Protein AF-A0A2E7UYE5-F1 (afdb_monomer)

Mean predicted aligned error: 17.88 Å

pLDDT: mean 80.64, std 19.25, range [31.61, 98.25]

Secondary structure (DSSP, 8-state):
--PPPP------PPP---------PPPPPBHHHHHHHTTPEEPSS--TT--TT-EEEE-SSSSEEEEES--B--PPEEEE-TTSHHHHHHHT-EEEE----TT-----EEEEEEEEEEEEEE--GGG--B-HHHHHHHHHHHTTS--TT-EEEEEEEEEEEEEEEEEEE-TTS-EEEPPGGGHHHHHTT---EEEEEEEEEEEEEHHHHHHHHHHHHTTSS---------------------S---HHHHHHHHHHHHHHHHHHHHHHHHHHHHHHHHHHHHHHHHHHHHHHHHHHHHHHHHHHHHHHHHHHHHHHHHHHHHHHHHHHHHGGGGGSPP-TTTHHHHHHHHHHHTT-EEEETTEEEE---HHHHHHHHHHTTTT--HHHHHHHHHHHHHHHHHHHHHHHHHHHTTS-HHHHHHHHHHHHHHHHHHHHHHHHHHHHH------------

Radius of gyration: 44.15 Å; Cα contacts (8 Å, |Δi|>4): 457; chains: 1; bounding box: 123×71×132 Å

Sequence (457 aa):
MRPIVPLTLLLALPAHAKRPDAPTAAKVPSIEEVVAAEGFTPTPSQSEIYKPGAVLVPNGRGGHDVVVSSCIDAEPDIAIMSQSSIATTLAGGVSARLGVARGAVSAGVEKRLSFVDPEQRTIALGDLVPNDDCLAKVDRAGKLQDLSQAIVMHDVLVAIIKNTVCTKADASGGVVALGAAEASAYSECVQESDGQVPLGYKAVPLDKVLAVSGSSAASASGVAAIEIGPVTERGEAEVEVGGDVDFAELARRAAQAKAVREAKEAELAAEAERIAAEQQAAIKALAAERARLEEQERVAAAALEAAQRERIAKARETLLTKAAADLAQVRPLLHSELSDETKPVLQAYVDKWGDAKVRVDDLVEEVKIPGVVVVLHHLNRDELSTADEFAAMFELRLAEEELCDQEARRAGATLRMADREALDAALQSKYASSWQRLQETVNQDCVWPAVPGHAVR

Solvent-accessible surface area (backbone atoms only — not comparable to full-atom values): 26975 Å² total; per-residue (Å²): 141,80,88,84,80,86,83,83,83,83,82,82,75,84,80,78,80,80,74,74,84,69,78,79,72,80,80,68,53,39,51,55,59,58,32,41,73,74,72,25,47,54,48,76,56,74,40,83,77,66,39,56,28,11,31,35,30,72,62,88,79,72,46,66,44,81,75,36,77,65,26,32,91,57,81,55,49,78,45,77,36,80,87,39,74,63,38,55,47,33,46,70,32,19,33,43,78,69,75,82,66,90,84,65,97,59,72,58,59,42,32,32,40,19,36,43,80,38,32,39,34,33,42,56,82,90,57,56,44,70,36,72,69,33,55,55,47,49,57,56,46,52,76,75,42,89,54,91,70,19,30,30,29,28,33,29,36,30,25,26,36,71,43,48,47,65,32,34,42,44,101,85,69,45,80,40,76,72,52,82,91,46,47,74,62,45,68,76,48,63,51,68,35,98,54,70,32,31,54,18,34,42,68,44,53,39,70,61,45,53,51,56,55,60,60,60,65,75,72,71,82,70,77,70,83,74,78,81,67,80,89,73,75,84,85,78,77,80,73,82,76,86,60,93,73,60,62,71,56,53,52,52,53,52,53,52,53,50,53,52,49,55,52,50,53,52,50,52,50,54,50,51,53,50,52,52,52,50,52,53,50,51,54,53,50,53,52,53,51,50,54,53,49,54,51,50,52,53,51,52,51,53,52,50,52,51,54,50,52,51,52,44,53,52,49,46,51,54,50,52,55,51,53,52,55,55,44,62,71,51,45,68,62,76,75,47,80,90,40,91,77,51,48,61,59,50,48,52,52,34,70,67,41,63,79,29,64,44,74,52,93,90,49,74,45,80,48,90,48,74,66,36,57,58,48,51,50,65,76,39,56,92,78,56,55,80,69,55,59,54,51,54,54,50,54,51,50,50,52,53,51,53,50,54,52,51,52,52,49,60,63,52,71,76,53,56,72,76,54,48,57,54,48,51,55,51,46,51,62,63,43,51,65,50,51,55,49,52,53,54,51,56,64,65,75,63,73,74,81,84,79,86,82,82,91,77,134

Structure (mmCIF, N/CA/C/O backbone):
data_AF-A0A2E7UYE5-F1
#
_entry.id   AF-A0A2E7UYE5-F1
#
loop_
_atom_site.group_PDB
_atom_site.id
_atom_site.type_symbol
_atom_site.label_atom_id
_atom_site.label_alt_id
_atom_site.label_comp_id
_atom_site.label_asym_id
_atom_site.label_entity_id
_atom_site.label_seq_id
_atom_site.pdbx_PDB_ins_code
_atom_site.Cartn_x
_atom_site.Cartn_y
_atom_site.Cartn_z
_atom_site.occupancy
_atom_site.B_iso_or_equiv
_atom_site.auth_seq_id
_atom_site.auth_comp_id
_atom_site.auth_asym_id
_atom_site.auth_atom_id
_atom_site.pdbx_PDB_model_num
ATOM 1 N N . MET A 1 1 ? -67.908 26.017 25.332 1.00 38.06 1 MET A N 1
ATOM 2 C CA . MET A 1 1 ? -67.859 25.248 24.070 1.00 38.06 1 MET A CA 1
ATOM 3 C C . MET A 1 1 ? -67.439 26.199 22.958 1.00 38.06 1 MET A C 1
ATOM 5 O O . MET A 1 1 ? -68.178 27.130 22.674 1.00 38.06 1 MET A O 1
ATOM 9 N N . ARG A 1 2 ? -66.222 26.055 22.420 1.00 31.61 2 ARG A N 1
ATOM 10 C CA . ARG A 1 2 ? -65.710 26.837 21.277 1.00 31.61 2 ARG A CA 1
ATOM 11 C C . ARG A 1 2 ? -65.372 25.857 20.144 1.00 31.61 2 ARG A C 1
ATOM 13 O O . ARG A 1 2 ? -64.831 24.799 20.465 1.00 31.61 2 ARG A O 1
ATOM 20 N N . PRO A 1 3 ? -65.697 26.159 18.876 1.00 46.78 3 PRO A N 1
ATOM 21 C CA . PRO A 1 3 ? -65.468 25.234 17.775 1.00 46.78 3 PRO A CA 1
ATOM 22 C C . PRO A 1 3 ? -64.013 25.306 17.296 1.00 46.78 3 PRO A C 1
ATOM 24 O O . PRO A 1 3 ? -63.413 26.380 17.247 1.00 46.78 3 PRO A O 1
ATOM 27 N N . ILE A 1 4 ? -63.462 24.146 16.949 1.00 50.75 4 ILE A N 1
ATOM 28 C CA . ILE A 1 4 ? -62.143 23.976 16.335 1.00 50.75 4 ILE A CA 1
ATOM 29 C C . ILE A 1 4 ? -62.338 24.018 14.816 1.00 50.75 4 ILE A C 1
ATOM 31 O O . ILE A 1 4 ? -63.121 23.241 14.272 1.00 50.75 4 ILE A O 1
ATOM 35 N N . VAL A 1 5 ? -61.634 24.928 14.143 1.00 44.19 5 VAL A N 1
ATOM 36 C CA . VAL A 1 5 ? -61.529 24.993 12.677 1.00 44.19 5 VAL A CA 1
ATOM 37 C C . VAL A 1 5 ? -60.230 24.288 12.266 1.00 44.19 5 VAL A C 1
ATOM 39 O O . VAL A 1 5 ? -59.184 24.631 12.821 1.00 44.19 5 VAL A O 1
ATOM 42 N N . PRO A 1 6 ? -60.243 23.326 11.324 1.00 53.22 6 PRO A N 1
ATOM 43 C CA . PRO A 1 6 ? -59.021 22.698 10.844 1.00 53.22 6 PRO A CA 1
ATOM 44 C C . PRO A 1 6 ? -58.363 23.578 9.772 1.00 53.22 6 PRO A C 1
ATOM 46 O O . PRO A 1 6 ? -58.976 23.930 8.765 1.00 53.22 6 PRO A O 1
ATOM 49 N N . LEU A 1 7 ? -57.102 23.938 10.011 1.00 51.78 7 LEU A N 1
ATOM 50 C CA . LEU A 1 7 ? -56.240 24.664 9.084 1.00 51.78 7 LEU A CA 1
ATOM 51 C C . LEU A 1 7 ? -55.548 23.651 8.158 1.00 51.78 7 LEU A C 1
ATOM 53 O O . LEU A 1 7 ? -54.589 22.988 8.547 1.00 51.78 7 LEU A O 1
ATOM 57 N N . THR A 1 8 ? -56.058 23.504 6.939 1.00 48.56 8 THR A N 1
ATOM 58 C CA . THR A 1 8 ? -55.487 22.637 5.901 1.00 48.56 8 THR A CA 1
ATOM 59 C C . THR A 1 8 ? -54.300 23.348 5.245 1.00 48.56 8 THR A C 1
ATOM 61 O O . THR A 1 8 ? -54.480 24.254 4.433 1.00 48.56 8 THR A O 1
ATOM 64 N N . LEU A 1 9 ? -53.074 22.966 5.612 1.00 47.97 9 LEU A N 1
ATOM 65 C CA . LEU A 1 9 ? -51.843 23.501 5.025 1.00 47.97 9 LEU A CA 1
ATOM 66 C C . LEU A 1 9 ? -51.474 22.691 3.765 1.00 47.97 9 LEU A C 1
ATOM 68 O O . LEU A 1 9 ? -50.950 21.583 3.852 1.00 47.97 9 LEU A O 1
ATOM 72 N N . LEU A 1 10 ? -51.776 23.238 2.586 1.00 47.16 10 LEU A N 1
ATOM 73 C CA . LEU A 1 10 ? -51.333 22.730 1.282 1.00 47.16 10 LEU A CA 1
ATOM 74 C C . LEU A 1 10 ? -49.882 23.175 1.030 1.00 47.16 10 LEU A C 1
ATOM 76 O O . LEU A 1 10 ? -49.626 24.318 0.659 1.00 47.16 10 LEU A O 1
ATOM 80 N N . LEU A 1 11 ? -48.927 22.267 1.242 1.00 48.16 11 LEU A N 1
ATOM 81 C CA . LEU A 1 11 ? -47.527 22.434 0.845 1.00 48.16 11 LEU A CA 1
ATOM 82 C C . LEU A 1 11 ? -47.389 22.178 -0.662 1.00 48.16 11 LEU A C 1
ATOM 84 O O . LEU A 1 11 ? -47.377 21.035 -1.116 1.00 48.16 11 LEU A O 1
ATOM 88 N N . ALA A 1 12 ? -47.285 23.255 -1.439 1.00 47.50 12 ALA A N 1
ATOM 89 C CA . ALA A 1 12 ? -46.893 23.203 -2.841 1.00 47.50 12 ALA A CA 1
ATOM 90 C C . ALA A 1 12 ? -45.378 22.938 -2.940 1.00 47.50 12 ALA A C 1
ATOM 92 O O . ALA A 1 12 ? -44.564 23.817 -2.659 1.00 47.50 12 ALA A O 1
ATOM 93 N N . LEU A 1 13 ? -45.000 21.715 -3.318 1.00 46.50 13 LEU A N 1
ATOM 94 C CA . LEU A 1 13 ? -43.624 21.354 -3.668 1.00 46.50 13 LEU A CA 1
ATOM 95 C C . LEU A 1 13 ? -43.290 21.917 -5.063 1.00 46.50 13 LEU A C 1
ATOM 97 O O . LEU A 1 13 ? -44.035 21.645 -6.008 1.00 46.50 13 LEU A O 1
ATOM 101 N N . PRO A 1 14 ? -42.196 22.683 -5.234 1.00 52.91 14 PRO A N 1
ATOM 102 C CA . PRO A 1 14 ? -41.799 23.179 -6.544 1.00 52.91 14 PRO A CA 1
ATOM 103 C C . PRO A 1 14 ? -41.350 22.012 -7.431 1.00 52.91 14 PRO A C 1
ATOM 105 O O . PRO A 1 14 ? -40.396 21.293 -7.127 1.00 52.91 14 PRO A O 1
ATOM 108 N N . ALA A 1 15 ? -42.058 21.828 -8.543 1.00 52.84 15 ALA A N 1
ATOM 109 C CA . ALA A 1 15 ? -41.711 20.876 -9.582 1.00 52.84 15 ALA A CA 1
ATOM 110 C C . ALA A 1 15 ? -40.421 21.303 -10.310 1.00 52.84 15 ALA A C 1
ATOM 112 O O . ALA A 1 15 ? -40.313 22.418 -10.811 1.00 52.84 15 ALA A O 1
ATOM 113 N N . HIS A 1 16 ? -39.472 20.368 -10.381 1.00 50.72 16 HIS A N 1
ATOM 114 C CA . HIS A 1 16 ? -38.419 20.248 -11.398 1.00 50.72 16 HIS A CA 1
ATOM 115 C C . HIS A 1 16 ? -37.553 21.486 -11.683 1.00 50.72 16 HIS A C 1
ATOM 117 O O . HIS A 1 16 ? -37.573 22.052 -12.776 1.00 50.72 16 HIS A O 1
ATOM 123 N N . ALA A 1 17 ? -36.656 21.812 -10.750 1.00 50.12 17 ALA A N 1
ATOM 124 C CA . ALA A 1 17 ? -35.419 22.495 -11.119 1.00 50.12 17 ALA A CA 1
ATOM 125 C C . ALA A 1 17 ? -34.551 21.532 -11.956 1.00 50.12 17 ALA A C 1
ATOM 127 O O . ALA A 1 17 ? -34.077 20.510 -11.455 1.00 50.12 17 ALA A O 1
ATOM 128 N N . LYS A 1 18 ? -34.386 21.836 -13.248 1.00 54.00 18 LYS A N 1
ATOM 129 C CA . LYS A 1 18 ? -33.510 21.118 -14.184 1.00 54.00 18 LYS A CA 1
ATOM 130 C C . LYS A 1 18 ? -32.077 21.174 -13.640 1.00 54.00 18 LYS A C 1
ATOM 132 O O . LYS A 1 18 ? -31.486 22.251 -13.589 1.00 54.00 18 LYS A O 1
ATOM 137 N N . ARG A 1 19 ? -31.561 20.039 -13.155 1.00 54.69 19 ARG A N 1
ATOM 138 C CA . ARG A 1 19 ? -30.199 19.930 -12.610 1.00 54.69 19 ARG A CA 1
ATOM 139 C C . ARG A 1 19 ? -29.223 20.319 -13.735 1.00 54.69 19 ARG A C 1
ATOM 141 O O . ARG A 1 19 ? -29.364 19.759 -14.821 1.00 54.69 19 ARG A O 1
ATOM 148 N N . PRO A 1 20 ? -28.318 21.293 -13.536 1.00 60.56 20 PRO A N 1
ATOM 149 C CA . PRO A 1 20 ? -27.323 21.637 -14.546 1.00 60.56 20 PRO A CA 1
ATOM 150 C C . PRO A 1 20 ? -26.504 20.389 -14.885 1.00 60.56 20 PRO A C 1
ATOM 152 O O . PRO A 1 20 ? -26.153 19.638 -13.971 1.00 60.56 20 PRO A O 1
ATOM 155 N N . ASP A 1 21 ? -26.257 20.160 -16.179 1.00 67.81 21 ASP A N 1
ATOM 156 C CA . ASP A 1 21 ? -25.466 19.031 -16.670 1.00 67.81 21 ASP A CA 1
ATOM 157 C C . ASP A 1 21 ? -24.121 19.028 -15.938 1.00 67.81 21 ASP A C 1
ATOM 159 O O . ASP A 1 21 ? -23.309 19.946 -16.083 1.00 67.81 21 ASP A O 1
ATOM 163 N N . ALA A 1 22 ? -23.931 18.039 -15.064 1.00 61.56 22 ALA A N 1
ATOM 164 C CA . ALA A 1 22 ? -22.695 17.899 -14.319 1.00 61.56 22 ALA A CA 1
ATOM 165 C C . ALA A 1 22 ? -21.558 17.662 -15.325 1.00 61.56 22 ALA A C 1
ATOM 167 O O . ALA A 1 22 ? -21.752 16.898 -16.275 1.00 61.56 22 ALA A O 1
ATOM 168 N N . PRO A 1 23 ? -20.385 18.299 -15.151 1.00 63.25 23 PRO A N 1
ATOM 169 C CA . PRO A 1 23 ? -19.242 18.045 -16.014 1.00 63.25 23 PRO A CA 1
ATOM 170 C C . PRO A 1 23 ? -18.962 16.542 -16.021 1.00 63.25 23 PRO A C 1
ATOM 172 O O . PRO A 1 23 ? -18.767 15.942 -14.964 1.00 63.25 23 PRO A O 1
ATOM 175 N N . THR A 1 24 ? -18.998 15.935 -17.210 1.00 65.00 24 THR A N 1
ATOM 176 C CA . THR A 1 24 ? -18.683 14.520 -17.423 1.00 65.00 24 THR A CA 1
ATOM 177 C C . THR A 1 24 ? -17.351 14.223 -16.750 1.00 65.00 24 THR A C 1
ATOM 179 O O . THR A 1 24 ? -16.329 14.794 -17.135 1.00 65.00 24 THR A O 1
ATOM 182 N N . ALA A 1 25 ? -17.373 13.386 -15.711 1.00 67.44 25 ALA A N 1
ATOM 183 C CA . ALA A 1 25 ? -16.168 13.005 -14.991 1.00 67.44 25 ALA A CA 1
ATOM 184 C C . ALA A 1 25 ? -15.136 12.466 -15.991 1.00 67.44 25 ALA A C 1
ATOM 186 O O . ALA A 1 25 ? -15.480 11.692 -16.887 1.00 67.44 25 ALA A O 1
ATOM 187 N N . ALA A 1 26 ? -13.882 12.908 -15.865 1.00 75.75 26 ALA A N 1
ATOM 188 C CA . ALA A 1 26 ? -12.807 12.422 -16.719 1.00 75.75 26 ALA A CA 1
ATOM 189 C C . ALA A 1 26 ? -12.742 10.889 -16.622 1.00 75.75 26 ALA A C 1
ATOM 191 O O . ALA A 1 26 ? -12.667 10.341 -15.519 1.00 75.75 26 ALA A O 1
ATOM 192 N N . LYS A 1 27 ? -12.816 10.205 -17.772 1.00 85.69 27 LYS A N 1
ATOM 193 C CA . LYS A 1 27 ? -12.761 8.740 -17.854 1.00 85.69 27 LYS A CA 1
ATOM 194 C C . LYS A 1 27 ? -11.455 8.267 -17.211 1.00 85.69 27 LYS A C 1
ATOM 196 O O . LYS A 1 27 ? -10.379 8.642 -17.672 1.00 85.69 27 LYS A O 1
ATOM 201 N N . VAL A 1 28 ? -11.556 7.448 -16.167 1.00 86.88 28 VAL A N 1
ATOM 202 C CA . VAL A 1 28 ? -10.391 6.806 -15.551 1.00 86.88 28 VAL A CA 1
ATOM 203 C C . VAL A 1 28 ? -9.857 5.761 -16.538 1.00 86.88 28 VAL A C 1
ATOM 205 O O . VAL A 1 28 ? -10.645 4.932 -17.006 1.00 86.88 28 VAL A O 1
ATOM 208 N N . PRO A 1 29 ? -8.566 5.805 -16.911 1.00 91.56 29 PRO A N 1
ATOM 209 C CA . PRO A 1 29 ? -8.007 4.822 -17.825 1.00 91.56 29 PRO A CA 1
ATOM 210 C C . PRO A 1 29 ? -7.954 3.447 -17.155 1.00 91.56 29 PRO A C 1
ATOM 212 O O . PRO A 1 29 ? -7.738 3.333 -15.943 1.00 91.56 29 PRO A O 1
ATOM 215 N N . SER A 1 30 ? -8.161 2.406 -17.954 1.00 92.06 30 SER A N 1
ATOM 216 C CA . SER A 1 30 ? -8.014 1.028 -17.482 1.00 92.06 30 SER A CA 1
ATOM 217 C C . SER A 1 30 ? -6.547 0.652 -17.314 1.00 92.06 30 SER A C 1
ATOM 219 O O . SER A 1 30 ? -5.677 1.193 -18.001 1.00 92.06 30 SER A O 1
ATOM 221 N N . ILE A 1 31 ? -6.260 -0.285 -16.410 1.00 91.31 31 ILE A N 1
ATOM 222 C CA . ILE A 1 31 ? -4.892 -0.772 -16.203 1.00 91.31 31 ILE A CA 1
ATOM 223 C C . ILE A 1 31 ? -4.292 -1.326 -17.499 1.00 91.31 31 ILE A C 1
ATOM 225 O O . ILE A 1 31 ? -3.131 -1.064 -17.801 1.00 91.31 31 ILE A O 1
ATOM 229 N N . GLU A 1 32 ? -5.094 -2.015 -18.309 1.00 92.88 32 GLU A N 1
ATOM 230 C CA . GLU A 1 32 ? -4.668 -2.572 -19.586 1.00 92.88 32 GLU A CA 1
ATOM 231 C C . GLU A 1 32 ? -4.312 -1.477 -20.598 1.00 92.88 32 GLU A C 1
ATOM 233 O O . GLU A 1 32 ? -3.306 -1.605 -21.290 1.00 92.88 32 GLU A O 1
ATOM 238 N N . GLU A 1 33 ? -5.092 -0.388 -20.663 1.00 93.75 33 GLU A N 1
ATOM 239 C CA . GLU A 1 33 ? -4.800 0.772 -21.522 1.00 93.75 33 GLU A CA 1
ATOM 240 C C . GLU A 1 33 ? -3.474 1.440 -21.119 1.00 93.75 33 GLU A C 1
ATOM 242 O O . GLU A 1 33 ? -2.667 1.770 -21.988 1.00 93.75 33 GLU A O 1
ATOM 247 N N . VAL A 1 34 ? -3.227 1.607 -19.814 1.00 93.56 34 VAL A N 1
ATOM 248 C CA . VAL A 1 34 ? -2.002 2.242 -19.293 1.00 93.56 34 VAL A CA 1
ATOM 249 C C . VAL A 1 34 ? -0.771 1.372 -19.547 1.00 93.56 34 VAL A C 1
ATOM 251 O O . VAL A 1 34 ? 0.238 1.861 -20.047 1.00 93.56 34 VAL A O 1
ATOM 254 N N . VAL A 1 35 ? -0.854 0.075 -19.247 1.00 93.81 35 VAL A N 1
ATOM 255 C CA . VAL A 1 35 ? 0.253 -0.875 -19.445 1.00 93.81 35 VAL A CA 1
ATOM 256 C C . VAL A 1 35 ? 0.568 -1.052 -20.936 1.00 93.81 35 VAL A C 1
ATOM 258 O O . VAL A 1 35 ? 1.737 -1.050 -21.326 1.00 93.81 35 VAL A O 1
ATOM 261 N N . ALA A 1 36 ? -0.458 -1.146 -21.787 1.00 94.50 36 ALA A N 1
ATOM 262 C CA . ALA A 1 36 ? -0.275 -1.261 -23.232 1.00 94.50 36 ALA A CA 1
ATOM 263 C C . ALA A 1 36 ? 0.335 0.003 -23.857 1.00 94.50 36 ALA A C 1
ATOM 265 O O . ALA A 1 36 ? 1.114 -0.110 -24.805 1.00 94.50 36 ALA A O 1
ATOM 266 N N . ALA A 1 37 ? 0.028 1.194 -23.327 1.00 93.88 37 ALA A N 1
ATOM 267 C CA . ALA A 1 37 ? 0.615 2.450 -23.798 1.00 93.88 37 ALA A CA 1
ATOM 268 C C . ALA A 1 37 ? 2.143 2.503 -23.608 1.00 93.88 37 ALA A C 1
ATOM 270 O O . ALA A 1 37 ? 2.836 3.095 -24.432 1.00 93.88 37 ALA A O 1
ATOM 271 N N . GLU A 1 38 ? 2.670 1.822 -22.588 1.00 92.81 38 GLU A N 1
ATOM 272 C CA . GLU A 1 38 ? 4.114 1.678 -22.336 1.00 92.81 38 GLU A CA 1
ATOM 273 C C . GLU A 1 38 ? 4.749 0.495 -23.106 1.00 92.81 38 GLU A C 1
ATOM 275 O O . GLU A 1 38 ? 5.911 0.139 -22.900 1.00 92.81 38 GLU A O 1
ATOM 280 N N . GLY A 1 39 ? 3.994 -0.153 -24.001 1.00 95.44 39 GLY A N 1
ATOM 281 C CA . GLY A 1 39 ? 4.478 -1.265 -24.823 1.00 95.44 39 GLY A CA 1
ATOM 282 C C . GLY A 1 39 ? 4.600 -2.599 -24.081 1.00 95.44 39 GLY A C 1
ATOM 283 O O . GLY A 1 39 ? 5.297 -3.499 -24.555 1.00 95.44 39 GLY A O 1
ATOM 284 N N . PHE A 1 40 ? 3.945 -2.744 -22.928 1.00 96.25 40 PHE A N 1
ATOM 285 C CA . PHE A 1 40 ? 3.838 -4.010 -22.207 1.00 96.25 40 PHE A CA 1
ATOM 286 C C . PHE A 1 40 ? 2.538 -4.736 -22.569 1.00 96.25 40 PHE A C 1
ATOM 288 O O . PHE A 1 40 ? 1.501 -4.126 -22.814 1.00 96.25 40 PHE A O 1
ATOM 295 N N . THR A 1 41 ? 2.572 -6.067 -22.557 1.00 96.25 41 THR A N 1
ATOM 296 C CA . THR A 1 41 ? 1.361 -6.891 -22.637 1.00 96.25 41 THR A CA 1
ATOM 297 C C . THR A 1 41 ? 0.754 -7.003 -21.237 1.00 96.25 41 THR A C 1
ATOM 299 O O . THR A 1 41 ? 1.460 -7.460 -20.337 1.00 96.25 41 THR A O 1
ATOM 302 N N . PRO A 1 42 ? -0.514 -6.615 -21.010 1.00 95.06 42 PRO A N 1
ATOM 303 C CA . PRO A 1 42 ? -1.139 -6.713 -19.692 1.00 95.06 42 PRO A CA 1
ATOM 304 C C . PRO A 1 42 ? -1.185 -8.152 -19.167 1.00 95.06 42 PRO A C 1
ATOM 306 O O . PRO A 1 42 ? -1.416 -9.099 -19.928 1.00 95.06 42 PRO A O 1
ATOM 309 N N . THR A 1 43 ? -0.983 -8.329 -17.862 1.00 93.69 43 THR A N 1
ATOM 310 C CA . THR A 1 43 ? -1.123 -9.638 -17.216 1.00 93.69 43 THR A CA 1
ATOM 311 C C . THR A 1 43 ? -2.609 -9.967 -17.000 1.00 93.69 43 THR A C 1
ATOM 313 O O . THR A 1 43 ? -3.341 -9.193 -16.388 1.00 93.69 43 THR A O 1
ATOM 316 N N . PRO A 1 44 ? -3.103 -11.124 -17.477 1.00 85.06 44 PRO A N 1
ATOM 317 C CA . PRO A 1 44 ? -4.523 -11.478 -17.361 1.00 85.06 44 PRO A CA 1
ATOM 318 C C . PRO A 1 44 ? -4.941 -11.891 -15.943 1.00 85.06 44 PRO A C 1
ATOM 320 O O . PRO A 1 44 ? -6.114 -11.830 -15.584 1.00 85.06 44 PRO A O 1
ATOM 323 N N . SER A 1 45 ? -3.983 -12.322 -15.129 1.00 70.94 45 SER A N 1
ATOM 324 C CA . SER A 1 45 ? -4.140 -12.570 -13.703 1.00 70.94 45 SER A CA 1
ATOM 325 C C . SER A 1 45 ? -2.955 -11.907 -13.015 1.00 70.94 45 SER A C 1
ATOM 327 O O . SER A 1 45 ? -1.825 -12.101 -13.460 1.00 70.94 45 SER A O 1
ATOM 329 N N . GLN A 1 46 ? -3.200 -11.124 -11.958 1.00 74.12 46 GLN A N 1
ATOM 330 C CA . GLN A 1 46 ? -2.183 -10.484 -11.100 1.00 74.12 46 GLN A CA 1
ATOM 331 C C . GLN A 1 46 ? -1.401 -11.546 -10.301 1.00 74.12 46 GLN A C 1
ATOM 333 O O . GLN A 1 46 ? -1.366 -11.556 -9.077 1.00 74.12 46 GLN A O 1
ATOM 338 N N . SER A 1 47 ? -0.876 -12.537 -11.007 1.00 83.75 47 SER A N 1
ATOM 339 C CA . SER A 1 47 ? -0.322 -13.765 -10.480 1.00 83.75 47 SER A CA 1
ATOM 340 C C . SER A 1 47 ? 1.188 -13.660 -10.476 1.00 83.75 47 SER A C 1
ATOM 342 O O . SER A 1 47 ? 1.794 -13.266 -11.466 1.00 83.75 47 SER A O 1
ATOM 344 N N . GLU A 1 48 ? 1.810 -14.104 -9.394 1.00 91.12 48 GLU A N 1
ATOM 345 C CA . GLU A 1 48 ? 3.264 -14.111 -9.236 1.00 91.12 48 GLU A CA 1
ATOM 346 C C . GLU A 1 48 ? 4.004 -15.066 -10.192 1.00 91.12 48 GLU A C 1
ATOM 348 O O . GLU A 1 48 ? 5.223 -15.209 -10.098 1.00 91.12 48 GLU A O 1
ATOM 353 N N . ILE A 1 49 ? 3.297 -15.748 -11.098 1.00 95.00 49 ILE A N 1
ATOM 354 C CA . ILE A 1 49 ? 3.908 -16.596 -12.128 1.00 95.00 49 ILE A CA 1
ATOM 355 C C . ILE A 1 49 ? 4.648 -15.785 -13.198 1.00 95.00 49 ILE A C 1
ATOM 357 O O . ILE A 1 49 ? 5.526 -16.325 -13.869 1.00 95.00 49 ILE A O 1
ATOM 361 N N . TYR A 1 50 ? 4.298 -14.506 -13.365 1.00 96.62 50 TYR A N 1
ATOM 362 C CA . TYR A 1 50 ? 4.904 -13.628 -14.360 1.00 96.62 50 TYR A CA 1
ATOM 363 C C . TYR A 1 50 ? 6.187 -13.001 -13.802 1.00 96.62 50 TYR A C 1
ATOM 365 O O . TYR A 1 50 ? 6.153 -11.922 -13.213 1.00 96.62 50 TYR A O 1
ATOM 373 N N . LYS A 1 51 ? 7.318 -13.698 -13.947 1.00 97.00 51 LYS A N 1
ATOM 374 C CA . LYS A 1 51 ? 8.643 -13.273 -13.463 1.00 97.00 51 LYS A CA 1
ATOM 375 C C . LYS A 1 51 ? 9.667 -13.326 -14.602 1.00 97.00 51 LYS A C 1
ATOM 377 O O . LYS A 1 51 ? 9.563 -14.228 -15.436 1.00 97.00 51 LYS A O 1
ATOM 382 N N . PRO A 1 52 ? 10.655 -12.410 -14.657 1.00 97.88 52 PRO A N 1
ATOM 383 C CA . PRO A 1 52 ? 11.745 -12.513 -15.626 1.00 97.88 52 PRO A CA 1
ATOM 384 C C . PRO A 1 52 ? 12.417 -13.890 -15.556 1.00 97.88 52 PRO A C 1
ATOM 386 O O . PRO A 1 52 ? 12.621 -14.433 -14.473 1.00 97.88 52 PRO A O 1
ATOM 389 N N . GLY A 1 53 ? 12.701 -14.478 -16.714 1.00 97.44 53 GLY A N 1
ATOM 390 C CA . GLY A 1 53 ? 13.264 -15.819 -16.849 1.00 97.44 53 GLY A CA 1
ATOM 391 C C . GLY A 1 53 ? 12.243 -16.962 -16.790 1.00 97.44 53 GLY A C 1
ATOM 392 O O . GLY A 1 53 ? 12.621 -18.104 -17.045 1.00 97.44 53 GLY A O 1
ATOM 393 N N . ALA A 1 54 ? 10.963 -16.709 -16.498 1.00 97.94 54 ALA A N 1
ATOM 394 C CA . ALA A 1 54 ? 9.939 -17.754 -16.518 1.00 97.94 54 ALA A CA 1
ATOM 395 C C . ALA A 1 54 ? 9.569 -18.171 -17.954 1.00 97.94 54 ALA A C 1
ATOM 397 O O . ALA A 1 54 ? 9.444 -17.330 -18.848 1.00 97.94 54 ALA A O 1
ATOM 398 N N . VAL A 1 55 ? 9.339 -19.473 -18.153 1.00 98.25 55 VAL A N 1
ATOM 399 C CA . VAL A 1 55 ? 8.789 -20.057 -19.385 1.00 98.25 55 VAL A CA 1
ATOM 400 C C . VAL A 1 55 ? 7.320 -20.367 -19.159 1.00 98.25 55 VAL A C 1
ATOM 402 O O . VAL A 1 55 ? 6.971 -21.193 -18.308 1.00 98.25 55 VAL A O 1
ATOM 405 N N . LEU A 1 56 ? 6.468 -19.716 -19.937 1.00 97.88 56 LEU A N 1
ATOM 406 C CA . LEU A 1 56 ? 5.019 -19.767 -19.805 1.00 97.88 56 LEU A CA 1
ATOM 407 C C . LEU A 1 56 ? 4.385 -20.284 -21.098 1.00 97.88 56 LEU A C 1
ATOM 409 O O . LEU A 1 56 ? 4.847 -19.952 -22.187 1.00 97.88 56 LEU A O 1
ATOM 413 N N . VAL A 1 57 ? 3.312 -21.069 -20.989 1.00 97.62 57 VAL A N 1
ATOM 414 C CA . VAL A 1 57 ? 2.533 -21.555 -22.141 1.00 97.62 57 VAL A CA 1
ATOM 415 C C . VAL A 1 57 ? 1.069 -21.118 -22.017 1.00 97.62 57 VAL A C 1
ATOM 417 O O . VAL A 1 57 ? 0.516 -21.197 -20.919 1.00 97.62 57 VAL A O 1
ATOM 420 N N . PRO A 1 58 ? 0.411 -20.637 -23.088 1.00 96.31 58 PRO A N 1
ATOM 421 C CA . PRO A 1 58 ? -1.003 -20.276 -23.035 1.00 96.31 58 PRO A CA 1
ATOM 422 C C . PRO A 1 58 ? -1.885 -21.462 -22.623 1.00 96.31 58 PRO A C 1
ATOM 424 O O . PRO A 1 58 ? -1.770 -22.551 -23.175 1.00 96.31 58 PRO A O 1
ATOM 427 N N . ASN A 1 59 ? -2.815 -21.246 -21.690 1.00 93.94 59 ASN A N 1
ATOM 428 C CA . ASN A 1 59 ? -3.650 -22.324 -21.134 1.00 93.94 59 ASN A CA 1
ATOM 429 C C . ASN A 1 59 ? -5.080 -22.388 -21.701 1.00 93.94 59 ASN A C 1
ATOM 431 O O . ASN A 1 59 ? -5.953 -23.059 -21.147 1.00 93.94 59 ASN A O 1
ATOM 435 N N . GLY A 1 60 ? -5.365 -21.624 -22.762 1.00 91.12 60 GLY A N 1
ATOM 436 C CA . GLY A 1 60 ? -6.688 -21.538 -23.397 1.00 91.12 60 GLY A CA 1
ATOM 437 C C . GLY A 1 60 ? -7.780 -20.853 -22.559 1.00 91.12 60 GLY A C 1
ATOM 438 O O . GLY A 1 60 ? -8.860 -20.576 -23.076 1.00 91.12 60 GLY A O 1
ATOM 439 N N . ARG A 1 61 ? -7.515 -20.523 -21.286 1.00 89.00 61 ARG A N 1
ATOM 440 C CA . ARG A 1 61 ? -8.439 -19.815 -20.377 1.00 89.00 61 ARG A CA 1
ATOM 441 C C . ARG A 1 61 ? -8.166 -18.309 -20.307 1.00 89.00 61 ARG A C 1
ATOM 443 O O . ARG A 1 61 ? -8.664 -17.641 -19.409 1.00 89.00 61 ARG A O 1
ATOM 450 N N . GLY A 1 62 ? -7.375 -17.785 -21.242 1.00 86.38 62 GLY A N 1
ATOM 451 C CA . GLY A 1 62 ? -6.953 -16.384 -21.257 1.00 86.38 62 GLY A CA 1
ATOM 452 C C . GLY A 1 62 ? -5.770 -16.075 -20.338 1.00 86.38 62 GLY A C 1
ATOM 453 O O . GLY A 1 62 ? -5.537 -14.910 -20.061 1.00 86.38 62 GLY A O 1
ATOM 454 N N . GLY A 1 63 ? -5.029 -17.085 -19.869 1.00 92.75 63 GLY A N 1
ATOM 455 C CA . GLY A 1 63 ? -3.797 -16.911 -19.099 1.00 92.75 63 GLY A CA 1
ATOM 456 C C . GLY A 1 63 ? -2.697 -17.867 -19.550 1.00 92.75 63 GLY A C 1
ATOM 457 O O . GLY A 1 63 ? -2.777 -18.451 -20.633 1.00 92.75 63 GLY A O 1
ATOM 458 N N . HIS A 1 64 ? -1.696 -18.050 -18.692 1.00 96.12 64 HIS A N 1
ATOM 459 C CA . HIS A 1 64 ? -0.582 -18.956 -18.940 1.00 96.12 64 HIS A CA 1
ATOM 460 C C . HIS A 1 64 ? -0.411 -19.953 -17.796 1.00 96.12 64 HIS A C 1
ATOM 462 O O . HIS A 1 64 ? -0.704 -19.630 -16.645 1.00 96.12 64 HIS A O 1
ATOM 468 N N . ASP A 1 65 ? 0.088 -21.140 -18.124 1.00 96.25 65 ASP A N 1
ATOM 469 C CA . ASP A 1 65 ? 0.568 -22.123 -17.160 1.00 96.25 65 ASP A CA 1
ATOM 470 C C . ASP A 1 65 ? 2.108 -22.093 -17.134 1.00 96.25 65 ASP A C 1
ATOM 472 O O . ASP A 1 65 ? 2.762 -21.853 -18.155 1.00 96.25 65 ASP A O 1
ATOM 476 N N . VAL A 1 66 ? 2.695 -22.302 -15.952 1.00 97.44 66 VAL A N 1
ATOM 477 C CA . VAL A 1 66 ? 4.154 -22.276 -15.764 1.00 97.44 66 VAL A CA 1
ATOM 478 C C . VAL A 1 66 ? 4.756 -23.587 -16.242 1.00 97.44 66 VAL A C 1
ATOM 480 O O . VAL A 1 66 ? 4.431 -24.650 -15.716 1.00 97.44 66 VAL A O 1
ATOM 483 N N . VAL A 1 67 ? 5.679 -23.505 -17.198 1.00 97.56 67 VAL A N 1
ATOM 484 C CA . VAL A 1 67 ? 6.486 -24.648 -17.641 1.00 97.56 67 VAL A CA 1
ATOM 485 C C . VAL A 1 67 ? 7.758 -24.735 -16.801 1.00 97.56 67 VAL A C 1
ATOM 487 O O . VAL A 1 67 ? 8.068 -25.782 -16.235 1.00 97.56 67 VAL A O 1
ATOM 490 N N . VAL A 1 68 ? 8.474 -23.613 -16.682 1.00 97.81 68 VAL A N 1
ATOM 491 C CA . VAL A 1 68 ? 9.690 -23.470 -15.870 1.00 97.81 68 VAL A CA 1
ATOM 492 C C . VAL A 1 68 ? 9.654 -22.106 -15.191 1.00 97.81 68 VAL A C 1
ATOM 494 O O . VAL A 1 68 ? 9.453 -21.094 -15.852 1.00 97.81 68 VAL A O 1
ATOM 497 N N . SER A 1 69 ? 9.847 -22.060 -13.873 1.00 96.44 69 SER A N 1
ATOM 498 C CA . SER A 1 69 ? 9.767 -20.811 -13.102 1.00 96.44 69 SER A CA 1
ATOM 499 C C . SER A 1 69 ? 11.016 -19.930 -13.199 1.00 96.44 69 SER A C 1
ATOM 501 O O . SER A 1 69 ? 10.911 -18.731 -12.979 1.00 96.44 69 SER A O 1
ATOM 503 N N . SER A 1 70 ? 12.181 -20.515 -13.494 1.00 96.00 70 SER A N 1
ATOM 504 C CA . SER A 1 70 ? 13.464 -19.816 -13.640 1.00 96.00 70 SER A CA 1
ATOM 505 C C . SER A 1 70 ? 14.314 -20.551 -14.668 1.00 96.00 70 SER A C 1
ATOM 507 O O . SER A 1 70 ? 14.920 -21.575 -14.359 1.00 96.00 70 SER A O 1
ATOM 509 N N . CYS A 1 71 ? 14.270 -20.094 -15.915 1.00 97.38 71 CYS A N 1
ATOM 510 C CA . CYS A 1 71 ? 15.004 -20.713 -17.013 1.00 97.38 71 CYS A CA 1
ATOM 511 C C . CYS A 1 71 ? 16.388 -20.102 -17.239 1.00 97.38 71 CYS A C 1
ATOM 513 O O . CYS A 1 71 ? 17.266 -20.755 -17.796 1.00 97.38 71 CYS A O 1
ATOM 515 N N . ILE A 1 72 ? 16.555 -18.845 -16.831 1.00 97.56 72 ILE A N 1
ATOM 516 C CA . ILE A 1 72 ? 17.733 -18.025 -17.094 1.00 97.56 72 ILE A CA 1
ATOM 517 C C . ILE A 1 72 ? 18.418 -17.736 -15.755 1.00 97.56 72 ILE A C 1
ATOM 519 O O . ILE A 1 72 ? 17.756 -17.254 -14.838 1.00 97.56 72 ILE A O 1
ATOM 523 N N . ASP A 1 73 ? 19.724 -17.994 -15.655 1.00 94.44 73 ASP A N 1
ATOM 524 C CA . ASP A 1 73 ? 20.541 -17.723 -14.454 1.00 94.44 73 ASP A CA 1
ATOM 525 C C . ASP A 1 73 ? 21.117 -16.294 -14.458 1.00 94.44 73 ASP A C 1
ATOM 527 O O . ASP A 1 73 ? 22.255 -16.058 -14.056 1.00 94.44 73 ASP A O 1
ATOM 531 N N . ALA A 1 74 ? 20.338 -15.333 -14.952 1.00 96.19 74 ALA A N 1
ATOM 532 C CA . ALA A 1 74 ? 20.684 -13.918 -14.941 1.00 96.19 74 ALA A CA 1
ATOM 533 C C . ALA A 1 74 ? 19.786 -13.193 -13.939 1.00 96.19 74 ALA A C 1
ATOM 535 O O . ALA A 1 74 ? 18.561 -13.346 -13.962 1.00 96.19 74 ALA A O 1
ATOM 536 N N . GLU A 1 75 ? 20.390 -12.397 -13.059 1.00 97.25 75 GLU A N 1
ATOM 537 C CA . GLU A 1 75 ? 19.629 -11.518 -12.178 1.00 97.25 75 GLU A CA 1
ATOM 538 C C . GLU A 1 75 ? 19.008 -10.383 -13.007 1.00 97.25 75 GLU A C 1
ATOM 540 O O . GLU A 1 75 ? 19.702 -9.781 -13.828 1.00 97.25 75 GLU A O 1
ATOM 545 N N . PRO A 1 76 ? 17.706 -10.089 -12.846 1.00 97.69 76 PRO A N 1
ATOM 546 C CA . PRO A 1 76 ? 17.082 -8.997 -13.573 1.00 97.69 76 PRO A CA 1
ATOM 547 C C . PRO A 1 76 ? 17.550 -7.642 -13.030 1.00 97.69 76 PRO A C 1
ATOM 549 O O . PRO A 1 76 ? 17.511 -7.403 -11.822 1.00 97.69 76 PRO A O 1
ATOM 552 N N . ASP A 1 77 ? 17.872 -6.721 -13.932 1.00 97.25 77 ASP A N 1
ATOM 553 C CA . ASP A 1 77 ? 18.067 -5.312 -13.612 1.00 97.25 77 ASP A CA 1
ATOM 554 C C . ASP A 1 77 ? 16.747 -4.707 -13.123 1.00 97.25 77 ASP A C 1
ATOM 556 O O . ASP A 1 77 ? 15.698 -4.866 -13.758 1.00 97.25 77 ASP A O 1
ATOM 560 N N . ILE A 1 78 ? 16.798 -3.998 -11.994 1.00 97.00 78 ILE A N 1
ATOM 561 C CA . ILE A 1 78 ? 15.632 -3.354 -11.380 1.00 97.00 78 ILE A CA 1
ATOM 562 C C . ILE A 1 78 ? 15.710 -1.847 -11.622 1.00 97.00 78 ILE A C 1
ATOM 564 O O . ILE A 1 78 ? 16.587 -1.164 -11.093 1.00 97.00 78 ILE A O 1
ATOM 568 N N . ALA A 1 79 ? 14.755 -1.317 -12.383 1.00 95.00 79 ALA A N 1
ATOM 569 C CA . ALA A 1 79 ? 14.590 0.114 -12.604 1.00 95.00 79 ALA A CA 1
ATOM 570 C C . ALA A 1 79 ? 13.336 0.624 -11.879 1.00 95.00 79 ALA A C 1
ATOM 572 O O . ALA A 1 79 ? 12.210 0.242 -12.200 1.00 95.00 79 ALA A O 1
ATOM 573 N N . ILE A 1 80 ? 13.528 1.516 -10.903 1.00 92.38 80 ILE A N 1
ATOM 574 C CA . ILE A 1 80 ? 12.427 2.174 -10.188 1.00 92.38 80 ILE A CA 1
ATOM 575 C C . ILE A 1 80 ? 11.825 3.245 -11.100 1.00 92.38 80 ILE A C 1
ATOM 577 O O . ILE A 1 80 ? 12.505 4.189 -11.502 1.00 92.38 80 ILE A O 1
ATOM 581 N N . MET A 1 81 ? 10.531 3.142 -11.399 1.00 87.75 81 MET A N 1
ATOM 582 C CA . MET A 1 81 ? 9.859 4.007 -12.372 1.00 87.75 81 MET A CA 1
ATOM 583 C C . MET A 1 81 ? 9.228 5.263 -11.749 1.00 87.75 81 MET A C 1
ATOM 585 O O . MET A 1 81 ? 8.277 5.814 -12.304 1.00 87.75 81 MET A O 1
ATOM 589 N N . SER A 1 82 ? 9.740 5.751 -10.616 1.00 76.62 82 SER A N 1
ATOM 590 C CA . SER A 1 82 ? 9.110 6.798 -9.787 1.00 76.62 82 SER A CA 1
ATOM 591 C C . SER A 1 82 ? 8.834 8.132 -10.500 1.00 76.62 82 SER A C 1
ATOM 593 O O . SER A 1 82 ? 7.972 8.885 -10.057 1.00 76.62 82 SER A O 1
ATOM 595 N N . GLN A 1 83 ? 9.518 8.419 -11.612 1.00 72.12 83 GLN A N 1
ATOM 596 C CA . GLN A 1 83 ? 9.343 9.643 -12.412 1.00 72.12 83 GLN A CA 1
ATOM 597 C C . GLN A 1 83 ? 8.637 9.415 -13.757 1.00 72.12 83 GLN A C 1
ATOM 599 O O . GLN A 1 83 ? 8.528 10.329 -14.572 1.00 72.12 83 GLN A O 1
ATOM 604 N N . SER A 1 84 ? 8.163 8.199 -14.020 1.00 80.38 84 SER A N 1
ATOM 605 C CA . SER A 1 84 ? 7.490 7.873 -15.275 1.00 80.38 84 SER A CA 1
ATOM 606 C C . SER A 1 84 ? 6.029 8.339 -15.289 1.00 80.38 84 SER A C 1
ATOM 608 O O . SER A 1 84 ? 5.352 8.403 -14.256 1.00 80.38 84 SER A O 1
ATOM 610 N N . SER A 1 85 ? 5.511 8.622 -16.488 1.00 83.62 85 SER A N 1
ATOM 611 C CA . SER A 1 85 ? 4.098 8.982 -16.675 1.00 83.62 85 SER A CA 1
ATOM 612 C C . SER A 1 85 ? 3.148 7.863 -16.213 1.00 83.62 85 SER A C 1
ATOM 614 O O . SER A 1 85 ? 2.081 8.133 -15.644 1.00 83.62 85 SER A O 1
ATOM 616 N N . ILE A 1 86 ? 3.586 6.605 -16.344 1.00 86.25 86 ILE A N 1
ATOM 617 C CA . ILE A 1 86 ? 2.878 5.435 -15.829 1.00 86.25 86 ILE A CA 1
ATOM 618 C C . ILE A 1 86 ? 2.803 5.434 -14.299 1.00 86.25 86 ILE A C 1
ATOM 620 O O . ILE A 1 86 ? 1.731 5.165 -13.766 1.00 86.25 86 ILE A O 1
ATOM 624 N N . ALA A 1 87 ? 3.855 5.831 -13.574 1.00 86.12 87 ALA A N 1
ATOM 625 C CA . ALA A 1 87 ? 3.809 5.890 -12.111 1.00 86.12 87 ALA A CA 1
ATOM 626 C C . ALA A 1 87 ? 2.784 6.906 -11.597 1.00 86.12 87 ALA A C 1
ATOM 628 O O . ALA A 1 87 ? 2.018 6.602 -10.685 1.00 86.12 87 ALA A O 1
ATOM 629 N N . THR A 1 88 ? 2.705 8.083 -12.225 1.00 85.44 88 THR A N 1
ATOM 630 C CA . THR A 1 88 ? 1.692 9.090 -11.861 1.00 85.44 88 THR A CA 1
ATOM 631 C C . THR A 1 88 ? 0.279 8.584 -12.150 1.00 85.44 88 THR A C 1
ATOM 633 O O . THR A 1 88 ? -0.622 8.758 -11.330 1.00 85.44 88 THR A O 1
ATOM 636 N N . THR A 1 89 ? 0.082 7.911 -13.286 1.00 87.88 89 THR A N 1
ATOM 637 C CA . THR A 1 89 ? -1.232 7.379 -13.679 1.00 87.88 89 THR A CA 1
ATOM 638 C C . THR A 1 89 ? -1.677 6.232 -12.769 1.00 87.88 89 THR A C 1
ATOM 640 O O . THR A 1 89 ? -2.812 6.222 -12.295 1.00 87.88 89 THR A O 1
ATOM 643 N N . LEU A 1 90 ? -0.774 5.299 -12.462 1.00 87.56 90 LEU A N 1
ATOM 644 C CA . LEU A 1 90 ? -1.032 4.174 -11.566 1.00 87.56 90 LEU A CA 1
ATOM 645 C C . LEU A 1 90 ? -1.276 4.625 -10.117 1.00 87.56 90 LEU A C 1
ATOM 647 O O . LEU A 1 90 ? -2.180 4.104 -9.462 1.00 87.56 90 LEU A O 1
ATOM 651 N N . ALA A 1 91 ? -0.535 5.625 -9.627 1.00 87.19 91 ALA A N 1
ATOM 652 C CA . ALA A 1 91 ? -0.761 6.213 -8.305 1.00 87.19 91 ALA A CA 1
ATOM 653 C C . ALA A 1 91 ? -2.100 6.966 -8.239 1.00 87.19 91 ALA A C 1
ATOM 655 O O . ALA A 1 91 ? -2.845 6.842 -7.262 1.00 87.19 91 ALA A O 1
ATOM 656 N N . GLY A 1 92 ? -2.447 7.685 -9.315 1.00 83.75 92 GLY A N 1
ATOM 657 C CA . GLY A 1 92 ? -3.730 8.370 -9.488 1.00 83.75 92 GLY A CA 1
ATOM 658 C C . GLY A 1 92 ? -4.938 7.429 -9.543 1.00 83.75 92 GLY A C 1
ATOM 659 O O . GLY A 1 92 ? -6.078 7.879 -9.416 1.00 83.75 92 GLY A O 1
ATOM 660 N N . GLY A 1 93 ? -4.704 6.128 -9.673 1.00 86.38 93 GLY A N 1
ATOM 661 C CA . GLY A 1 93 ? -5.709 5.085 -9.633 1.00 86.38 93 GLY A CA 1
ATOM 662 C C . GLY A 1 93 ? -6.246 4.755 -11.021 1.00 86.38 93 GLY A C 1
ATOM 663 O O . GLY A 1 93 ? -6.805 5.624 -11.690 1.00 86.38 93 GLY A O 1
ATOM 664 N N . VAL A 1 94 ? -6.130 3.491 -11.413 1.00 88.31 94 VAL A N 1
ATOM 665 C CA . VAL A 1 94 ? -6.608 2.949 -12.694 1.00 88.31 94 VAL A CA 1
ATOM 666 C C . VAL A 1 94 ? -7.816 2.055 -12.480 1.00 88.31 94 VAL A C 1
ATOM 668 O O . VAL A 1 94 ? -7.985 1.477 -11.404 1.00 88.31 94 VAL A O 1
ATOM 671 N N . SER A 1 95 ? -8.668 1.935 -13.492 1.00 88.31 95 SER A N 1
ATOM 672 C CA . SER A 1 95 ? -9.807 1.030 -13.421 1.00 88.31 95 SER A CA 1
ATOM 673 C C . SER A 1 95 ? -9.394 -0.397 -13.776 1.00 88.31 95 SER A C 1
ATOM 675 O O . SER A 1 95 ? -8.670 -0.648 -14.737 1.00 88.31 95 SER A O 1
ATOM 677 N N . ALA A 1 96 ? -9.854 -1.349 -12.976 1.00 83.62 96 ALA A N 1
ATOM 678 C CA . ALA A 1 96 ? -9.758 -2.772 -13.242 1.00 83.62 96 ALA A CA 1
ATOM 679 C C . ALA A 1 96 ? -11.174 -3.344 -13.260 1.00 83.62 96 ALA A C 1
ATOM 681 O O . ALA A 1 96 ? -11.989 -3.084 -12.368 1.00 83.62 96 ALA A O 1
ATOM 682 N N . ARG A 1 97 ? -11.489 -4.126 -14.291 1.00 73.44 97 ARG A N 1
ATOM 683 C CA . ARG A 1 97 ? -12.776 -4.819 -14.356 1.00 73.44 97 ARG A CA 1
ATOM 684 C C . ARG A 1 97 ? -12.686 -6.073 -13.496 1.00 73.44 97 ARG A C 1
ATOM 686 O O . ARG A 1 97 ? -11.925 -6.981 -13.820 1.00 73.44 97 ARG A O 1
ATOM 693 N N . LEU A 1 98 ? -13.478 -6.146 -12.424 1.00 66.88 98 LEU A N 1
ATOM 694 C CA . LEU A 1 98 ? -13.711 -7.424 -11.751 1.00 66.88 98 LEU A CA 1
ATOM 695 C C . LEU A 1 98 ? -14.310 -8.386 -12.779 1.00 66.88 98 LEU A C 1
ATOM 697 O O . LEU A 1 98 ? -15.266 -8.032 -13.472 1.00 66.88 98 LEU A O 1
ATOM 701 N N . GLY A 1 99 ? -13.683 -9.558 -12.915 1.00 59.00 99 GLY A N 1
ATOM 702 C CA . GLY A 1 99 ? -13.983 -10.542 -13.948 1.00 59.00 99 GLY A CA 1
ATOM 703 C C . GLY A 1 99 ? -15.483 -10.706 -14.157 1.00 59.00 99 GLY A C 1
ATOM 704 O O . GLY A 1 99 ? -16.246 -10.823 -13.201 1.00 59.00 99 GLY A O 1
ATOM 705 N N . VAL A 1 100 ? -15.899 -10.679 -15.423 1.00 50.00 100 VAL A N 1
ATOM 706 C CA . VAL A 1 100 ? -17.300 -10.787 -15.831 1.00 50.00 100 VAL A CA 1
ATOM 707 C C . VAL A 1 100 ? -17.849 -12.111 -15.299 1.00 50.00 100 VAL A C 1
ATOM 709 O O . VAL A 1 100 ? -17.648 -13.163 -15.910 1.00 50.00 100 VAL A O 1
ATOM 712 N N . ALA A 1 101 ? -18.514 -12.083 -14.143 1.00 46.12 101 ALA A N 1
ATOM 713 C CA . ALA A 1 101 ? -19.263 -13.221 -13.646 1.00 46.12 101 ALA A CA 1
ATOM 714 C C . ALA A 1 101 ? -20.320 -13.531 -14.712 1.00 46.12 101 ALA A C 1
ATOM 716 O O . ALA A 1 101 ? -21.255 -12.759 -14.930 1.00 46.12 101 ALA A O 1
ATOM 717 N N . ARG A 1 102 ? -20.095 -14.610 -15.471 1.00 43.66 102 ARG A N 1
ATOM 718 C CA . ARG A 1 102 ? -20.941 -15.033 -16.590 1.00 43.66 102 ARG A CA 1
ATOM 719 C C . ARG A 1 102 ? -22.384 -15.178 -16.095 1.00 43.66 102 ARG A C 1
ATOM 721 O O . ARG A 1 102 ? -22.714 -16.197 -15.502 1.00 43.66 102 ARG A O 1
ATOM 728 N N . GLY A 1 103 ? -23.240 -14.186 -16.349 1.00 41.34 103 GLY A N 1
ATOM 729 C CA . GLY A 1 103 ? -24.692 -14.354 -16.225 1.00 41.34 103 GLY A CA 1
ATOM 730 C C . GLY A 1 103 ? -25.517 -13.191 -15.676 1.00 41.34 103 GLY A C 1
ATOM 731 O O . GLY A 1 103 ? -26.731 -13.240 -15.839 1.00 41.34 103 GLY A O 1
ATOM 732 N N . ALA A 1 104 ? -24.937 -12.145 -15.079 1.00 43.91 104 ALA A N 1
ATOM 733 C CA . ALA A 1 104 ? -25.732 -11.043 -14.524 1.00 43.91 104 ALA A CA 1
ATOM 734 C C . ALA A 1 104 ? -25.430 -9.710 -15.217 1.00 43.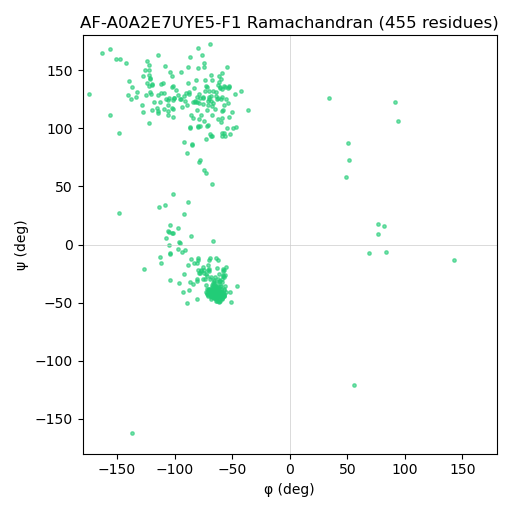91 104 ALA A C 1
ATOM 736 O O . ALA A 1 104 ? -24.299 -9.232 -15.220 1.00 43.91 104 ALA A O 1
ATOM 737 N N . VAL A 1 105 ? -26.469 -9.083 -15.772 1.00 45.28 105 VAL A N 1
ATOM 738 C CA . VAL A 1 105 ? -26.473 -7.679 -16.214 1.00 45.28 105 VAL A CA 1
ATOM 739 C C . VAL A 1 105 ? -26.497 -6.792 -14.960 1.00 45.28 105 VAL A C 1
ATOM 741 O O . VAL A 1 105 ? -27.474 -6.108 -14.677 1.00 45.28 105 VAL A O 1
ATOM 744 N N . SER A 1 106 ? -25.473 -6.889 -14.114 1.00 47.66 106 SER A N 1
ATOM 745 C CA . SER A 1 106 ? -25.337 -6.044 -12.930 1.00 47.66 106 SER A CA 1
ATOM 746 C C . SER A 1 106 ? -24.611 -4.767 -13.325 1.00 47.66 106 SER A C 1
ATOM 748 O O . SER A 1 106 ? -23.556 -4.839 -13.955 1.00 47.66 106 SER A O 1
ATOM 750 N N . ALA A 1 107 ? -25.178 -3.615 -12.952 1.00 57.09 107 ALA A N 1
ATOM 751 C CA . ALA A 1 107 ? -24.518 -2.312 -12.982 1.00 57.09 107 ALA A CA 1
ATOM 752 C C . ALA A 1 107 ? -23.036 -2.473 -12.605 1.00 57.09 107 ALA A C 1
ATOM 754 O O . ALA A 1 107 ? -22.737 -2.970 -11.519 1.00 57.09 107 ALA A O 1
ATOM 755 N N . GLY A 1 108 ? -22.142 -2.171 -13.552 1.00 63.81 108 GLY A N 1
ATOM 756 C CA . GLY A 1 108 ? -20.729 -2.520 -13.454 1.00 63.81 108 GLY A CA 1
ATOM 757 C C . GLY A 1 108 ? -20.113 -1.899 -12.209 1.00 63.81 108 GLY A C 1
ATOM 758 O O . GLY A 1 108 ? -20.062 -0.677 -12.087 1.00 63.81 108 GLY A O 1
ATOM 759 N N . VAL A 1 109 ? -19.681 -2.744 -11.277 1.00 70.38 109 VAL A N 1
ATOM 760 C CA . VAL A 1 109 ? -18.809 -2.310 -10.189 1.00 70.38 109 VAL A CA 1
ATOM 761 C C . VAL A 1 109 ? -17.451 -2.042 -10.822 1.00 70.38 109 VAL A C 1
ATOM 763 O O . VAL A 1 109 ? -16.830 -2.944 -11.388 1.00 70.38 109 VAL A O 1
ATOM 766 N N . GLU A 1 110 ? -17.024 -0.788 -10.788 1.00 78.56 110 GLU A N 1
ATOM 767 C CA . GLU A 1 110 ? -15.711 -0.373 -11.252 1.00 78.56 110 GLU A CA 1
ATOM 768 C C . GLU A 1 110 ? -14.772 -0.360 -10.050 1.00 78.56 110 GLU A C 1
ATOM 770 O O . GLU A 1 110 ? -15.052 0.253 -9.018 1.00 78.56 110 GLU A O 1
ATOM 775 N N . LYS A 1 111 ? -13.658 -1.080 -10.163 1.00 85.44 111 LYS A N 1
ATOM 776 C CA . LYS A 1 111 ? -12.649 -1.129 -9.114 1.00 85.44 111 LYS A CA 1
ATOM 777 C C . LYS A 1 111 ? -11.502 -0.223 -9.508 1.00 85.44 111 LYS A C 1
ATOM 779 O O . LYS A 1 111 ? -10.839 -0.466 -10.511 1.00 85.44 111 LYS A O 1
ATOM 784 N N . ARG A 1 112 ? -11.276 0.825 -8.723 1.00 87.12 112 ARG A N 1
ATOM 785 C CA . ARG A 1 112 ? -10.141 1.726 -8.886 1.00 87.12 112 ARG A CA 1
ATOM 786 C C . ARG A 1 112 ? -8.999 1.249 -7.997 1.00 87.12 112 ARG A C 1
ATOM 788 O O . ARG A 1 112 ? -9.149 1.189 -6.779 1.00 87.12 112 ARG A O 1
ATOM 795 N N . LEU A 1 113 ? -7.884 0.898 -8.621 1.00 89.38 113 LEU A N 1
ATOM 796 C CA . LEU A 1 113 ? -6.671 0.412 -7.973 1.00 89.38 113 LEU A CA 1
ATOM 797 C C . LEU A 1 113 ? -5.612 1.504 -8.004 1.00 89.38 113 LEU A C 1
ATOM 799 O O . LEU A 1 113 ? -5.271 1.971 -9.089 1.00 89.38 113 LEU A O 1
ATOM 803 N N . SER A 1 114 ? -5.075 1.875 -6.845 1.00 90.38 114 SER A N 1
ATOM 804 C CA . SER A 1 114 ? -3.890 2.731 -6.751 1.00 90.38 114 SER A CA 1
ATOM 805 C C . SER A 1 114 ? -2.664 1.880 -6.462 1.00 90.38 114 SER A C 1
ATOM 807 O O . SER A 1 114 ? -2.620 1.160 -5.459 1.00 90.38 114 SER A O 1
ATOM 809 N N . PHE A 1 115 ? -1.661 2.005 -7.326 1.00 91.38 115 PHE A N 1
ATOM 810 C CA . PHE A 1 115 ? -0.390 1.312 -7.165 1.00 91.38 115 PHE A CA 1
ATOM 811 C C . PHE A 1 115 ? 0.693 2.263 -6.672 1.00 91.38 115 PHE A C 1
ATOM 813 O O . PHE A 1 115 ? 0.689 3.452 -6.993 1.00 91.38 115 PHE A O 1
ATOM 820 N N . VAL A 1 116 ? 1.631 1.721 -5.905 1.00 92.56 116 VAL A N 1
ATOM 821 C CA . VAL A 1 116 ? 2.837 2.417 -5.459 1.00 92.56 116 VAL A CA 1
ATOM 822 C C . VAL A 1 116 ? 4.076 1.642 -5.877 1.00 92.56 116 VAL A C 1
ATOM 824 O O . VAL A 1 116 ? 4.001 0.444 -6.152 1.00 92.56 116 VAL A O 1
ATOM 827 N N . ASP A 1 117 ? 5.190 2.366 -5.952 1.00 93.62 117 ASP A N 1
ATOM 828 C CA . ASP A 1 117 ? 6.522 1.838 -6.248 1.00 93.62 117 ASP A CA 1
ATOM 829 C C . ASP A 1 117 ? 6.564 0.921 -7.483 1.00 93.62 117 ASP A C 1
ATOM 831 O O . ASP A 1 117 ? 6.938 -0.248 -7.380 1.00 93.62 117 ASP A O 1
ATOM 835 N N . PRO A 1 118 ? 6.151 1.416 -8.670 1.00 94.50 118 PRO A N 1
ATOM 836 C CA . PRO A 1 118 ? 6.284 0.636 -9.888 1.00 94.50 118 PRO A CA 1
ATOM 837 C C . PRO A 1 118 ? 7.764 0.390 -10.202 1.00 94.50 118 PRO A C 1
ATOM 839 O O . PRO A 1 118 ? 8.570 1.323 -10.285 1.00 94.50 118 PRO A O 1
ATOM 842 N N . GLU A 1 119 ? 8.100 -0.876 -10.412 1.00 96.25 119 GLU A N 1
ATOM 843 C CA . GLU A 1 119 ? 9.425 -1.359 -10.779 1.00 96.25 119 GLU A CA 1
ATOM 844 C C . GLU A 1 119 ? 9.356 -2.079 -12.121 1.00 96.25 119 GLU A C 1
ATOM 846 O O . GLU A 1 119 ? 8.474 -2.904 -12.366 1.00 96.25 119 GLU A O 1
ATOM 851 N N . GLN A 1 120 ? 10.337 -1.816 -12.972 1.00 96.69 120 GLN A N 1
ATOM 852 C CA . GLN A 1 120 ? 10.584 -2.601 -14.167 1.00 96.69 120 GLN A CA 1
ATOM 853 C C . GLN A 1 120 ? 11.743 -3.558 -13.897 1.00 96.69 120 GLN A C 1
ATOM 855 O O . GLN A 1 120 ? 12.818 -3.131 -13.479 1.00 96.69 120 GLN A O 1
ATOM 860 N N . ARG A 1 121 ? 11.525 -4.852 -14.134 1.00 97.62 121 ARG A N 1
ATOM 861 C CA . ARG A 1 121 ? 12.518 -5.911 -13.924 1.00 97.62 121 ARG A CA 1
ATOM 862 C C . ARG A 1 121 ? 12.889 -6.531 -15.257 1.00 97.62 121 ARG A C 1
ATOM 864 O O . ARG A 1 121 ? 12.041 -7.176 -15.871 1.00 97.62 121 ARG A O 1
ATOM 871 N N . THR A 1 122 ? 14.133 -6.341 -15.689 1.00 98.00 122 THR A N 1
ATOM 872 C CA . THR A 1 122 ? 14.576 -6.698 -17.042 1.00 98.00 122 THR A CA 1
ATOM 873 C C . THR A 1 122 ? 15.786 -7.622 -17.024 1.00 98.00 122 THR A C 1
ATOM 875 O O . THR A 1 122 ? 16.798 -7.305 -16.421 1.00 98.00 122 THR A O 1
ATOM 878 N N . ILE A 1 123 ? 15.715 -8.733 -17.749 1.00 98.06 123 ILE A N 1
ATOM 879 C CA . ILE A 1 123 ? 16.883 -9.486 -18.210 1.00 98.06 123 ILE A CA 1
ATOM 880 C C . ILE A 1 123 ? 17.178 -9.002 -19.629 1.00 98.06 123 ILE A C 1
ATOM 882 O O . ILE A 1 123 ? 16.289 -9.008 -20.493 1.00 98.06 123 ILE A O 1
ATOM 886 N N . ALA A 1 124 ? 18.406 -8.546 -19.877 1.00 97.25 124 ALA A N 1
ATOM 887 C CA . ALA A 1 124 ? 18.790 -8.089 -21.203 1.00 97.25 124 ALA A CA 1
ATOM 888 C C . ALA A 1 124 ? 18.673 -9.236 -22.216 1.00 97.25 124 ALA A C 1
ATOM 890 O O . ALA A 1 124 ? 18.947 -10.394 -21.915 1.00 97.25 124 ALA A O 1
ATOM 891 N N . LEU A 1 125 ? 18.286 -8.920 -23.455 1.00 96.25 125 LEU A N 1
ATOM 892 C CA . LEU A 1 125 ? 18.057 -9.947 -24.480 1.00 96.25 125 LEU A CA 1
ATOM 893 C C . LEU A 1 125 ? 19.304 -10.803 -24.769 1.00 96.25 125 LEU A C 1
ATOM 895 O O . LEU A 1 125 ? 19.161 -11.965 -25.135 1.00 96.25 125 LEU A O 1
ATOM 899 N N . GLY A 1 126 ? 20.507 -10.238 -24.604 1.00 94.88 126 GLY A N 1
ATOM 900 C CA . GLY A 1 126 ? 21.776 -10.959 -24.756 1.00 94.88 126 GLY A CA 1
ATOM 901 C C . GLY A 1 126 ? 22.063 -11.961 -23.634 1.00 94.88 126 GLY A C 1
ATOM 902 O O . GLY A 1 126 ? 22.786 -12.925 -23.864 1.00 94.88 126 GLY A O 1
ATOM 903 N N . ASP A 1 127 ? 21.440 -11.773 -22.471 1.00 96.81 127 ASP A N 1
ATOM 904 C CA . ASP A 1 127 ? 21.614 -12.615 -21.286 1.00 96.81 127 ASP A CA 1
ATOM 905 C C . ASP A 1 127 ? 20.528 -13.695 -21.177 1.00 96.81 127 ASP A C 1
ATOM 907 O O . ASP A 1 127 ? 20.518 -14.481 -20.233 1.00 96.81 127 ASP A O 1
ATOM 911 N N . LEU A 1 128 ? 19.617 -13.780 -22.158 1.00 96.69 128 LEU A N 1
ATOM 912 C CA . LEU A 1 128 ? 18.606 -14.837 -22.259 1.00 96.69 128 LEU A CA 1
ATOM 913 C C . LEU A 1 128 ? 19.230 -16.162 -22.711 1.00 96.69 128 LEU A C 1
ATOM 915 O O . LEU A 1 128 ? 18.916 -16.694 -23.776 1.00 96.69 128 LEU A O 1
ATOM 919 N N . VAL A 1 129 ? 20.112 -16.704 -21.879 1.00 96.50 129 VAL A N 1
ATOM 920 C CA . VAL A 1 129 ? 20.750 -18.004 -22.070 1.00 96.50 129 VAL A CA 1
ATOM 921 C C . VAL A 1 129 ? 20.115 -19.006 -21.102 1.00 96.50 129 VAL A C 1
ATOM 923 O O . VAL A 1 129 ? 20.290 -18.877 -19.889 1.00 96.50 129 VAL A O 1
ATOM 926 N N . PRO A 1 130 ? 19.359 -20.001 -21.603 1.00 97.06 130 PRO A N 1
ATOM 927 C CA . PRO A 1 130 ? 18.811 -21.059 -20.766 1.00 97.06 130 PRO A CA 1
ATOM 928 C C . PRO A 1 130 ? 19.907 -21.854 -20.068 1.00 97.06 130 PRO A C 1
ATOM 930 O O . PRO A 1 130 ? 20.876 -22.262 -20.711 1.00 97.06 130 PRO A O 1
ATOM 933 N N . ASN A 1 131 ? 19.717 -22.130 -18.781 1.00 96.38 131 ASN A N 1
ATOM 934 C CA . ASN A 1 131 ? 20.564 -23.066 -18.050 1.00 96.38 131 ASN A CA 1
ATOM 935 C C . ASN A 1 131 ? 20.225 -24.532 -18.409 1.00 96.38 131 ASN A C 1
ATOM 937 O O . ASN A 1 131 ? 19.156 -24.837 -18.953 1.00 96.38 131 ASN A O 1
ATOM 941 N N . ASP A 1 132 ? 21.132 -25.460 -18.095 1.00 96.44 132 ASP A N 1
ATOM 942 C CA . ASP A 1 132 ? 20.980 -26.881 -18.448 1.00 96.44 132 ASP A CA 1
ATOM 943 C C . ASP A 1 132 ? 19.731 -27.524 -17.816 1.00 96.44 132 ASP A C 1
ATOM 945 O O . ASP A 1 132 ? 19.056 -28.352 -18.437 1.00 96.44 132 ASP A O 1
ATOM 949 N N . ASP A 1 133 ? 19.386 -27.124 -16.588 1.00 97.06 133 ASP A N 1
ATOM 950 C CA . ASP A 1 133 ? 18.194 -27.611 -15.883 1.00 97.06 133 ASP A CA 1
ATOM 951 C C . ASP A 1 133 ? 16.902 -27.165 -16.588 1.00 97.06 133 ASP A C 1
ATOM 953 O O . ASP A 1 133 ? 15.963 -27.954 -16.742 1.00 97.06 133 ASP A O 1
ATOM 957 N N . CYS A 1 134 ? 16.866 -25.933 -17.099 1.00 97.31 134 CYS A N 1
ATOM 958 C CA . CYS A 1 134 ? 15.768 -25.426 -17.906 1.00 97.31 134 CYS A CA 1
ATOM 959 C C . CYS A 1 134 ? 15.611 -26.244 -19.179 1.00 97.31 134 CYS A C 1
ATOM 961 O O . CYS A 1 134 ? 14.504 -26.695 -19.470 1.00 97.31 134 CYS A O 1
ATOM 963 N N . LEU A 1 135 ? 16.701 -26.480 -19.915 1.00 97.31 135 LEU A N 1
ATOM 964 C CA . LEU A 1 135 ? 16.665 -27.263 -21.150 1.00 97.31 135 LEU A CA 1
ATOM 965 C C . LEU A 1 135 ? 16.099 -28.668 -20.896 1.00 97.31 135 LEU A C 1
ATOM 967 O O . LEU A 1 135 ? 15.214 -29.120 -21.626 1.00 97.31 135 LEU A O 1
ATOM 971 N N . ALA A 1 136 ? 16.522 -29.326 -19.813 1.00 97.12 136 ALA A N 1
ATOM 972 C CA . ALA A 1 136 ? 16.006 -30.637 -19.424 1.00 97.12 136 ALA A CA 1
ATOM 973 C C . ALA A 1 136 ? 14.512 -30.609 -19.037 1.00 97.12 136 ALA A C 1
ATOM 975 O O . ALA A 1 136 ? 13.758 -31.533 -19.369 1.00 97.12 136 ALA A O 1
ATOM 976 N N . LYS A 1 137 ? 14.061 -29.563 -18.333 1.00 97.81 137 LYS A N 1
ATOM 977 C CA . LYS A 1 137 ? 12.649 -29.381 -17.954 1.00 97.81 137 LYS A CA 1
ATOM 978 C C . LYS A 1 137 ? 11.767 -29.057 -19.156 1.00 97.81 137 LYS A C 1
ATOM 980 O O . LYS A 1 137 ? 10.683 -29.626 -19.266 1.00 97.81 137 LYS A O 1
ATOM 985 N N . VAL A 1 138 ? 12.237 -28.204 -20.064 1.00 97.50 138 VAL A N 1
ATOM 986 C CA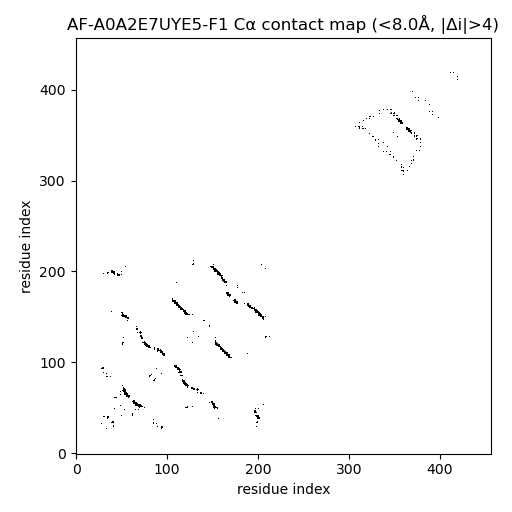 . VAL A 1 138 ? 11.554 -27.858 -21.315 1.00 97.50 138 VAL A CA 1
ATOM 987 C C . VAL A 1 138 ? 11.428 -29.087 -22.215 1.00 97.50 138 VAL A C 1
ATOM 989 O O . VAL A 1 138 ? 10.325 -29.361 -22.679 1.00 97.50 138 VAL A O 1
ATOM 992 N N . ASP A 1 139 ? 12.489 -29.885 -22.393 1.00 97.50 139 ASP A N 1
ATOM 993 C CA . ASP A 1 139 ? 12.423 -31.145 -23.159 1.00 97.50 139 ASP A CA 1
ATOM 994 C C . ASP A 1 139 ? 11.386 -32.112 -22.568 1.00 97.50 139 ASP A C 1
ATOM 996 O O . ASP A 1 139 ? 10.565 -32.696 -23.279 1.00 97.50 139 ASP A O 1
ATOM 1000 N N . ARG A 1 140 ? 11.369 -32.252 -21.237 1.00 97.81 140 ARG A N 1
ATOM 1001 C CA . ARG A 1 140 ? 10.379 -33.089 -20.553 1.00 97.81 140 ARG A CA 1
ATOM 1002 C C . ARG A 1 140 ? 8.959 -32.561 -20.741 1.00 97.81 140 ARG A C 1
ATOM 1004 O O . ARG A 1 140 ? 8.061 -33.353 -21.014 1.00 97.81 140 ARG A O 1
ATOM 1011 N N . ALA A 1 141 ? 8.753 -31.255 -20.600 1.00 97.38 141 ALA A N 1
ATOM 1012 C CA . ALA A 1 141 ? 7.447 -30.630 -20.766 1.00 97.38 141 ALA A CA 1
ATOM 1013 C C . ALA A 1 141 ? 6.947 -30.706 -22.216 1.00 97.38 141 ALA A C 1
ATOM 1015 O O . ALA A 1 141 ? 5.764 -30.957 -22.427 1.00 97.38 141 ALA A O 1
ATOM 1016 N N . GLY A 1 142 ? 7.840 -30.592 -23.203 1.00 97.25 142 GLY A N 1
ATOM 1017 C CA . GLY A 1 142 ? 7.515 -30.725 -24.627 1.00 97.25 142 GLY A CA 1
ATOM 1018 C C . GLY A 1 142 ? 7.009 -32.115 -25.019 1.00 97.25 142 GLY A C 1
ATOM 1019 O O . GLY A 1 142 ? 6.315 -32.264 -26.020 1.00 97.25 142 GLY A O 1
ATOM 1020 N N . LYS A 1 143 ? 7.291 -33.143 -24.207 1.00 97.25 143 LYS A N 1
ATOM 1021 C CA . LYS A 1 143 ? 6.716 -34.493 -24.366 1.00 97.25 143 LYS A CA 1
ATOM 1022 C C . LYS A 1 143 ? 5.305 -34.616 -23.789 1.00 97.25 143 LYS A C 1
ATOM 1024 O O . LYS A 1 143 ? 4.623 -35.596 -24.074 1.00 97.25 143 LYS A O 1
ATOM 1029 N N . LEU A 1 144 ? 4.887 -33.669 -22.950 1.00 97.06 144 LEU A N 1
ATOM 1030 C CA . LEU A 1 144 ? 3.603 -33.689 -22.245 1.00 97.06 144 LEU A CA 1
ATOM 1031 C C . LEU A 1 144 ? 2.581 -32.729 -22.862 1.00 97.06 144 LEU A C 1
ATOM 1033 O O . LEU A 1 144 ? 1.384 -32.998 -22.792 1.00 97.06 144 LEU A O 1
ATOM 1037 N N . GLN A 1 145 ? 3.037 -31.625 -23.453 1.00 97.25 145 GLN A N 1
ATOM 1038 C CA . GLN A 1 145 ? 2.185 -30.603 -24.056 1.00 97.25 145 GLN A CA 1
ATOM 1039 C C . GLN A 1 145 ? 2.898 -29.888 -25.208 1.00 97.25 145 GLN A C 1
ATOM 1041 O O . GLN A 1 145 ? 4.126 -29.884 -25.281 1.00 97.25 145 GLN A O 1
ATOM 1046 N N . ASP A 1 146 ? 2.121 -29.257 -26.090 1.00 96.94 146 ASP A N 1
ATOM 1047 C CA . ASP A 1 146 ? 2.670 -28.433 -27.165 1.00 96.94 146 ASP A CA 1
ATOM 1048 C C . ASP A 1 146 ? 3.259 -27.129 -26.601 1.00 96.94 146 ASP A C 1
ATOM 1050 O O . ASP A 1 146 ? 2.574 -26.362 -25.924 1.00 96.94 146 ASP A O 1
ATOM 1054 N N . LEU A 1 147 ? 4.540 -26.888 -26.888 1.00 97.50 147 LEU A N 1
ATOM 1055 C CA . LEU A 1 147 ? 5.280 -25.691 -26.481 1.00 97.50 147 LEU A CA 1
ATOM 1056 C C . LEU A 1 147 ? 5.499 -24.707 -27.640 1.00 97.50 147 LEU A C 1
ATOM 1058 O O . LEU A 1 147 ? 6.257 -23.753 -27.489 1.00 97.50 147 LEU A O 1
ATOM 1062 N N . SER A 1 148 ? 4.842 -24.902 -28.787 1.00 97.12 148 SER A N 1
ATOM 1063 C CA . SER A 1 148 ? 4.975 -24.033 -29.967 1.00 97.12 148 SER A CA 1
ATOM 1064 C C . SER A 1 148 ? 4.629 -22.562 -29.699 1.00 97.12 148 SER A C 1
ATOM 1066 O O . SER A 1 148 ? 5.150 -21.669 -30.363 1.00 97.12 148 SER A O 1
ATOM 1068 N N . GLN A 1 149 ? 3.774 -22.305 -28.707 1.00 97.62 149 GLN A N 1
ATOM 1069 C CA . GLN A 1 149 ? 3.382 -20.964 -28.265 1.00 97.62 149 GLN A CA 1
ATOM 1070 C C . GLN A 1 149 ? 4.014 -20.560 -26.927 1.00 97.62 149 GLN A C 1
ATOM 1072 O O . GLN A 1 149 ? 3.577 -19.586 -26.314 1.00 97.62 149 GLN A O 1
ATOM 1077 N N . ALA A 1 150 ? 5.003 -21.313 -26.439 1.00 97.75 150 ALA A N 1
ATOM 1078 C CA . ALA A 1 150 ? 5.673 -20.977 -25.195 1.00 97.75 150 ALA A CA 1
ATOM 1079 C C . ALA A 1 150 ? 6.490 -19.686 -25.342 1.00 97.75 150 ALA A C 1
ATOM 1081 O O . ALA A 1 150 ? 7.140 -19.436 -26.361 1.00 97.75 150 ALA A O 1
ATOM 1082 N N . ILE A 1 151 ? 6.469 -18.877 -24.290 1.00 98.19 151 ILE A N 1
ATOM 1083 C CA . ILE A 1 151 ? 7.157 -17.592 -24.214 1.00 98.19 151 ILE A CA 1
ATOM 1084 C C . ILE A 1 151 ? 8.116 -17.581 -23.025 1.00 98.19 151 ILE A C 1
ATOM 1086 O O . ILE A 1 151 ? 7.833 -18.170 -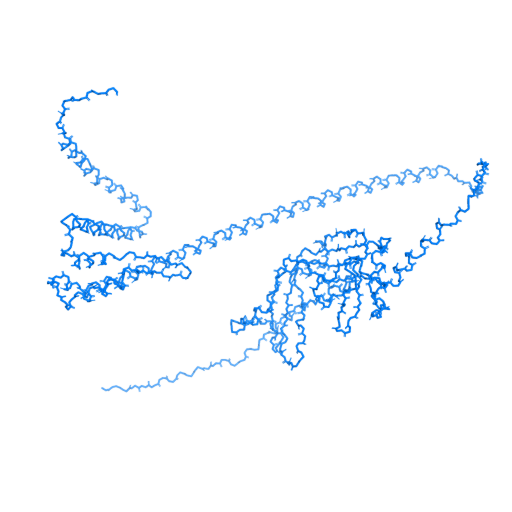21.983 1.00 98.19 151 ILE A O 1
ATOM 1090 N N . VAL A 1 152 ? 9.241 -16.889 -23.183 1.00 98.19 152 VAL A N 1
ATOM 1091 C CA . VAL A 1 152 ? 10.213 -16.598 -22.127 1.00 98.19 152 VAL A CA 1
ATOM 1092 C C . VAL A 1 152 ? 10.077 -15.136 -21.750 1.00 98.19 152 VAL A C 1
ATOM 1094 O O . VAL A 1 152 ? 10.234 -14.243 -22.586 1.00 98.19 152 VAL A O 1
ATOM 1097 N N . MET A 1 153 ? 9.766 -14.888 -20.488 1.00 98.19 153 MET A N 1
ATOM 1098 C CA . MET A 1 153 ? 9.641 -13.539 -19.961 1.00 98.19 153 MET A CA 1
ATOM 1099 C C . MET A 1 153 ? 11.014 -12.905 -19.793 1.00 98.19 153 MET A C 1
ATOM 1101 O O . MET A 1 153 ? 11.895 -13.515 -19.194 1.00 98.19 153 MET A O 1
ATOM 1105 N N . HIS A 1 154 ? 11.192 -11.677 -20.270 1.00 97.88 154 HIS A N 1
ATOM 1106 C CA . HIS A 1 154 ? 12.457 -10.962 -20.084 1.00 97.88 154 HIS A CA 1
ATOM 1107 C C . HIS A 1 154 ? 12.279 -9.582 -19.457 1.00 97.88 154 HIS A C 1
ATOM 1109 O O . HIS A 1 154 ? 13.224 -9.072 -18.882 1.00 97.88 154 HIS A O 1
ATOM 1115 N N . ASP A 1 155 ? 11.094 -8.981 -19.535 1.00 98.12 155 ASP A N 1
ATOM 1116 C CA . ASP A 1 155 ? 10.818 -7.660 -18.971 1.00 98.12 155 ASP A CA 1
ATOM 1117 C C . ASP A 1 155 ? 9.443 -7.704 -18.304 1.00 98.12 155 ASP A C 1
ATOM 1119 O O . ASP A 1 155 ? 8.462 -8.120 -18.929 1.00 98.12 155 ASP A O 1
ATOM 1123 N N . VAL A 1 156 ? 9.365 -7.345 -17.024 1.00 97.69 156 VAL A N 1
ATOM 1124 C CA . VAL A 1 156 ? 8.128 -7.387 -16.237 1.00 97.69 156 VAL A CA 1
ATOM 1125 C C . VAL A 1 156 ? 7.969 -6.087 -15.467 1.00 97.69 156 VAL A C 1
ATOM 1127 O O . VAL A 1 156 ? 8.852 -5.693 -14.708 1.00 97.69 156 VAL A O 1
ATOM 1130 N N . LEU A 1 157 ? 6.810 -5.456 -15.634 1.00 96.75 157 LEU A N 1
ATOM 1131 C CA . LEU A 1 157 ? 6.384 -4.317 -14.836 1.00 96.75 157 LEU A CA 1
ATOM 1132 C C . LEU A 1 157 ? 5.636 -4.830 -13.606 1.00 96.75 157 LEU A C 1
ATOM 1134 O O . LEU A 1 157 ? 4.605 -5.492 -13.747 1.00 96.75 157 LEU A O 1
ATOM 1138 N N . VAL A 1 158 ? 6.131 -4.513 -12.414 1.00 96.88 158 VAL A N 1
ATOM 1139 C CA . VAL A 1 158 ? 5.519 -4.884 -11.134 1.00 96.88 158 VAL A CA 1
ATOM 1140 C C . VAL A 1 158 ? 5.219 -3.641 -10.298 1.00 96.88 158 VAL A C 1
ATOM 1142 O O . VAL A 1 158 ? 5.867 -2.614 -10.466 1.00 96.88 158 VAL A O 1
ATOM 1145 N N . ALA A 1 159 ? 4.237 -3.710 -9.402 1.00 95.50 159 ALA A N 1
ATOM 1146 C CA . ALA A 1 159 ? 3.956 -2.644 -8.435 1.00 95.50 159 ALA A CA 1
ATOM 1147 C C . ALA A 1 159 ? 3.228 -3.194 -7.199 1.00 95.50 159 ALA A C 1
ATOM 1149 O O . ALA A 1 159 ? 2.746 -4.324 -7.216 1.00 95.50 159 ALA A O 1
ATOM 1150 N N . ILE A 1 160 ? 3.111 -2.398 -6.138 1.00 94.25 160 ILE A N 1
ATOM 1151 C CA . ILE A 1 160 ? 2.401 -2.766 -4.902 1.00 94.25 160 ILE A CA 1
ATOM 1152 C C . ILE A 1 160 ? 0.995 -2.154 -4.928 1.00 94.25 160 ILE A C 1
ATOM 1154 O O . ILE A 1 160 ? 0.841 -0.971 -5.240 1.00 94.25 160 ILE A O 1
ATOM 1158 N N . ILE A 1 161 ? -0.042 -2.933 -4.602 1.00 92.50 161 ILE A N 1
ATOM 1159 C CA . ILE A 1 161 ? -1.422 -2.422 -4.522 1.00 92.50 161 ILE A CA 1
ATOM 1160 C C . ILE A 1 161 ? -1.629 -1.810 -3.140 1.00 92.50 161 ILE A C 1
ATOM 1162 O O . ILE A 1 161 ? -1.726 -2.541 -2.157 1.00 92.50 161 ILE A O 1
ATOM 1166 N N . LYS A 1 162 ? -1.731 -0.478 -3.072 1.00 90.12 162 LYS A N 1
ATOM 1167 C CA . LYS A 1 162 ? -1.864 0.239 -1.797 1.00 90.12 162 LYS A CA 1
ATOM 1168 C C . LYS A 1 162 ? -3.306 0.496 -1.395 1.00 90.12 162 LYS A C 1
ATOM 1170 O O . LYS A 1 162 ? -3.624 0.410 -0.223 1.00 90.12 162 LYS A O 1
ATOM 1175 N N . ASN A 1 163 ? -4.154 0.869 -2.351 1.00 84.69 163 ASN A N 1
ATOM 1176 C CA . ASN A 1 163 ? -5.549 1.193 -2.075 1.00 84.69 163 ASN A CA 1
ATOM 1177 C C . ASN A 1 163 ? -6.443 0.641 -3.174 1.00 84.69 163 ASN A C 1
ATOM 1179 O O . ASN A 1 163 ? -6.142 0.768 -4.365 1.00 84.69 163 ASN A O 1
ATOM 1183 N N . THR A 1 164 ? -7.592 0.123 -2.758 1.00 84.75 164 THR A N 1
ATOM 1184 C CA . THR A 1 164 ? -8.680 -0.218 -3.662 1.00 84.75 164 THR A CA 1
ATOM 1185 C C . THR A 1 164 ? -9.935 0.561 -3.289 1.00 84.75 164 THR A C 1
ATOM 1187 O O . THR A 1 164 ? -10.389 0.506 -2.150 1.00 84.75 164 THR A O 1
ATOM 1190 N N . VAL A 1 165 ? -10.548 1.223 -4.269 1.00 83.69 165 VAL A N 1
ATOM 1191 C CA . VAL A 1 165 ? -11.865 1.849 -4.121 1.00 83.69 165 VAL A CA 1
ATOM 1192 C C . VAL A 1 165 ? -12.822 1.218 -5.124 1.00 83.69 165 VAL A C 1
ATOM 1194 O O . VAL A 1 165 ? -12.635 1.374 -6.329 1.00 83.69 165 VAL A O 1
ATOM 1197 N N . CYS A 1 166 ? -13.861 0.528 -4.651 1.00 84.00 166 CYS A N 1
ATOM 1198 C CA . CYS A 1 166 ? -14.962 0.129 -5.526 1.00 84.00 166 CYS A CA 1
ATOM 1199 C C . CYS A 1 166 ? -15.997 1.229 -5.599 1.00 84.00 166 CYS A C 1
ATOM 1201 O O . CYS A 1 166 ? -16.467 1.748 -4.583 1.00 84.00 166 CYS A O 1
ATOM 1203 N N . THR A 1 167 ? -16.381 1.539 -6.822 1.00 77.62 167 THR A N 1
ATOM 1204 C CA . THR A 1 167 ? -17.473 2.441 -7.114 1.00 77.62 167 THR A CA 1
ATOM 1205 C C . THR A 1 167 ? -18.504 1.720 -7.962 1.00 77.62 167 THR A C 1
ATOM 1207 O O . THR A 1 167 ? -18.202 0.803 -8.727 1.00 77.62 167 THR A O 1
ATOM 1210 N N . LYS A 1 168 ? -19.762 2.119 -7.808 1.00 77.00 168 LYS A N 1
ATOM 1211 C CA . LYS A 1 168 ? -20.841 1.653 -8.670 1.00 77.00 168 LYS A CA 1
ATOM 1212 C C . LYS A 1 168 ? -21.227 2.803 -9.574 1.00 77.00 168 LYS A C 1
ATOM 1214 O O . LYS A 1 168 ? -21.535 3.892 -9.085 1.00 77.00 168 LYS A O 1
ATOM 1219 N N . ALA A 1 169 ? -21.209 2.560 -10.877 1.00 69.44 169 ALA A N 1
ATOM 1220 C CA . ALA A 1 169 ? -21.854 3.470 -11.804 1.00 69.44 169 ALA A CA 1
ATOM 1221 C C . ALA A 1 169 ? -23.372 3.325 -11.620 1.00 69.44 169 ALA A C 1
ATOM 1223 O O . ALA A 1 169 ? -23.923 2.228 -11.762 1.00 69.44 169 ALA A O 1
ATOM 1224 N N . ASP A 1 170 ? -24.055 4.408 -11.260 1.00 68.31 170 ASP A N 1
ATOM 1225 C CA . ASP A 1 170 ? -25.510 4.443 -11.308 1.00 68.31 170 ASP A CA 1
ATOM 1226 C C . ASP A 1 170 ? -26.007 4.432 -12.769 1.00 68.31 170 ASP A C 1
ATOM 1228 O O . ASP A 1 170 ? -25.234 4.528 -13.725 1.00 68.31 170 ASP A O 1
ATOM 1232 N N . ALA A 1 171 ? -27.321 4.315 -12.967 1.00 65.81 171 ALA A N 1
ATOM 1233 C CA . ALA A 1 171 ? -27.920 4.289 -14.305 1.00 65.81 171 ALA A CA 1
ATOM 1234 C C . ALA A 1 171 ? -27.689 5.579 -15.125 1.00 65.81 171 ALA A C 1
ATOM 1236 O O . ALA A 1 171 ? -27.934 5.583 -16.329 1.00 65.81 171 ALA A O 1
ATOM 1237 N N . SER A 1 172 ? -27.229 6.662 -14.491 1.00 65.25 172 SER A N 1
ATOM 1238 C CA . SER A 1 172 ? -26.852 7.921 -15.138 1.00 65.25 172 SER A CA 1
ATOM 1239 C C . SER A 1 172 ? -25.350 8.028 -15.439 1.00 65.25 172 SER A C 1
ATOM 1241 O O . SER A 1 172 ? -24.912 9.042 -15.976 1.00 65.25 172 SER A O 1
ATOM 1243 N N . GLY A 1 173 ? -24.561 6.992 -15.122 1.00 63.44 173 GLY A N 1
ATOM 1244 C CA . GLY A 1 173 ? -23.099 7.016 -15.220 1.00 63.44 173 GLY A CA 1
ATOM 1245 C C . GLY A 1 173 ? -22.429 7.792 -14.081 1.00 63.44 173 GLY A C 1
ATOM 1246 O O . GLY A 1 173 ? -21.225 8.034 -14.128 1.00 63.44 173 GLY A O 1
ATOM 1247 N N . GLY A 1 174 ? -23.195 8.188 -13.062 1.00 67.94 174 GLY A N 1
ATOM 1248 C CA . GLY A 1 174 ? -22.690 8.812 -11.850 1.00 67.94 174 GLY A CA 1
ATOM 1249 C C . GLY A 1 174 ? -21.975 7.794 -10.969 1.00 67.94 174 GLY A C 1
ATOM 1250 O O . GLY A 1 174 ? -22.447 6.678 -10.769 1.00 67.94 174 GLY A O 1
ATOM 1251 N N . VAL A 1 175 ? -20.821 8.181 -10.433 1.00 66.06 175 VAL A N 1
ATOM 1252 C CA . VAL A 1 175 ? -20.051 7.370 -9.486 1.00 66.06 175 VAL A CA 1
ATOM 1253 C C . VAL A 1 175 ? -20.699 7.514 -8.110 1.00 66.06 175 VAL A C 1
ATOM 1255 O O . VAL A 1 175 ? -20.603 8.573 -7.490 1.00 66.06 175 VAL A O 1
ATOM 1258 N N . VAL A 1 176 ? -21.372 6.470 -7.627 1.00 69.50 176 VAL A N 1
ATOM 1259 C CA . VAL A 1 176 ? -21.989 6.465 -6.294 1.00 69.50 176 VAL A CA 1
ATOM 1260 C C . VAL A 1 176 ? -21.139 5.604 -5.365 1.00 69.50 176 VAL A C 1
ATOM 1262 O O . VAL A 1 176 ? -20.829 4.451 -5.678 1.00 69.50 176 VAL A O 1
ATOM 1265 N N . ALA A 1 177 ? -20.738 6.178 -4.227 1.00 65.38 177 ALA A N 1
ATOM 1266 C CA . ALA A 1 177 ? -20.122 5.417 -3.146 1.00 65.38 177 ALA A CA 1
ATOM 1267 C C . ALA A 1 177 ? -21.146 4.399 -2.629 1.00 65.38 177 ALA A C 1
ATOM 1269 O O . ALA A 1 177 ? -22.276 4.769 -2.302 1.00 65.38 177 ALA A O 1
ATOM 1270 N N . LEU A 1 178 ? -20.763 3.124 -2.604 1.00 65.69 178 LEU A N 1
ATOM 1271 C CA . LEU A 1 178 ? -21.621 2.046 -2.124 1.00 65.69 178 LEU A CA 1
ATOM 1272 C C . LEU A 1 178 ? -21.973 2.325 -0.647 1.00 65.69 178 LEU A C 1
ATOM 1274 O O . LEU A 1 178 ? -21.133 2.748 0.150 1.00 65.69 178 LEU A O 1
ATOM 1278 N N . GLY A 1 179 ? -23.244 2.172 -0.281 1.00 64.44 179 GLY A N 1
ATOM 1279 C CA . GLY A 1 179 ? -23.709 2.451 1.082 1.00 64.44 179 GLY A CA 1
ATOM 1280 C C . GLY A 1 179 ? -23.399 1.302 2.047 1.00 64.44 179 GLY A C 1
ATOM 1281 O O . GLY A 1 179 ? -23.090 0.192 1.627 1.00 64.44 179 GLY A O 1
ATOM 1282 N N . ALA A 1 180 ? -23.575 1.517 3.357 1.00 54.84 180 ALA A N 1
ATOM 1283 C CA . ALA A 1 180 ? -23.348 0.489 4.387 1.00 54.84 180 ALA A CA 1
ATOM 1284 C C . ALA A 1 180 ? -24.185 -0.800 4.203 1.00 54.84 180 ALA A C 1
ATOM 1286 O O . ALA A 1 180 ? -23.804 -1.860 4.691 1.00 54.84 180 ALA A O 1
ATOM 1287 N N . ALA A 1 181 ? -25.304 -0.740 3.470 1.00 57.78 181 ALA A N 1
ATOM 1288 C CA . ALA A 1 181 ? -26.107 -1.916 3.119 1.00 57.78 181 ALA A CA 1
ATOM 1289 C C . ALA A 1 181 ? -25.428 -2.841 2.084 1.00 57.78 181 ALA A C 1
ATOM 1291 O O . ALA A 1 181 ? -25.809 -4.000 1.956 1.00 57.78 181 ALA A O 1
ATOM 1292 N N . GLU A 1 182 ? -24.414 -2.346 1.371 1.00 61.47 182 GLU A N 1
ATOM 1293 C CA . GLU A 1 182 ? -23.600 -3.081 0.396 1.00 61.47 182 GLU A CA 1
ATOM 1294 C C . GLU A 1 182 ? -22.212 -3.434 0.985 1.00 61.47 182 GLU A C 1
ATOM 1296 O O . GLU A 1 182 ? -21.293 -3.790 0.253 1.00 61.47 182 GLU A O 1
ATOM 1301 N N . ALA A 1 183 ? -22.040 -3.369 2.315 1.00 57.78 183 ALA A N 1
ATOM 1302 C CA . ALA A 1 183 ? -20.769 -3.638 3.002 1.00 57.78 183 ALA A CA 1
ATOM 1303 C C . ALA A 1 183 ? -20.183 -5.040 2.729 1.00 57.78 183 ALA A C 1
ATOM 1305 O O . ALA A 1 183 ? -18.966 -5.204 2.733 1.00 57.78 183 ALA A O 1
ATOM 1306 N N . SER A 1 184 ? -21.014 -6.042 2.423 1.00 59.28 184 SER A N 1
ATOM 1307 C CA . SER A 1 184 ? -20.533 -7.364 1.992 1.00 59.28 184 SER A CA 1
ATOM 1308 C C . SER A 1 184 ? -19.890 -7.341 0.599 1.00 59.28 184 SER A C 1
ATOM 1310 O O . SER A 1 184 ? -18.956 -8.096 0.343 1.00 59.28 184 SER A O 1
ATOM 1312 N N . ALA A 1 185 ? -20.322 -6.439 -0.288 1.00 60.72 185 ALA A N 1
ATOM 1313 C CA . ALA A 1 185 ? -19.661 -6.211 -1.574 1.00 60.72 185 ALA A CA 1
ATOM 1314 C C . ALA A 1 185 ? -18.339 -5.436 -1.406 1.00 60.72 185 ALA A C 1
ATOM 1316 O O . ALA A 1 185 ? -17.431 -5.575 -2.223 1.00 60.72 185 ALA A O 1
ATOM 1317 N N . TYR A 1 186 ? -18.192 -4.658 -0.325 1.00 65.69 186 TYR A N 1
ATOM 1318 C CA . TYR A 1 186 ? -16.924 -4.007 0.023 1.00 65.69 186 TYR A CA 1
ATOM 1319 C C . TYR A 1 186 ? -15.854 -4.990 0.495 1.00 65.69 186 TYR A C 1
ATOM 1321 O O . TYR A 1 186 ? -14.692 -4.814 0.134 1.00 65.69 186 TYR A O 1
ATOM 1329 N N . SER A 1 187 ? -16.207 -6.028 1.261 1.00 62.81 187 SER A N 1
ATOM 1330 C CA . SER A 1 187 ? -15.208 -6.996 1.743 1.00 62.81 187 SER A CA 1
ATOM 1331 C C . SER A 1 187 ? -14.547 -7.795 0.617 1.00 62.81 187 SER A C 1
ATOM 1333 O O . SER A 1 187 ? -13.396 -8.183 0.750 1.00 62.81 187 SER A O 1
ATOM 1335 N N . GLU A 1 188 ? -15.236 -7.994 -0.509 1.00 66.81 188 GLU A N 1
ATOM 1336 C CA . GLU A 1 188 ? -14.651 -8.608 -1.715 1.00 66.81 188 GLU A CA 1
ATOM 1337 C C . GLU A 1 188 ? -13.877 -7.596 -2.574 1.00 66.81 188 GLU A C 1
ATOM 1339 O O . GLU A 1 188 ? -13.097 -7.962 -3.456 1.00 66.81 188 GLU A O 1
ATOM 1344 N N . CYS A 1 189 ? -14.098 -6.304 -2.331 1.00 73.94 189 CYS A N 1
ATOM 1345 C CA . CYS A 1 189 ? -13.467 -5.241 -3.084 1.00 73.94 189 CYS A CA 1
ATOM 1346 C C . CYS A 1 189 ? -12.046 -4.958 -2.604 1.00 73.94 189 CYS A C 1
ATOM 1348 O O . CYS A 1 189 ? -11.153 -4.815 -3.445 1.00 73.94 189 CYS A O 1
ATOM 1350 N N . VAL A 1 190 ? -11.845 -4.850 -1.285 1.00 78.12 190 VAL A N 1
ATOM 1351 C CA . VAL A 1 190 ? -10.553 -4.466 -0.706 1.00 78.12 190 VAL A CA 1
ATOM 1352 C C . VAL A 1 190 ? -9.516 -5.513 -1.083 1.00 78.12 190 VAL A C 1
ATOM 1354 O O . VAL A 1 190 ? -9.534 -6.645 -0.614 1.00 78.12 190 VAL A O 1
ATOM 1357 N N . GLN A 1 191 ? -8.627 -5.120 -1.983 1.00 77.50 191 GLN A N 1
ATOM 1358 C CA . GLN A 1 191 ? -7.467 -5.897 -2.357 1.00 77.50 191 GLN A CA 1
ATOM 1359 C C . GLN A 1 191 ? -6.275 -5.003 -2.081 1.00 77.50 191 GLN A C 1
ATOM 1361 O O . GLN A 1 191 ? -6.037 -4.022 -2.783 1.00 77.50 191 GLN A O 1
ATOM 1366 N N . GLU A 1 192 ? -5.588 -5.320 -1.003 1.00 85.25 192 GLU A N 1
ATOM 1367 C CA . GLU A 1 192 ? -4.289 -4.767 -0.671 1.00 85.25 192 GLU A CA 1
ATOM 1368 C C . GLU A 1 192 ? -3.301 -5.909 -0.851 1.00 85.25 192 GLU A C 1
ATOM 1370 O O . GLU A 1 192 ? -3.613 -7.070 -0.571 1.00 85.25 192 GLU A O 1
ATOM 1375 N N . SER A 1 193 ? -2.150 -5.598 -1.425 1.00 85.75 193 SER A N 1
ATOM 1376 C CA . SER A 1 193 ? -1.104 -6.584 -1.636 1.00 85.75 193 SER A CA 1
ATOM 1377 C C . SER A 1 193 ? 0.165 -6.017 -1.054 1.00 85.75 193 SER A C 1
ATOM 1379 O O . SER A 1 193 ? 0.684 -5.044 -1.590 1.00 85.75 193 SER A O 1
ATOM 1381 N N . ASP A 1 194 ? 0.671 -6.650 0.001 1.00 87.88 194 ASP A N 1
ATOM 1382 C CA . ASP A 1 194 ? 2.001 -6.355 0.544 1.00 87.88 194 ASP A CA 1
ATOM 1383 C C . ASP A 1 194 ? 3.110 -6.827 -0.413 1.00 87.88 194 ASP A C 1
ATOM 1385 O O . ASP A 1 194 ? 4.247 -6.359 -0.358 1.00 87.88 194 ASP A O 1
ATOM 1389 N N . GLY A 1 195 ? 2.777 -7.764 -1.307 1.00 91.25 195 GLY A N 1
ATOM 1390 C CA . GLY A 1 195 ? 3.649 -8.250 -2.366 1.00 91.25 195 GLY A CA 1
ATOM 1391 C C . GLY A 1 195 ? 3.531 -7.430 -3.648 1.00 91.25 195 GLY A C 1
ATOM 1392 O O . GLY A 1 195 ? 2.482 -6.863 -3.969 1.00 91.25 195 GLY A O 1
ATOM 1393 N N . GLN A 1 196 ? 4.611 -7.417 -4.422 1.00 93.00 196 GLN A N 1
ATOM 1394 C CA . GLN A 1 196 ? 4.602 -6.855 -5.765 1.00 93.00 196 GLN A CA 1
ATOM 1395 C C . GLN A 1 196 ? 3.787 -7.737 -6.711 1.00 93.00 196 GLN A C 1
ATOM 1397 O O . GLN A 1 196 ? 4.049 -8.932 -6.853 1.00 93.00 196 GLN A O 1
ATOM 1402 N N . VAL A 1 197 ? 2.831 -7.125 -7.400 1.00 94.81 197 VAL A N 1
ATOM 1403 C CA . VAL A 1 197 ? 2.010 -7.780 -8.414 1.00 94.81 197 VAL A CA 1
ATOM 1404 C C . VAL A 1 197 ? 2.496 -7.397 -9.812 1.00 94.81 197 VAL A C 1
ATOM 1406 O O . VAL A 1 197 ? 2.754 -6.219 -10.070 1.00 94.81 197 VAL A O 1
ATOM 1409 N N . PRO A 1 198 ? 2.621 -8.355 -10.743 1.00 95.94 198 PRO A N 1
ATOM 1410 C CA . PRO A 1 198 ? 2.976 -8.046 -12.118 1.00 95.94 198 PRO A CA 1
ATOM 1411 C C . PRO A 1 198 ? 1.769 -7.456 -12.847 1.00 95.94 198 PRO A C 1
ATOM 1413 O O . PRO A 1 198 ? 0.691 -8.051 -12.867 1.00 95.94 198 PRO A O 1
ATOM 1416 N N . LEU A 1 199 ? 1.964 -6.285 -13.449 1.00 95.38 199 LEU A N 1
ATOM 1417 C CA . LEU A 1 199 ? 0.951 -5.525 -14.187 1.00 95.38 199 LEU A CA 1
ATOM 1418 C C . LEU A 1 199 ? 1.027 -5.790 -15.694 1.00 95.38 199 LEU A C 1
ATOM 1420 O O . LEU A 1 199 ? 0.016 -5.782 -16.395 1.00 95.38 199 LEU A O 1
ATOM 1424 N N . GLY A 1 200 ? 2.238 -6.021 -16.200 1.00 96.25 200 GLY A N 1
ATOM 1425 C CA . GLY A 1 200 ? 2.488 -6.240 -17.616 1.00 96.25 200 GLY A CA 1
ATOM 1426 C C . GLY A 1 200 ? 3.844 -6.867 -17.882 1.00 96.25 200 GLY A C 1
ATOM 1427 O O . GLY A 1 200 ? 4.712 -6.894 -17.012 1.00 96.25 200 GLY A O 1
ATOM 1428 N N . TYR A 1 201 ? 4.026 -7.380 -19.095 1.00 97.69 201 TYR A N 1
ATOM 1429 C CA . TYR A 1 201 ? 5.256 -8.056 -19.484 1.00 97.69 201 TYR A CA 1
ATOM 1430 C C . TYR A 1 201 ? 5.634 -7.885 -20.954 1.00 97.69 201 TYR A C 1
ATOM 1432 O O . TYR A 1 201 ? 4.789 -7.614 -21.809 1.00 97.69 201 TYR A O 1
ATOM 1440 N N . LYS A 1 202 ? 6.914 -8.118 -21.251 1.00 98.00 202 LYS A N 1
ATOM 1441 C CA . LYS A 1 202 ? 7.429 -8.404 -22.592 1.00 98.00 202 LYS A CA 1
ATOM 1442 C C . LYS A 1 202 ? 8.127 -9.757 -22.573 1.00 98.00 202 LYS A C 1
ATOM 1444 O O . LYS A 1 202 ? 8.760 -10.156 -21.588 1.00 98.00 202 LYS A O 1
ATOM 1449 N N . ALA A 1 203 ? 7.960 -10.490 -23.663 1.00 98.00 203 ALA A N 1
ATOM 1450 C CA . ALA A 1 203 ? 8.432 -11.856 -23.766 1.00 98.00 203 ALA A CA 1
ATOM 1451 C C . ALA A 1 203 ? 8.978 -12.157 -25.161 1.00 98.00 203 ALA A C 1
ATOM 1453 O O . ALA A 1 203 ? 8.600 -11.527 -26.150 1.00 98.00 203 ALA A O 1
ATOM 1454 N N . VAL A 1 204 ? 9.852 -13.157 -25.220 1.00 98.00 204 VAL A N 1
ATOM 1455 C CA . VAL A 1 204 ? 10.426 -13.698 -26.452 1.00 98.00 204 VAL A CA 1
ATOM 1456 C C . VAL A 1 204 ? 9.884 -15.115 -26.658 1.00 98.00 204 VAL A C 1
ATOM 1458 O O . VAL A 1 204 ? 9.815 -15.872 -25.693 1.00 98.00 204 VAL A O 1
ATOM 1461 N N . PRO A 1 205 ? 9.504 -15.512 -27.883 1.00 98.25 205 PRO A N 1
ATOM 1462 C CA . PRO A 1 205 ? 9.175 -16.903 -28.186 1.00 98.25 205 PRO A CA 1
ATOM 1463 C C . PRO A 1 205 ? 10.291 -17.875 -27.766 1.00 98.25 205 PRO A C 1
ATOM 1465 O O . PRO A 1 205 ? 11.473 -17.606 -28.003 1.00 98.25 205 PRO A O 1
ATOM 1468 N N . LEU A 1 206 ? 9.925 -18.994 -27.134 1.00 97.69 206 LEU A N 1
ATOM 1469 C CA . LEU A 1 206 ? 10.880 -19.969 -26.591 1.00 97.69 206 LEU A CA 1
ATOM 1470 C C . LEU A 1 206 ? 11.804 -20.553 -27.669 1.00 97.69 206 LEU A C 1
ATOM 1472 O O . LEU A 1 206 ? 12.997 -20.720 -27.433 1.00 97.69 206 LEU A O 1
ATOM 1476 N N . ASP A 1 207 ? 11.278 -20.812 -28.863 1.00 97.06 207 ASP A N 1
ATOM 1477 C CA . ASP A 1 207 ? 12.033 -21.313 -30.015 1.00 97.06 207 ASP A CA 1
ATOM 1478 C C . ASP A 1 207 ? 13.199 -20.389 -30.404 1.00 97.06 207 ASP A C 1
ATOM 1480 O O . ASP A 1 207 ? 14.299 -20.866 -30.690 1.00 97.06 207 ASP A O 1
ATOM 1484 N N . LYS A 1 208 ? 13.003 -19.066 -30.339 1.00 96.88 208 LYS A N 1
ATOM 1485 C CA . LYS A 1 208 ? 14.062 -18.083 -30.608 1.00 96.88 208 LYS A CA 1
ATOM 1486 C C . LYS A 1 208 ? 15.157 -18.114 -29.549 1.00 96.88 208 LYS A C 1
ATOM 1488 O O . LYS A 1 208 ? 16.331 -18.050 -29.900 1.00 96.88 208 LYS A O 1
ATOM 1493 N N . VAL A 1 209 ? 14.786 -18.233 -28.275 1.00 96.25 209 VAL A N 1
ATOM 1494 C CA . VAL A 1 209 ? 15.748 -18.309 -27.164 1.00 96.25 209 VAL A CA 1
ATOM 1495 C C . VAL A 1 209 ? 16.595 -19.585 -27.273 1.00 96.25 209 VAL A C 1
ATOM 1497 O O . VAL A 1 209 ? 17.820 -19.539 -27.166 1.00 96.25 209 VAL A O 1
ATOM 1500 N N . LEU A 1 210 ? 15.965 -20.722 -27.589 1.00 95.25 210 LEU A N 1
ATOM 1501 C CA . LEU A 1 210 ? 16.662 -21.996 -27.791 1.00 95.25 210 LEU A CA 1
ATOM 1502 C C . LEU A 1 210 ? 17.586 -21.979 -29.021 1.00 95.25 210 LEU A C 1
ATOM 1504 O O . LEU A 1 210 ? 18.689 -22.524 -28.966 1.00 95.25 210 LEU A O 1
ATOM 1508 N N . ALA A 1 211 ? 17.175 -21.331 -30.115 1.00 93.06 211 ALA A N 1
ATOM 1509 C CA . ALA A 1 211 ? 17.986 -21.226 -31.329 1.00 93.06 211 ALA A CA 1
ATOM 1510 C C . ALA A 1 211 ? 19.292 -20.440 -31.108 1.00 93.06 211 ALA A C 1
ATOM 1512 O O . ALA A 1 211 ? 20.331 -20.796 -31.673 1.00 93.06 211 ALA A O 1
ATOM 1513 N N . VAL A 1 212 ? 19.258 -19.400 -30.268 1.00 88.38 212 VAL A N 1
ATOM 1514 C CA . VAL A 1 212 ? 20.450 -18.616 -29.900 1.00 88.38 212 VAL A CA 1
ATOM 1515 C C . VAL A 1 212 ? 21.422 -19.463 -29.076 1.00 88.38 212 VAL A C 1
ATOM 1517 O O . VAL A 1 212 ? 22.615 -19.489 -29.380 1.00 88.38 212 VAL A O 1
ATOM 1520 N N . SER A 1 213 ? 20.914 -20.227 -28.103 1.00 85.19 213 SER A N 1
ATOM 1521 C CA . SER A 1 213 ? 21.736 -21.122 -27.274 1.00 85.19 213 SER A CA 1
ATOM 1522 C C . SER A 1 213 ? 22.409 -22.230 -28.103 1.00 85.19 213 SER A C 1
ATOM 1524 O O . SER A 1 213 ? 23.617 -22.451 -28.004 1.00 85.19 213 SER A O 1
ATOM 1526 N N . GLY A 1 214 ? 21.665 -22.856 -29.025 1.00 75.56 214 GLY A N 1
ATOM 1527 C CA . GLY A 1 214 ? 22.199 -23.901 -29.907 1.00 75.56 214 GLY A CA 1
ATOM 1528 C C . GLY A 1 214 ? 23.219 -23.406 -30.942 1.00 75.56 214 GLY A C 1
ATOM 1529 O O . GLY A 1 214 ? 24.108 -24.159 -31.338 1.00 75.56 214 GLY A O 1
ATOM 1530 N N . SER A 1 215 ? 23.135 -22.138 -31.358 1.00 64.06 215 SER A N 1
ATOM 1531 C CA . SER A 1 215 ? 24.047 -21.566 -32.361 1.00 64.06 215 SER A CA 1
ATOM 1532 C C . SER A 1 215 ? 25.430 -21.226 -31.796 1.00 64.06 215 SER A C 1
ATOM 1534 O O . SER A 1 215 ? 26.402 -21.190 -32.546 1.00 64.06 215 SER A O 1
ATOM 1536 N N . SER A 1 216 ? 25.552 -21.024 -30.480 1.00 54.09 216 SER A N 1
ATOM 1537 C CA . SER A 1 216 ? 26.823 -20.645 -29.848 1.00 54.09 216 SER A CA 1
ATOM 1538 C C . SER A 1 216 ? 27.766 -21.843 -29.624 1.00 54.09 216 SER A C 1
ATOM 1540 O O . SER A 1 216 ? 28.986 -21.718 -29.731 1.00 54.09 216 SER A O 1
ATOM 1542 N N . ALA A 1 217 ? 27.224 -23.050 -29.412 1.00 48.84 217 ALA A N 1
ATOM 1543 C CA . ALA A 1 217 ? 28.028 -24.251 -29.150 1.00 48.84 217 ALA A CA 1
ATOM 1544 C C . ALA A 1 217 ? 28.680 -24.866 -30.409 1.00 48.84 217 ALA A C 1
ATOM 1546 O O . ALA A 1 217 ? 29.714 -25.529 -30.309 1.00 48.84 217 ALA A O 1
ATOM 1547 N N . ALA A 1 218 ? 28.128 -24.633 -31.605 1.00 47.62 218 ALA A N 1
ATOM 1548 C CA . ALA A 1 218 ? 28.644 -25.223 -32.845 1.00 47.62 218 ALA A CA 1
ATOM 1549 C C . ALA A 1 218 ? 29.888 -24.508 -33.417 1.00 47.62 218 ALA A C 1
ATOM 1551 O O . ALA A 1 218 ? 30.559 -25.064 -34.286 1.00 47.62 218 ALA A O 1
ATOM 1552 N N . SER A 1 219 ? 30.245 -23.316 -32.920 1.00 46.56 219 SER A N 1
ATOM 1553 C CA . SER A 1 219 ? 31.396 -22.541 -33.418 1.00 46.56 219 SER A CA 1
ATOM 1554 C C . SER A 1 219 ? 32.637 -22.557 -32.515 1.00 46.56 219 SER A C 1
ATOM 1556 O O . SER A 1 219 ? 33.657 -21.993 -32.903 1.00 46.56 219 SER A O 1
ATOM 1558 N N . ALA A 1 220 ? 32.615 -23.242 -31.363 1.00 46.97 220 ALA A N 1
ATOM 1559 C CA . ALA A 1 220 ? 33.754 -23.273 -30.432 1.00 46.97 220 ALA A CA 1
ATOM 1560 C C . ALA A 1 220 ? 34.587 -24.577 -30.445 1.00 46.97 220 ALA A C 1
ATOM 1562 O O . ALA A 1 220 ? 35.645 -24.623 -29.825 1.00 46.97 220 ALA A O 1
ATOM 1563 N N . SER A 1 221 ? 34.170 -25.632 -31.163 1.00 45.25 221 SER A N 1
ATOM 1564 C CA . SER A 1 221 ? 34.864 -26.943 -31.176 1.00 45.25 221 SER A CA 1
ATOM 1565 C C . SER A 1 221 ? 35.498 -27.306 -32.529 1.00 45.25 221 SER A C 1
ATOM 1567 O O . SER A 1 221 ? 35.576 -28.468 -32.917 1.00 45.25 221 SER A O 1
ATOM 1569 N N . GLY A 1 222 ? 35.952 -26.291 -33.268 1.00 43.19 222 GLY A N 1
ATOM 1570 C CA . GLY A 1 222 ? 36.530 -26.452 -34.603 1.00 43.19 222 GLY A CA 1
ATOM 1571 C C . GLY A 1 222 ? 37.613 -25.436 -34.950 1.00 43.19 222 GLY A C 1
ATOM 1572 O O . GLY A 1 222 ? 37.806 -25.150 -36.125 1.00 43.19 222 GLY A O 1
ATOM 1573 N N . VAL A 1 223 ? 38.331 -24.884 -33.967 1.00 44.16 223 VAL A N 1
ATOM 1574 C CA . VAL A 1 223 ? 39.624 -24.248 -34.252 1.00 44.16 223 VAL A CA 1
ATOM 1575 C C . VAL A 1 223 ? 40.662 -25.363 -34.238 1.00 44.16 223 VAL A C 1
ATOM 1577 O O . VAL A 1 223 ? 41.289 -25.655 -33.221 1.00 44.16 223 VAL A O 1
ATOM 1580 N N . ALA A 1 224 ? 40.826 -26.020 -35.389 1.00 43.41 224 ALA A N 1
ATOM 1581 C CA . ALA A 1 224 ? 42.132 -26.561 -35.730 1.00 43.41 224 ALA A CA 1
ATOM 1582 C C . ALA A 1 224 ? 43.141 -25.438 -35.476 1.00 43.41 224 ALA A C 1
ATOM 1584 O O . ALA A 1 224 ? 42.901 -24.309 -35.903 1.00 43.41 224 ALA A O 1
ATOM 1585 N N . ALA A 1 225 ? 44.205 -25.735 -34.732 1.00 43.53 225 ALA A N 1
ATOM 1586 C CA . ALA A 1 225 ? 45.303 -24.817 -34.496 1.00 43.53 225 ALA A CA 1
ATOM 1587 C C . ALA A 1 225 ? 45.725 -24.188 -35.831 1.00 43.53 225 ALA A C 1
ATOM 1589 O O . ALA A 1 225 ? 46.401 -24.817 -36.643 1.00 43.53 225 ALA A O 1
ATOM 1590 N N . ILE A 1 226 ? 45.284 -22.953 -36.072 1.00 44.00 226 ILE A N 1
ATOM 1591 C CA . ILE A 1 226 ? 45.926 -22.088 -37.042 1.00 44.00 226 ILE A CA 1
ATOM 1592 C C . ILE A 1 226 ? 47.231 -21.733 -36.355 1.00 44.00 226 ILE A C 1
ATOM 1594 O O . ILE A 1 226 ? 47.263 -20.971 -35.391 1.00 44.00 226 ILE A O 1
ATOM 1598 N N . GLU A 1 227 ? 48.286 -22.394 -36.805 1.00 41.69 227 GLU A N 1
ATOM 1599 C CA . GLU A 1 227 ? 49.662 -22.005 -36.580 1.00 41.69 227 GLU A CA 1
ATOM 1600 C C . GLU A 1 227 ? 49.763 -20.518 -36.953 1.00 41.69 227 GLU A C 1
ATOM 1602 O O . GLU A 1 227 ? 49.743 -20.142 -38.127 1.00 41.69 227 GLU A O 1
ATOM 1607 N N . ILE A 1 228 ? 49.751 -19.646 -35.941 1.00 43.75 228 ILE A N 1
ATOM 1608 C CA . ILE A 1 228 ? 50.027 -18.224 -36.110 1.00 43.75 228 ILE A CA 1
ATOM 1609 C C . ILE A 1 228 ? 51.506 -18.153 -36.477 1.00 43.75 228 ILE A C 1
ATOM 1611 O O . ILE A 1 228 ? 52.385 -18.170 -35.614 1.00 43.75 228 ILE A O 1
ATOM 1615 N N . GLY A 1 229 ? 51.771 -18.139 -37.782 1.00 46.69 229 GLY A N 1
ATOM 1616 C CA . GLY A 1 229 ? 53.065 -17.759 -38.320 1.00 46.69 229 GLY A CA 1
ATOM 1617 C C . GLY A 1 229 ? 53.465 -16.370 -37.802 1.00 46.69 229 GLY A C 1
ATOM 1618 O O . GLY A 1 229 ? 52.600 -15.560 -37.455 1.00 46.69 229 GLY A O 1
ATOM 1619 N N . PRO A 1 230 ? 54.773 -16.086 -37.710 1.00 46.81 230 PRO A N 1
ATOM 1620 C CA . PRO A 1 230 ? 55.275 -14.833 -37.167 1.00 46.81 230 PRO A CA 1
ATOM 1621 C C . PRO A 1 230 ? 54.686 -13.641 -37.925 1.00 46.81 230 PRO A C 1
ATOM 1623 O O . PRO A 1 230 ? 54.635 -13.640 -39.152 1.00 46.81 230 PRO A O 1
ATOM 1626 N N . VAL A 1 231 ? 54.260 -12.633 -37.162 1.00 47.09 231 VAL A N 1
ATOM 1627 C CA . VAL A 1 231 ? 53.783 -11.328 -37.630 1.00 47.09 231 VAL A CA 1
ATOM 1628 C C . VAL A 1 231 ? 54.816 -10.724 -38.585 1.00 47.09 231 VAL A C 1
ATOM 1630 O O . VAL A 1 231 ? 55.787 -10.101 -38.159 1.00 47.09 231 VAL A O 1
ATOM 1633 N N . THR A 1 232 ? 54.617 -10.923 -39.885 1.00 41.84 232 THR A N 1
ATOM 1634 C CA . THR A 1 232 ? 55.295 -10.165 -40.931 1.00 41.84 232 THR A CA 1
ATOM 1635 C C . THR A 1 232 ? 54.506 -8.892 -41.187 1.00 41.84 232 THR A C 1
ATOM 1637 O O . THR A 1 232 ? 53.366 -8.938 -41.636 1.00 41.84 232 THR A O 1
ATOM 1640 N N . GLU A 1 233 ? 55.137 -7.785 -40.806 1.00 49.56 233 GLU A N 1
ATOM 1641 C CA . GLU A 1 233 ? 55.201 -6.495 -41.495 1.00 49.56 233 GLU A CA 1
ATOM 1642 C C . GLU A 1 233 ? 53.983 -5.998 -42.300 1.00 49.56 233 GLU A C 1
ATOM 1644 O O . GLU A 1 233 ? 53.565 -6.587 -43.290 1.00 49.56 233 GLU A O 1
ATOM 1649 N N . ARG A 1 234 ? 53.564 -4.774 -41.939 1.00 50.16 234 ARG A N 1
ATOM 1650 C CA . ARG A 1 234 ? 53.089 -3.716 -42.851 1.00 50.16 234 ARG A CA 1
ATOM 1651 C C . ARG A 1 234 ? 52.008 -4.117 -43.865 1.00 50.16 234 ARG A C 1
ATOM 1653 O O . ARG A 1 234 ? 52.270 -4.331 -45.042 1.00 50.16 234 ARG A O 1
ATOM 1660 N N . GLY A 1 235 ? 50.757 -4.010 -43.429 1.00 41.38 235 GLY A N 1
ATOM 1661 C CA . GLY A 1 235 ? 49.665 -3.592 -44.308 1.00 41.38 235 GLY A CA 1
ATOM 1662 C C . GLY A 1 235 ? 49.533 -2.071 -44.264 1.00 41.38 235 GLY A C 1
ATOM 1663 O O . GLY A 1 235 ? 48.687 -1.550 -43.542 1.00 41.38 235 GLY A O 1
ATOM 1664 N N . GLU A 1 236 ? 50.405 -1.359 -44.979 1.00 47.25 236 GLU A N 1
ATOM 1665 C CA . GLU A 1 236 ? 50.212 0.057 -45.304 1.00 47.25 236 GLU A CA 1
ATOM 1666 C C . GLU A 1 236 ? 49.016 0.144 -46.261 1.00 47.25 236 GLU A C 1
ATOM 1668 O O . GLU A 1 236 ? 49.140 -0.036 -47.468 1.00 47.25 236 GLU A O 1
ATOM 1673 N N . ALA A 1 237 ? 47.820 0.356 -45.711 1.00 47.75 237 ALA A N 1
ATOM 1674 C CA . ALA A 1 237 ? 46.704 0.852 -46.498 1.00 47.75 237 ALA A CA 1
ATOM 1675 C C . ALA A 1 237 ? 46.993 2.329 -46.797 1.00 47.75 237 ALA A C 1
ATOM 1677 O O . ALA A 1 237 ? 46.679 3.206 -45.991 1.00 47.75 237 ALA A O 1
ATOM 1678 N N . GLU A 1 238 ? 47.654 2.588 -47.928 1.00 47.38 238 GLU A N 1
ATOM 1679 C CA . GLU A 1 238 ? 47.723 3.915 -48.537 1.00 47.38 238 GLU A CA 1
ATOM 1680 C C . GLU A 1 238 ? 46.293 4.396 -48.805 1.00 47.38 238 GLU A C 1
ATOM 1682 O O . GLU A 1 238 ? 45.656 4.068 -49.804 1.00 47.38 238 GLU A O 1
ATOM 1687 N N . VAL A 1 239 ? 45.763 5.176 -47.868 1.00 49.31 239 VAL A N 1
ATOM 1688 C CA . VAL A 1 239 ? 44.680 6.103 -48.160 1.00 49.31 239 VAL A CA 1
ATOM 1689 C C . VAL A 1 239 ? 45.324 7.222 -48.970 1.00 49.31 239 VAL A C 1
ATOM 1691 O O . VAL A 1 239 ? 46.020 8.068 -48.409 1.00 49.31 239 VAL A O 1
ATOM 1694 N N . GLU A 1 240 ? 45.130 7.212 -50.290 1.00 49.69 240 GLU A N 1
ATOM 1695 C CA . GLU A 1 240 ? 45.431 8.357 -51.151 1.00 49.69 240 GLU A CA 1
ATOM 1696 C C . GLU A 1 240 ? 44.607 9.562 -50.672 1.00 49.69 240 GLU A C 1
ATOM 1698 O O . GLU A 1 240 ? 43.457 9.773 -51.062 1.00 49.69 240 GLU A O 1
ATOM 1703 N N . VAL A 1 241 ? 45.198 10.381 -49.801 1.00 51.94 241 VAL A N 1
ATOM 1704 C CA . VAL A 1 241 ? 44.702 11.721 -49.475 1.00 51.94 241 VAL A CA 1
ATOM 1705 C C . VAL A 1 241 ? 45.139 12.648 -50.612 1.00 51.94 241 VAL A C 1
ATOM 1707 O O . VAL A 1 241 ? 46.058 13.451 -50.489 1.00 51.94 241 VAL A O 1
ATOM 1710 N N . GLY A 1 242 ? 44.504 12.475 -51.771 1.00 45.69 242 GLY A N 1
ATOM 1711 C CA . GLY A 1 242 ? 44.655 13.333 -52.942 1.00 45.69 242 GLY A CA 1
ATOM 1712 C C . GLY A 1 242 ? 43.852 14.621 -52.778 1.00 45.69 242 GLY A C 1
ATOM 1713 O O . GLY A 1 242 ? 42.803 14.788 -53.393 1.00 45.69 242 GLY A O 1
ATOM 1714 N N . GLY A 1 243 ? 44.318 15.522 -51.921 1.00 58.41 243 GLY A N 1
ATOM 1715 C CA . GLY A 1 243 ? 43.771 16.868 -51.782 1.00 58.41 243 GLY A CA 1
ATOM 1716 C C . GLY A 1 243 ? 44.619 17.674 -50.814 1.00 58.41 243 GLY A C 1
ATOM 1717 O O . GLY A 1 243 ? 44.908 17.187 -49.726 1.00 58.41 243 GLY A O 1
ATOM 1718 N N . ASP A 1 244 ? 45.032 18.881 -51.206 1.00 61.59 244 ASP A N 1
ATOM 1719 C CA . ASP A 1 244 ? 45.745 19.826 -50.341 1.00 61.59 244 ASP A CA 1
ATOM 1720 C C . ASP A 1 244 ? 44.915 20.101 -49.074 1.00 61.59 244 ASP A C 1
ATOM 1722 O O . ASP A 1 244 ? 44.016 20.944 -49.058 1.00 61.59 244 ASP A O 1
ATOM 1726 N N . VAL A 1 245 ? 45.172 19.347 -48.003 1.00 69.81 245 VAL A N 1
ATOM 1727 C CA . VAL A 1 245 ? 44.540 19.563 -46.702 1.00 69.81 245 VAL A CA 1
ATOM 1728 C C . VAL A 1 245 ? 45.226 20.762 -46.059 1.00 69.81 245 VAL A C 1
ATOM 1730 O O . VAL A 1 245 ? 46.387 20.687 -45.655 1.00 69.81 245 VAL A O 1
ATOM 1733 N N . ASP A 1 246 ? 44.504 21.873 -45.929 1.00 86.50 246 ASP A N 1
ATOM 1734 C CA . ASP A 1 246 ? 44.974 23.022 -45.160 1.00 86.50 246 ASP A CA 1
ATOM 1735 C C . ASP A 1 246 ? 44.985 22.671 -43.659 1.00 86.50 246 ASP A C 1
ATOM 1737 O O . ASP A 1 246 ? 43.984 22.779 -42.939 1.00 86.50 246 ASP A O 1
ATOM 1741 N N . PHE A 1 247 ? 46.146 22.236 -43.166 1.00 85.31 247 PHE A N 1
ATOM 1742 C CA . PHE A 1 247 ? 46.371 21.914 -41.755 1.00 85.31 247 PHE A CA 1
ATOM 1743 C C . PHE A 1 247 ? 46.046 23.088 -40.812 1.00 85.31 247 PHE A C 1
ATOM 1745 O O . PHE A 1 247 ? 45.669 22.857 -39.659 1.00 85.31 247 PHE A O 1
ATOM 1752 N N . ALA A 1 248 ? 46.130 24.341 -41.280 1.00 89.31 248 ALA A N 1
ATOM 1753 C CA . ALA A 1 248 ? 45.771 25.509 -40.479 1.00 89.31 248 ALA A CA 1
ATOM 1754 C C . ALA A 1 248 ? 44.249 25.655 -40.315 1.00 89.31 248 ALA A C 1
ATOM 1756 O O . ALA A 1 248 ? 43.772 26.175 -39.301 1.00 89.31 248 ALA A O 1
ATOM 1757 N N . GLU A 1 249 ? 43.453 25.196 -41.281 1.00 90.81 249 GLU A N 1
ATOM 1758 C CA . GLU A 1 249 ? 42.001 25.105 -41.126 1.00 90.81 249 GLU A CA 1
ATOM 1759 C C . GLU A 1 249 ? 41.614 23.979 -40.158 1.00 90.81 249 GLU A C 1
ATOM 1761 O O . GLU A 1 249 ? 40.785 24.184 -39.267 1.00 90.81 249 GLU A O 1
ATOM 1766 N N . LEU A 1 250 ? 42.268 22.819 -40.260 1.00 90.31 250 LEU A N 1
ATOM 1767 C CA . LEU A 1 250 ? 41.996 21.676 -39.387 1.00 90.31 250 LEU A CA 1
ATOM 1768 C C . LEU A 1 250 ? 42.324 21.984 -37.914 1.00 90.31 250 LEU A C 1
ATOM 1770 O O . LEU A 1 250 ? 41.527 21.675 -37.026 1.00 90.31 250 LEU A O 1
ATOM 1774 N N . ALA A 1 251 ? 43.429 22.690 -37.652 1.00 92.88 251 ALA A N 1
ATOM 1775 C CA . ALA A 1 251 ? 43.778 23.164 -36.312 1.00 92.88 251 ALA A CA 1
ATOM 1776 C C . ALA A 1 251 ? 42.746 24.160 -35.743 1.00 92.88 251 ALA A C 1
ATOM 1778 O O . ALA A 1 251 ? 42.374 24.067 -34.570 1.00 92.88 251 ALA A O 1
ATOM 1779 N N . ARG A 1 252 ? 42.224 25.080 -36.570 1.00 95.94 252 ARG A N 1
ATOM 1780 C CA . ARG A 1 252 ? 41.163 26.021 -36.160 1.00 95.94 252 ARG A CA 1
ATOM 1781 C C . ARG A 1 252 ? 39.857 25.301 -35.830 1.00 95.94 252 ARG A C 1
ATOM 1783 O O . ARG A 1 252 ? 39.243 25.606 -34.808 1.00 95.94 252 ARG A O 1
ATOM 1790 N N . ARG A 1 253 ? 39.463 24.314 -36.640 1.00 93.62 253 ARG A N 1
ATOM 1791 C CA . ARG A 1 253 ? 38.276 23.483 -36.375 1.00 93.62 253 ARG A CA 1
ATOM 1792 C C . ARG A 1 253 ? 38.427 22.671 -35.089 1.00 93.62 253 ARG A C 1
ATOM 1794 O O . ARG A 1 253 ? 37.480 22.598 -34.312 1.00 93.62 253 ARG A O 1
ATOM 1801 N N . ALA A 1 254 ? 39.613 22.124 -34.817 1.00 94.06 254 ALA A N 1
ATOM 1802 C CA . ALA A 1 254 ? 39.886 21.407 -33.572 1.00 94.06 254 ALA A CA 1
ATOM 1803 C C . ALA A 1 254 ? 39.785 22.322 -32.336 1.00 94.06 254 ALA A C 1
ATOM 1805 O O . ALA A 1 254 ? 39.165 21.945 -31.341 1.00 94.06 254 ALA A O 1
ATOM 1806 N N . ALA A 1 255 ? 40.327 23.543 -32.409 1.00 95.75 255 ALA A N 1
ATOM 1807 C CA . ALA A 1 255 ? 40.225 24.524 -31.326 1.00 95.75 255 ALA A CA 1
ATOM 1808 C C . ALA A 1 255 ? 38.772 24.967 -31.073 1.00 95.75 255 ALA A C 1
ATOM 1810 O O . ALA A 1 255 ? 38.338 25.028 -29.924 1.00 95.75 255 ALA A O 1
ATOM 1811 N N . GLN A 1 256 ? 37.998 25.212 -32.136 1.00 96.56 256 GLN A N 1
ATOM 1812 C CA . GLN A 1 256 ? 36.571 25.532 -32.026 1.00 96.56 256 GLN A CA 1
ATOM 1813 C C . GLN A 1 256 ? 35.768 24.367 -31.436 1.00 96.56 256 GLN A C 1
ATOM 1815 O O . GLN A 1 256 ? 34.965 24.577 -30.532 1.00 96.56 256 GLN A O 1
ATOM 1820 N N . ALA A 1 257 ? 36.012 23.133 -31.887 1.00 95.12 257 ALA A N 1
ATOM 1821 C CA . ALA A 1 257 ? 35.344 21.950 -31.351 1.00 95.12 257 ALA A CA 1
ATOM 1822 C C . ALA A 1 257 ? 35.650 21.743 -29.861 1.00 95.12 257 ALA A C 1
ATOM 1824 O O . ALA A 1 257 ? 34.754 21.386 -29.098 1.00 95.12 257 ALA A O 1
ATOM 1825 N N . LYS A 1 258 ? 36.892 22.005 -29.435 1.00 96.81 258 LYS A N 1
ATOM 1826 C CA . LYS A 1 258 ? 37.273 21.971 -28.020 1.00 96.81 258 LYS A CA 1
ATOM 1827 C C . LYS A 1 258 ? 36.515 23.028 -27.209 1.00 96.81 258 LYS A C 1
ATOM 1829 O O . LYS A 1 258 ? 35.900 22.672 -26.211 1.00 96.81 258 LYS A O 1
ATOM 1834 N N . ALA A 1 259 ? 36.482 24.278 -27.671 1.00 96.69 259 ALA A N 1
ATOM 1835 C CA . ALA A 1 259 ? 35.769 25.356 -26.980 1.00 96.69 259 ALA A CA 1
ATOM 1836 C C . ALA A 1 259 ? 34.255 25.087 -26.864 1.00 96.69 259 ALA A C 1
ATOM 1838 O O . ALA A 1 259 ? 33.656 25.353 -25.826 1.00 96.69 259 ALA A O 1
ATOM 1839 N N . VAL A 1 260 ? 33.634 24.514 -27.902 1.00 97.38 260 VAL A N 1
ATOM 1840 C CA . VAL A 1 260 ? 32.213 24.126 -27.870 1.00 97.38 260 VAL A CA 1
ATOM 1841 C C . VAL A 1 260 ? 31.958 22.995 -26.872 1.00 97.38 260 VAL A C 1
ATOM 1843 O O . VAL A 1 260 ? 30.944 23.020 -26.179 1.00 97.38 260 VAL A O 1
ATOM 1846 N N . ARG A 1 261 ? 32.862 22.010 -26.770 1.00 96.06 261 ARG A N 1
ATOM 1847 C CA . ARG A 1 261 ? 32.746 20.932 -25.772 1.00 96.06 261 ARG A CA 1
ATOM 1848 C C . ARG A 1 261 ? 32.849 21.473 -24.352 1.00 96.06 261 ARG A C 1
ATOM 1850 O O . ARG A 1 261 ? 31.965 21.189 -23.558 1.00 96.06 261 ARG A O 1
ATOM 1857 N N . GLU A 1 262 ? 33.849 22.308 -24.073 1.00 97.00 262 GLU A N 1
ATOM 1858 C CA . GLU A 1 262 ? 34.026 22.932 -22.754 1.00 97.00 262 GLU A CA 1
ATOM 1859 C C . GLU A 1 262 ? 32.812 23.797 -22.368 1.00 97.00 262 GLU A C 1
ATOM 1861 O O . GLU A 1 262 ? 32.339 23.731 -21.236 1.00 97.00 262 GLU A O 1
ATOM 1866 N N . ALA A 1 263 ? 32.244 24.553 -23.315 1.00 97.06 263 ALA A N 1
ATOM 1867 C CA . ALA A 1 263 ? 31.029 25.334 -23.075 1.00 97.06 263 ALA A CA 1
ATOM 1868 C C . ALA A 1 263 ? 29.805 24.449 -22.783 1.00 97.06 263 ALA A C 1
ATOM 1870 O O . ALA A 1 263 ? 29.045 24.738 -21.861 1.00 97.06 263 ALA A O 1
ATOM 1871 N N . LYS A 1 264 ? 29.628 23.353 -23.533 1.00 96.50 264 LYS A N 1
ATOM 1872 C CA . LYS A 1 264 ? 28.519 22.412 -23.325 1.00 96.50 264 LYS A CA 1
ATOM 1873 C C . LYS A 1 264 ? 28.650 21.651 -22.004 1.00 96.50 264 LYS A C 1
ATOM 1875 O O . LYS A 1 264 ? 27.651 21.422 -21.333 1.00 96.50 264 LYS A O 1
ATOM 1880 N N . GLU A 1 265 ? 29.865 21.271 -21.617 1.00 95.19 265 GLU A N 1
ATOM 1881 C CA . GLU A 1 265 ? 30.135 20.647 -20.317 1.00 95.19 265 GLU A CA 1
ATOM 1882 C C . GLU A 1 265 ? 29.822 21.608 -19.162 1.00 95.19 265 GLU A C 1
ATOM 1884 O O . GLU A 1 265 ? 29.186 21.202 -18.191 1.00 95.19 265 GLU A O 1
ATOM 1889 N N . ALA A 1 266 ? 30.181 22.890 -19.290 1.00 96.38 266 ALA A N 1
ATOM 1890 C CA . ALA A 1 266 ? 29.835 23.907 -18.298 1.00 96.38 266 ALA A CA 1
ATOM 1891 C C . ALA A 1 266 ? 28.316 24.153 -18.198 1.00 96.38 266 ALA A C 1
ATOM 1893 O O . ALA A 1 266 ? 27.794 24.312 -17.095 1.00 96.38 266 ALA A O 1
ATOM 1894 N N . GLU A 1 267 ? 27.595 24.152 -19.325 1.00 97.00 267 GLU A N 1
ATOM 1895 C CA . GLU A 1 267 ? 26.130 24.277 -19.350 1.00 97.00 267 GLU A CA 1
ATOM 1896 C C . GLU A 1 267 ? 25.445 23.084 -18.668 1.00 97.00 267 GLU A C 1
ATOM 1898 O O . GLU A 1 267 ? 24.598 23.282 -17.797 1.00 97.00 267 GLU A O 1
ATOM 1903 N N . LEU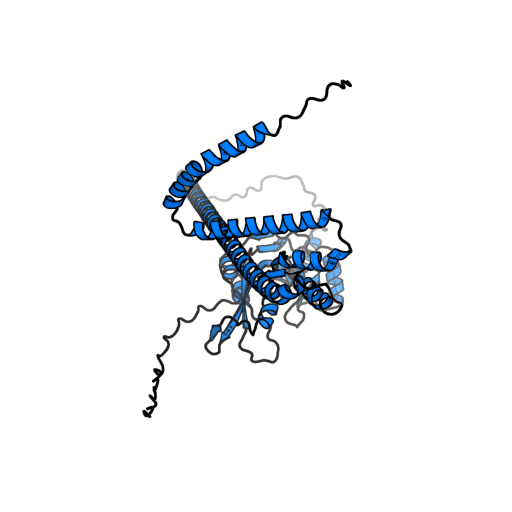 A 1 268 ? 25.865 21.855 -18.990 1.00 94.44 268 LEU A N 1
ATOM 1904 C CA . LEU A 1 268 ? 25.337 20.639 -18.364 1.00 94.44 268 LEU A CA 1
ATOM 1905 C C . LEU A 1 268 ? 25.637 20.587 -16.860 1.00 94.44 268 LEU A C 1
ATOM 1907 O O . LEU A 1 268 ? 24.787 20.152 -16.085 1.00 94.44 268 LEU A O 1
ATOM 1911 N N . ALA A 1 269 ? 26.813 21.051 -16.427 1.00 96.56 269 ALA A N 1
ATOM 1912 C CA . ALA A 1 269 ? 27.142 21.149 -15.006 1.00 96.56 269 ALA A CA 1
ATOM 1913 C C . ALA A 1 269 ? 26.221 22.143 -14.275 1.00 96.56 269 ALA A C 1
ATOM 1915 O O . ALA A 1 269 ? 25.688 21.821 -13.214 1.00 96.56 269 ALA A O 1
ATOM 1916 N N . ALA A 1 270 ? 25.966 23.316 -14.865 1.00 97.56 270 ALA A N 1
ATOM 1917 C CA . ALA A 1 270 ? 25.053 24.306 -14.293 1.00 97.56 270 ALA A CA 1
ATOM 1918 C C . ALA A 1 270 ? 23.595 23.809 -14.253 1.00 97.56 270 ALA A C 1
ATOM 1920 O O . ALA A 1 270 ? 22.864 24.081 -13.297 1.00 97.56 270 ALA A O 1
ATOM 1921 N N . GLU A 1 271 ? 23.155 23.064 -15.270 1.00 95.25 271 GLU A N 1
ATOM 1922 C CA . GLU A 1 271 ? 21.834 22.431 -15.281 1.00 95.25 271 GLU A CA 1
ATOM 1923 C C . GLU A 1 271 ? 21.719 21.341 -14.206 1.00 95.25 271 GLU A C 1
ATOM 1925 O O . GLU A 1 271 ? 20.733 21.313 -13.465 1.00 95.25 271 GLU A O 1
ATOM 1930 N N . ALA A 1 272 ? 22.749 20.507 -14.041 1.00 93.38 272 ALA A N 1
ATOM 1931 C CA . ALA A 1 272 ? 22.790 19.486 -12.998 1.00 93.38 272 ALA A CA 1
ATOM 1932 C C . ALA A 1 272 ? 22.705 20.095 -11.586 1.00 93.38 272 ALA A C 1
ATOM 1934 O O . ALA A 1 272 ? 21.946 19.601 -10.750 1.00 93.38 272 ALA A O 1
ATOM 1935 N N . GLU A 1 273 ? 23.412 21.200 -11.323 1.00 97.12 273 GLU A N 1
ATOM 1936 C CA . GLU A 1 273 ? 23.320 21.922 -10.045 1.00 97.12 273 GLU A CA 1
ATOM 1937 C C . GLU A 1 273 ? 21.914 22.485 -9.793 1.00 97.12 273 GLU A C 1
ATOM 1939 O O . GLU A 1 273 ? 21.398 22.398 -8.674 1.00 97.12 273 GLU A O 1
ATOM 1944 N N . ARG A 1 274 ? 21.252 23.016 -10.830 1.00 97.94 274 ARG A N 1
ATOM 1945 C CA . ARG A 1 274 ? 19.868 23.501 -10.722 1.00 97.94 274 ARG A CA 1
ATOM 1946 C C . ARG A 1 274 ? 18.890 22.378 -10.396 1.00 97.94 274 ARG A C 1
ATOM 1948 O O . ARG A 1 274 ? 18.069 22.550 -9.495 1.00 97.94 274 ARG A O 1
ATOM 1955 N N . ILE A 1 275 ? 18.994 21.244 -11.088 1.00 89.81 275 ILE A N 1
ATOM 1956 C CA . ILE A 1 275 ? 18.144 20.073 -10.838 1.00 89.81 275 ILE A CA 1
ATOM 1957 C C . ILE A 1 275 ? 18.372 19.554 -9.413 1.00 89.81 275 ILE A C 1
ATOM 1959 O O . ILE A 1 275 ? 17.409 19.284 -8.697 1.00 89.81 275 ILE A O 1
ATOM 1963 N N . ALA A 1 276 ? 19.625 19.477 -8.956 1.00 93.31 276 ALA A N 1
ATOM 1964 C CA . ALA A 1 276 ? 19.942 19.051 -7.594 1.00 93.31 276 ALA A CA 1
ATOM 1965 C C . ALA A 1 276 ? 19.341 19.994 -6.533 1.00 93.31 276 ALA A C 1
ATOM 1967 O O . ALA A 1 276 ? 18.775 19.534 -5.537 1.00 93.31 276 ALA A O 1
ATOM 1968 N N . ALA A 1 277 ? 19.408 21.312 -6.752 1.00 96.44 277 ALA A N 1
ATOM 1969 C CA . ALA A 1 277 ? 18.807 22.298 -5.856 1.00 96.44 277 ALA A CA 1
ATOM 1970 C C . ALA A 1 277 ? 17.271 22.190 -5.812 1.00 96.44 277 ALA A C 1
ATOM 1972 O O . ALA A 1 277 ? 16.676 22.258 -4.732 1.00 96.44 277 ALA A O 1
ATOM 1973 N N . GLU A 1 278 ? 16.628 21.978 -6.962 1.00 95.31 278 GLU A N 1
ATOM 1974 C CA . GLU A 1 278 ? 15.179 21.774 -7.058 1.00 95.31 278 GLU A CA 1
ATOM 1975 C C . GLU A 1 278 ? 14.738 20.489 -6.347 1.00 95.31 278 GLU A C 1
ATOM 1977 O O . GLU A 1 278 ? 13.808 20.516 -5.537 1.00 95.31 278 GLU A O 1
ATOM 1982 N N . GLN A 1 279 ? 15.457 19.381 -6.552 1.00 94.50 279 GLN A N 1
ATOM 1983 C CA . GLN A 1 279 ? 15.204 18.123 -5.846 1.00 94.50 279 GLN A CA 1
ATOM 1984 C C . GLN A 1 279 ? 15.343 18.290 -4.331 1.00 94.50 279 GLN A C 1
ATOM 1986 O O . GLN A 1 279 ? 14.494 17.826 -3.569 1.00 94.50 279 GLN A O 1
ATOM 1991 N N . GLN A 1 280 ? 16.373 19.004 -3.872 1.00 97.06 280 GLN A N 1
ATOM 1992 C CA . GLN A 1 280 ? 16.551 19.264 -2.447 1.00 97.06 280 GLN A CA 1
ATOM 1993 C C . GLN A 1 280 ? 15.411 20.121 -1.872 1.00 97.06 280 GLN A C 1
ATOM 1995 O O . GLN A 1 280 ? 14.975 19.886 -0.741 1.00 97.06 280 GLN A O 1
ATOM 2000 N N . ALA A 1 281 ? 14.911 21.102 -2.628 1.00 96.75 281 ALA A N 1
ATOM 2001 C CA . ALA A 1 281 ? 13.759 21.906 -2.227 1.00 96.75 281 ALA A CA 1
ATOM 2002 C C . ALA A 1 281 ? 12.474 21.064 -2.155 1.00 96.75 281 ALA A C 1
ATOM 2004 O O . ALA A 1 281 ? 11.740 21.165 -1.171 1.00 96.75 281 ALA A O 1
ATOM 2005 N N . ALA A 1 282 ? 12.246 20.183 -3.131 1.00 89.94 282 ALA A N 1
ATOM 2006 C CA . ALA A 1 282 ? 11.107 19.268 -3.148 1.00 89.94 282 ALA A CA 1
ATOM 2007 C C . ALA A 1 282 ? 11.131 18.292 -1.959 1.00 89.94 282 ALA A C 1
ATOM 2009 O O . ALA A 1 282 ? 10.121 18.125 -1.276 1.00 89.94 282 ALA A O 1
ATOM 2010 N N . ILE A 1 283 ? 12.296 17.714 -1.642 1.00 88.38 283 ILE A N 1
ATOM 2011 C CA . ILE A 1 283 ? 12.467 16.828 -0.477 1.00 88.38 283 ILE A CA 1
ATOM 2012 C C . ILE A 1 283 ? 12.145 17.573 0.824 1.00 88.38 283 ILE A C 1
ATOM 2014 O O . ILE A 1 283 ? 11.427 17.051 1.678 1.00 88.38 283 ILE A O 1
ATOM 2018 N N . LYS A 1 284 ? 12.632 18.812 0.979 1.00 96.50 284 LYS A N 1
ATOM 2019 C CA . LYS A 1 284 ? 12.339 19.639 2.161 1.00 96.50 284 LYS A CA 1
ATOM 2020 C C . LYS A 1 284 ? 10.852 19.984 2.270 1.00 96.50 284 LYS A C 1
ATOM 2022 O O . LYS A 1 284 ? 10.311 19.941 3.373 1.00 96.50 284 LYS A O 1
ATOM 2027 N N . ALA A 1 285 ? 10.193 20.296 1.155 1.00 93.75 285 ALA A N 1
ATOM 2028 C CA . ALA A 1 285 ? 8.760 20.580 1.130 1.00 93.75 285 ALA A CA 1
ATOM 2029 C C . ALA A 1 285 ? 7.932 19.350 1.535 1.00 93.75 285 ALA A C 1
ATOM 2031 O O . ALA A 1 285 ? 7.061 19.459 2.397 1.00 93.75 285 ALA A O 1
ATOM 2032 N N . LEU A 1 286 ? 8.268 18.172 0.999 1.00 90.19 286 LEU A N 1
ATOM 2033 C CA . LEU A 1 286 ? 7.608 16.915 1.354 1.00 90.19 286 LEU A CA 1
ATOM 2034 C C . LEU A 1 286 ? 7.800 16.568 2.840 1.00 90.19 286 LEU A C 1
ATOM 2036 O O . LEU A 1 286 ? 6.859 16.138 3.503 1.00 90.19 286 LEU A O 1
ATOM 2040 N N . ALA A 1 287 ? 9.002 16.784 3.386 1.00 93.88 287 ALA A N 1
ATOM 2041 C CA . ALA A 1 287 ? 9.271 16.571 4.807 1.00 93.88 287 ALA A CA 1
ATOM 2042 C C . ALA A 1 287 ? 8.446 17.516 5.702 1.00 93.88 287 ALA A C 1
ATOM 2044 O O . ALA A 1 287 ? 7.894 17.082 6.712 1.00 93.88 287 ALA A O 1
ATOM 2045 N N . ALA A 1 288 ? 8.313 18.789 5.315 1.00 95.88 288 ALA A N 1
ATOM 2046 C CA . ALA A 1 288 ? 7.488 19.754 6.039 1.00 95.88 288 ALA A CA 1
ATOM 2047 C C . ALA A 1 288 ? 5.992 19.398 5.990 1.00 95.88 288 ALA A C 1
ATOM 2049 O O . ALA A 1 288 ? 5.284 19.556 6.986 1.00 95.88 288 ALA A O 1
ATOM 2050 N N . GLU A 1 289 ? 5.507 18.889 4.856 1.00 89.75 289 GLU A N 1
ATOM 2051 C CA . GLU A 1 289 ? 4.123 18.434 4.726 1.00 89.75 289 GLU A CA 1
ATOM 2052 C C . GLU A 1 289 ? 3.838 17.207 5.600 1.00 89.75 289 GLU A C 1
ATOM 2054 O O . GLU A 1 289 ? 2.833 17.195 6.312 1.00 89.75 289 GLU A O 1
ATOM 2059 N N . ARG A 1 290 ? 4.749 16.224 5.626 1.00 91.69 290 ARG A N 1
ATOM 2060 C CA . ARG A 1 290 ? 4.638 15.053 6.512 1.00 91.69 290 ARG A CA 1
ATOM 2061 C C . ARG A 1 290 ? 4.590 15.453 7.984 1.00 91.69 290 ARG A C 1
ATOM 2063 O O . ARG A 1 290 ? 3.677 15.034 8.681 1.00 91.69 290 ARG A O 1
ATOM 2070 N N . ALA A 1 291 ? 5.480 16.343 8.423 1.00 95.75 291 ALA A N 1
ATOM 2071 C CA . ALA A 1 291 ? 5.471 16.841 9.800 1.00 95.75 291 ALA A CA 1
ATOM 2072 C C . ALA A 1 291 ? 4.147 17.544 10.163 1.00 95.75 291 ALA A C 1
ATOM 2074 O O . ALA A 1 291 ? 3.655 17.423 11.284 1.00 95.75 291 ALA A O 1
ATOM 2075 N N . ARG A 1 292 ? 3.534 18.264 9.211 1.00 97.25 292 ARG A N 1
ATOM 2076 C CA . ARG A 1 292 ? 2.219 18.886 9.421 1.00 97.25 292 ARG A CA 1
ATOM 2077 C C . ARG A 1 292 ? 1.111 17.842 9.572 1.00 97.25 292 ARG A C 1
ATOM 2079 O O . ARG A 1 292 ? 0.220 18.043 10.394 1.00 97.25 292 ARG A O 1
ATOM 2086 N N . LEU A 1 293 ? 1.139 16.776 8.773 1.00 89.38 293 LEU A N 1
ATOM 2087 C CA . LEU A 1 293 ? 0.159 15.690 8.851 1.00 89.38 293 LEU A CA 1
ATOM 2088 C C . LEU A 1 293 ? 0.295 14.904 10.159 1.00 89.38 293 LEU A C 1
ATOM 2090 O O . LEU A 1 293 ? -0.707 14.703 10.835 1.00 89.38 293 LEU A O 1
ATOM 2094 N N . GLU A 1 294 ? 1.517 14.568 10.572 1.00 93.56 294 GLU A N 1
ATOM 2095 C CA . GLU A 1 294 ? 1.781 13.888 11.850 1.00 93.56 294 GLU A CA 1
ATOM 2096 C C . GLU A 1 294 ? 1.255 14.697 13.048 1.00 93.56 294 GLU A C 1
ATOM 2098 O O . GLU A 1 294 ? 0.628 14.149 13.956 1.00 93.56 294 GLU A O 1
ATOM 2103 N N . GLU A 1 295 ? 1.433 16.022 13.041 1.00 96.81 295 GLU A N 1
ATOM 2104 C CA . GLU A 1 295 ? 0.882 16.882 14.093 1.00 96.81 295 GLU A CA 1
ATOM 2105 C C . GLU A 1 295 ? -0.654 16.919 14.072 1.00 96.81 295 GLU A C 1
ATOM 2107 O O . GLU A 1 295 ? -1.290 16.893 15.128 1.00 96.81 295 GLU A O 1
ATOM 2112 N N . GLN A 1 296 ? -1.273 16.941 12.887 1.00 93.00 296 GLN A N 1
ATOM 2113 C CA . GLN A 1 296 ? -2.732 16.873 12.759 1.00 93.00 296 GLN A CA 1
ATOM 2114 C C . GLN A 1 296 ? -3.287 15.545 13.283 1.00 93.00 296 GLN A C 1
ATOM 2116 O O . GLN A 1 296 ? -4.283 15.550 14.007 1.00 93.00 296 GLN A O 1
ATOM 2121 N N . GLU A 1 297 ? -2.633 14.428 12.970 1.00 93.00 297 GLU A 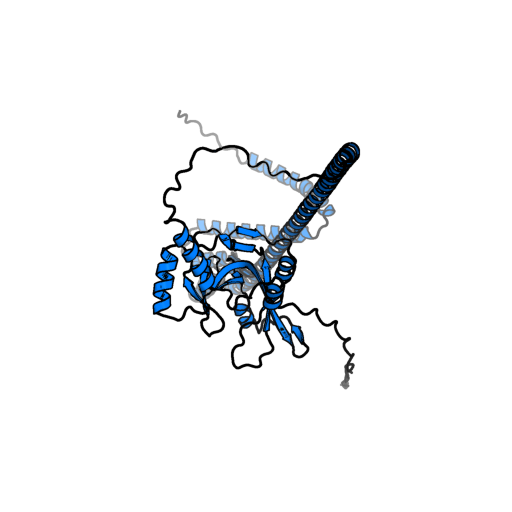N 1
ATOM 2122 C CA . GLU A 1 297 ? -3.000 13.102 13.471 1.00 93.00 297 GLU A CA 1
ATOM 2123 C C . GLU A 1 297 ? -2.864 13.023 14.993 1.00 93.00 297 GLU A C 1
ATOM 2125 O O . GLU A 1 297 ? -3.778 12.547 15.669 1.00 93.00 297 GLU A O 1
ATOM 2130 N N . ARG A 1 298 ? -1.785 13.576 15.558 1.00 96.31 298 ARG A N 1
ATOM 2131 C CA . ARG A 1 298 ? -1.578 13.642 17.011 1.00 96.31 298 ARG A CA 1
ATOM 2132 C C . ARG A 1 298 ? -2.679 14.435 17.714 1.00 96.31 298 ARG A C 1
ATOM 2134 O O . ARG A 1 298 ? -3.202 13.995 18.739 1.00 96.31 298 ARG A O 1
ATOM 2141 N N . VAL A 1 299 ? -3.054 15.591 17.163 1.00 95.75 299 VAL A N 1
ATOM 2142 C CA . VAL A 1 299 ? -4.142 16.422 17.702 1.00 95.75 299 VAL A CA 1
ATOM 2143 C C . VAL A 1 299 ? -5.490 15.709 17.579 1.00 95.75 299 VAL A C 1
ATOM 2145 O O . VAL A 1 299 ? -6.273 15.722 18.530 1.00 95.75 299 VAL A O 1
ATOM 2148 N N . ALA A 1 300 ? -5.760 15.055 16.447 1.00 91.56 300 ALA A N 1
ATOM 2149 C CA . ALA A 1 300 ? -6.992 14.302 16.234 1.00 91.56 300 ALA A CA 1
ATOM 2150 C C . ALA A 1 300 ? -7.114 13.109 17.199 1.00 91.56 300 ALA A C 1
ATOM 2152 O O . ALA A 1 300 ? -8.176 12.910 17.791 1.00 91.56 300 ALA A O 1
ATOM 2153 N N . ALA A 1 301 ? -6.026 12.364 17.415 1.00 92.25 301 ALA A N 1
ATOM 2154 C CA . ALA A 1 301 ? -5.977 11.258 18.368 1.00 92.25 301 ALA A CA 1
ATOM 2155 C C . ALA A 1 301 ? -6.233 11.740 19.806 1.00 92.25 301 ALA A C 1
ATOM 2157 O O . ALA A 1 301 ? -7.101 11.203 20.493 1.00 92.25 301 ALA A O 1
ATOM 2158 N N . ALA A 1 302 ? -5.566 12.817 20.234 1.00 94.94 302 ALA A N 1
ATOM 2159 C CA . ALA A 1 302 ? -5.770 13.397 21.562 1.00 94.94 302 ALA A CA 1
ATOM 2160 C C . ALA A 1 302 ? -7.212 13.897 21.774 1.00 94.94 302 ALA A C 1
ATOM 2162 O O . ALA A 1 302 ? -7.790 13.708 22.847 1.00 94.94 302 ALA A O 1
ATOM 2163 N N . ALA A 1 303 ? -7.818 14.508 20.752 1.00 94.50 303 ALA A N 1
ATOM 2164 C CA . ALA A 1 303 ? -9.214 14.937 20.798 1.00 94.50 303 ALA A CA 1
ATOM 2165 C C . ALA A 1 303 ? -10.185 13.749 20.913 1.00 94.50 303 ALA A C 1
ATOM 2167 O O . ALA A 1 303 ? -11.161 13.822 21.665 1.00 94.50 303 ALA A O 1
ATOM 2168 N N . LEU A 1 304 ? -9.912 12.646 20.209 1.00 94.19 304 LEU A N 1
ATOM 2169 C CA . LEU A 1 304 ? -10.720 11.431 20.283 1.00 94.19 304 LEU A CA 1
ATOM 2170 C C . LEU A 1 304 ? -10.632 10.775 21.667 1.00 94.19 304 LEU A C 1
ATOM 2172 O O . LEU A 1 304 ? -11.671 10.441 22.240 1.00 94.19 304 LEU A O 1
ATOM 2176 N N . GLU A 1 305 ? -9.431 10.670 22.241 1.00 94.19 305 GLU A N 1
ATOM 2177 C CA . GLU A 1 305 ? -9.240 10.168 23.607 1.00 94.19 305 GLU A CA 1
ATOM 2178 C C . GLU A 1 305 ? -9.959 11.039 24.646 1.00 94.19 305 GLU A C 1
ATOM 2180 O O . GLU A 1 305 ? -10.630 10.521 25.542 1.00 94.19 305 GLU A O 1
ATOM 2185 N N . ALA A 1 306 ? -9.864 12.368 24.528 1.00 94.38 306 ALA A N 1
ATOM 2186 C CA . ALA A 1 306 ? -10.557 13.291 25.426 1.00 94.38 306 ALA A CA 1
ATOM 2187 C C . ALA A 1 306 ? -12.084 13.115 25.348 1.00 94.38 306 ALA A C 1
ATOM 2189 O O . ALA A 1 306 ? -12.748 13.006 26.382 1.00 94.38 306 ALA A O 1
ATOM 2190 N N . ALA A 1 307 ? -12.632 13.002 24.135 1.00 94.75 307 ALA A N 1
ATOM 2191 C CA . ALA A 1 307 ? -14.056 12.765 23.924 1.00 94.75 307 ALA A CA 1
ATOM 2192 C C . ALA A 1 307 ? -14.511 11.400 24.473 1.00 94.75 307 ALA A C 1
ATOM 2194 O O . ALA A 1 307 ? -15.603 11.292 25.032 1.00 94.75 307 ALA A O 1
ATOM 2195 N N . GLN A 1 308 ? -13.688 10.354 24.349 1.00 95.69 308 GLN A N 1
ATOM 2196 C CA . GLN A 1 308 ? -13.971 9.042 24.941 1.00 95.69 308 GLN A CA 1
ATOM 2197 C C . GLN A 1 308 ? -14.014 9.107 26.471 1.00 95.69 308 GLN A C 1
ATOM 2199 O O . GLN A 1 308 ? -14.973 8.619 27.074 1.00 95.69 308 GLN A O 1
ATOM 2204 N N . ARG A 1 309 ? -13.034 9.767 27.104 1.00 94.25 309 ARG A N 1
ATOM 2205 C CA . ARG A 1 309 ? -13.010 9.956 28.565 1.00 94.25 309 ARG A CA 1
ATOM 2206 C C . ARG A 1 309 ? -14.236 10.715 29.063 1.00 94.25 309 ARG A C 1
ATOM 2208 O O . ARG A 1 309 ? -14.818 10.327 30.072 1.00 94.25 309 ARG A O 1
ATOM 2215 N N . GLU A 1 310 ? -14.668 11.750 28.345 1.00 96.88 310 GLU A N 1
ATOM 2216 C CA . GLU A 1 310 ? -15.882 12.497 28.691 1.00 96.88 310 GLU A CA 1
ATOM 2217 C C . GLU A 1 310 ? -17.135 11.606 28.636 1.00 96.88 310 GLU A C 1
ATOM 2219 O O . GLU A 1 310 ? -17.951 11.609 29.564 1.00 96.88 310 GLU A O 1
ATOM 2224 N N . ARG A 1 311 ? -17.275 10.787 27.584 1.00 96.75 311 ARG A N 1
ATOM 2225 C CA . ARG A 1 311 ? -18.395 9.841 27.462 1.00 96.75 311 ARG A CA 1
ATOM 2226 C C . ARG A 1 311 ? -18.405 8.812 28.592 1.00 96.75 311 ARG A C 1
ATOM 2228 O O . ARG A 1 311 ? -19.474 8.538 29.141 1.00 96.75 311 ARG A O 1
ATOM 2235 N N . ILE A 1 312 ? -17.243 8.276 28.965 1.00 96.75 312 ILE A N 1
ATOM 2236 C CA . ILE A 1 312 ? -17.115 7.320 30.074 1.00 96.75 312 ILE A CA 1
ATOM 2237 C C . ILE A 1 312 ? -17.463 7.974 31.405 1.00 96.75 312 ILE A C 1
ATOM 2239 O O . ILE A 1 312 ? -18.266 7.419 32.153 1.00 96.75 312 ILE A O 1
ATOM 2243 N N . ALA A 1 313 ? -16.955 9.179 31.673 1.00 95.88 313 ALA A N 1
ATOM 2244 C CA . ALA A 1 313 ? -17.283 9.921 32.887 1.00 95.88 313 ALA A CA 1
ATOM 2245 C C . ALA A 1 313 ? -18.799 10.145 33.021 1.00 95.88 313 ALA A C 1
ATOM 2247 O O . ALA A 1 313 ? -19.380 9.889 34.077 1.00 95.88 313 ALA A O 1
ATOM 2248 N N . LYS A 1 314 ? -19.469 10.533 31.929 1.00 96.94 314 LYS A N 1
ATOM 2249 C CA . LYS A 1 314 ? -20.926 10.726 31.904 1.00 96.94 314 LYS A CA 1
ATOM 2250 C C . LYS A 1 314 ? -21.704 9.421 32.096 1.00 96.94 314 LYS A C 1
ATOM 2252 O O . LYS A 1 314 ? -22.725 9.393 32.790 1.00 96.94 314 LYS A O 1
ATOM 2257 N N . ALA A 1 315 ? -21.244 8.334 31.481 1.00 97.12 315 ALA A N 1
ATOM 2258 C CA . ALA A 1 315 ? -21.860 7.021 31.634 1.00 97.12 315 ALA A CA 1
ATOM 2259 C C . ALA A 1 315 ? -21.687 6.480 33.066 1.00 97.12 315 ALA A C 1
ATOM 2261 O O . ALA A 1 315 ? -22.646 5.959 33.636 1.00 97.12 315 ALA A O 1
ATOM 2262 N N . ARG A 1 316 ? -20.517 6.696 33.680 1.00 97.50 316 ARG A N 1
ATOM 2263 C CA . ARG A 1 316 ? -20.243 6.408 35.094 1.00 97.50 316 ARG A CA 1
ATOM 2264 C C . ARG A 1 316 ? -21.153 7.197 36.025 1.00 97.50 316 ARG A C 1
ATOM 2266 O O . ARG A 1 316 ? -21.769 6.596 36.897 1.00 97.50 316 ARG A O 1
ATOM 2273 N N . GLU A 1 317 ? -21.298 8.503 35.820 1.00 97.00 317 GLU A N 1
ATOM 2274 C CA . GLU A 1 317 ? -22.217 9.331 36.613 1.00 97.00 317 GLU A CA 1
ATOM 2275 C C . GLU A 1 317 ? -23.661 8.824 36.509 1.00 97.00 317 GLU A C 1
ATOM 2277 O O . GLU A 1 317 ? -24.321 8.613 37.523 1.00 97.00 317 GLU A O 1
ATOM 2282 N N . THR A 1 318 ? -24.117 8.513 35.293 1.00 97.31 318 THR A N 1
ATOM 2283 C CA . THR A 1 318 ? -25.456 7.947 35.064 1.00 97.31 318 THR A CA 1
ATOM 2284 C C . THR A 1 318 ? -25.648 6.621 35.806 1.00 97.31 318 THR A C 1
ATOM 2286 O O . THR A 1 318 ? -26.720 6.366 36.362 1.00 97.31 318 THR A O 1
ATOM 2289 N N . LEU A 1 319 ? -24.626 5.762 35.808 1.00 97.62 319 LEU A N 1
ATOM 2290 C CA . LEU A 1 319 ? -24.655 4.479 36.498 1.00 97.62 319 LEU A CA 1
ATOM 2291 C C . LEU A 1 319 ? -24.709 4.668 38.022 1.00 97.62 319 LEU A C 1
ATOM 2293 O O . LEU A 1 319 ? -25.548 4.051 38.677 1.00 97.62 319 LEU A O 1
ATOM 2297 N N . LEU A 1 320 ? -23.895 5.576 38.568 1.00 96.19 320 LEU A N 1
ATOM 2298 C CA . LEU A 1 320 ? -23.893 5.919 39.992 1.00 96.19 320 LEU A CA 1
ATOM 2299 C C . LEU A 1 320 ? -25.238 6.499 40.446 1.00 96.19 320 LEU A C 1
ATOM 2301 O O . LEU A 1 320 ? -25.752 6.091 41.485 1.00 96.19 320 LEU A O 1
ATOM 2305 N N . THR A 1 321 ? -25.857 7.388 39.661 1.00 96.69 321 THR A N 1
ATOM 2306 C CA . THR A 1 321 ? -27.191 7.930 39.976 1.00 96.69 321 THR A CA 1
ATOM 2307 C C . THR A 1 321 ? -28.254 6.832 40.023 1.00 96.69 321 THR A C 1
ATOM 2309 O O . THR A 1 321 ? -29.094 6.828 40.922 1.00 96.69 321 THR A O 1
ATOM 2312 N N . LYS A 1 322 ? -28.217 5.873 39.086 1.00 97.75 322 LYS A N 1
ATOM 2313 C CA . LYS A 1 322 ? -29.143 4.728 39.088 1.00 97.75 322 LYS A CA 1
ATOM 2314 C C . LYS A 1 322 ? -28.935 3.834 40.307 1.00 97.75 322 LYS A C 1
ATOM 2316 O O . LYS A 1 322 ? -29.909 3.484 40.964 1.00 97.75 322 LYS A O 1
ATOM 2321 N N . ALA A 1 323 ? -27.685 3.513 40.634 1.00 97.25 323 ALA A N 1
ATOM 2322 C CA . ALA A 1 323 ? -27.371 2.714 41.811 1.00 97.25 323 ALA A CA 1
ATOM 2323 C C . ALA A 1 323 ? -27.810 3.411 43.109 1.00 97.25 323 ALA A C 1
ATOM 2325 O O . ALA A 1 323 ? -28.407 2.780 43.974 1.00 97.25 323 ALA A O 1
ATOM 2326 N N . ALA A 1 324 ? -27.605 4.728 43.224 1.00 95.88 324 ALA A N 1
ATOM 2327 C CA . ALA A 1 324 ? -28.072 5.511 44.367 1.00 95.88 324 ALA A CA 1
ATOM 2328 C C . ALA A 1 324 ? -29.608 5.521 44.492 1.00 95.88 324 ALA A C 1
ATOM 2330 O O . ALA A 1 324 ? -30.136 5.432 45.601 1.00 95.88 324 ALA A O 1
ATOM 2331 N N . ALA A 1 325 ? -30.330 5.597 43.369 1.00 97.31 325 ALA A N 1
ATOM 2332 C CA . ALA A 1 325 ? -31.789 5.514 43.358 1.00 97.31 325 ALA A CA 1
ATOM 2333 C C . ALA A 1 325 ? -32.291 4.131 43.808 1.00 97.31 325 ALA A C 1
ATOM 2335 O O . ALA A 1 325 ? -33.217 4.053 44.616 1.00 97.31 325 ALA A O 1
ATOM 2336 N N . ASP A 1 326 ? -31.658 3.053 43.342 1.00 97.69 326 ASP A N 1
ATOM 2337 C CA . ASP A 1 326 ? -31.958 1.688 43.787 1.00 97.69 326 ASP A CA 1
ATOM 2338 C C . ASP A 1 326 ? -31.624 1.503 45.279 1.00 97.69 326 ASP A C 1
ATOM 2340 O O . ASP A 1 326 ? -32.412 0.918 46.022 1.00 97.69 326 ASP A O 1
ATOM 2344 N N . LEU A 1 327 ? -30.503 2.066 45.750 1.00 97.00 327 LEU A N 1
ATOM 2345 C CA . LEU A 1 327 ? -30.116 2.030 47.163 1.00 97.00 327 LEU A CA 1
ATOM 2346 C C . LEU A 1 327 ? -31.171 2.707 48.037 1.00 97.00 327 LEU A C 1
ATOM 2348 O O . LEU A 1 327 ? -31.519 2.202 49.101 1.00 97.00 327 LEU A O 1
ATOM 2352 N N . ALA A 1 328 ? -31.701 3.849 47.593 1.00 96.25 328 ALA A N 1
ATOM 2353 C CA . ALA A 1 328 ? -32.742 4.568 48.317 1.00 96.25 328 ALA A CA 1
ATOM 2354 C C . ALA A 1 328 ? -34.025 3.733 48.484 1.00 96.25 328 ALA A C 1
ATOM 2356 O O . ALA A 1 328 ? -34.698 3.869 49.505 1.00 96.25 328 ALA A O 1
ATOM 2357 N N . GLN A 1 329 ? -34.337 2.845 47.532 1.00 97.44 329 GLN A N 1
ATOM 2358 C CA . GLN A 1 329 ? -35.483 1.932 47.622 1.00 97.44 329 GLN A CA 1
ATOM 2359 C C . GLN A 1 329 ? -35.259 0.814 48.645 1.00 97.44 329 GLN A C 1
ATOM 2361 O O . GLN A 1 329 ? -36.191 0.463 49.366 1.00 97.44 329 GLN A O 1
ATOM 2366 N N . VAL A 1 330 ? -34.038 0.275 48.743 1.00 97.31 330 VAL A N 1
ATOM 2367 C CA . VAL A 1 330 ? -33.703 -0.786 49.714 1.00 97.31 330 VAL A CA 1
ATOM 2368 C C . VAL A 1 330 ? -33.302 -0.247 51.089 1.00 97.31 330 VAL A C 1
ATOM 2370 O O . VAL A 1 330 ? -33.268 -1.000 52.058 1.00 97.31 330 VAL A O 1
ATOM 2373 N N . ARG A 1 331 ? -33.050 1.062 51.217 1.00 96.88 331 ARG A N 1
ATOM 2374 C CA . ARG A 1 331 ? -32.629 1.715 52.467 1.00 96.88 331 ARG A CA 1
ATOM 2375 C C . ARG A 1 331 ? -33.528 1.412 53.678 1.00 96.88 331 ARG A C 1
ATOM 2377 O O . ARG A 1 331 ? -32.963 1.178 54.741 1.00 96.88 331 ARG A O 1
ATOM 2384 N N . PRO A 1 332 ? -34.873 1.367 53.586 1.00 97.69 332 PRO A N 1
ATOM 2385 C CA . PRO A 1 332 ? -35.708 0.994 54.731 1.00 97.69 332 PRO A CA 1
ATOM 2386 C C . PRO A 1 332 ? -35.394 -0.404 55.283 1.00 97.69 332 PRO A C 1
ATOM 2388 O O . PRO A 1 332 ? -35.466 -0.604 56.492 1.00 97.69 332 PRO A O 1
ATOM 2391 N N . LEU A 1 333 ? -34.991 -1.341 54.416 1.00 96.38 333 LEU A N 1
ATOM 2392 C CA . LEU A 1 333 ? -34.627 -2.707 54.805 1.00 96.38 333 LEU A CA 1
ATOM 2393 C C . LEU A 1 333 ? -33.290 -2.757 55.555 1.00 96.38 333 LEU A C 1
ATOM 2395 O O . LEU A 1 333 ? -33.101 -3.621 56.401 1.00 96.38 333 LEU A O 1
ATOM 2399 N N . LEU A 1 334 ? -32.391 -1.800 55.299 1.00 95.12 334 LEU A N 1
ATOM 2400 C CA . LEU A 1 334 ? -31.119 -1.666 56.024 1.00 95.12 334 LEU A CA 1
ATOM 2401 C C . LEU A 1 334 ? -31.301 -1.199 57.477 1.00 95.12 334 LEU A C 1
ATOM 2403 O O . LEU A 1 334 ? -30.360 -1.244 58.267 1.00 95.12 334 LEU A O 1
ATOM 2407 N N . HIS A 1 335 ? -32.491 -0.709 57.828 1.00 93.50 335 HIS A N 1
ATOM 2408 C CA . HIS A 1 335 ? -32.831 -0.287 59.187 1.00 93.50 335 HIS A CA 1
ATOM 2409 C C . HIS A 1 335 ? -33.717 -1.297 59.929 1.00 93.50 335 HIS A C 1
ATOM 2411 O O . HIS A 1 335 ? -33.940 -1.128 61.127 1.00 93.50 335 HIS A O 1
ATOM 2417 N N . SER A 1 336 ? -34.221 -2.330 59.246 1.00 93.00 336 SER A N 1
ATOM 2418 C CA . SER A 1 336 ? -34.926 -3.450 59.875 1.00 93.00 336 SER A CA 1
ATOM 2419 C C . SER A 1 336 ? -33.954 -4.535 60.338 1.00 93.00 336 SER A C 1
ATOM 2421 O O . SER A 1 336 ? -32.817 -4.596 59.876 1.00 93.00 336 SER A O 1
ATOM 2423 N N . GLU A 1 337 ? -34.401 -5.408 61.240 1.00 93.81 337 GLU A N 1
ATOM 2424 C CA . GLU A 1 337 ? -33.671 -6.643 61.537 1.00 93.81 337 GLU A CA 1
ATOM 2425 C C . GLU A 1 337 ? -33.586 -7.511 60.273 1.00 93.81 337 GLU A C 1
ATOM 2427 O O . GLU A 1 337 ? -34.539 -7.585 59.487 1.00 93.81 337 GLU A O 1
ATOM 2432 N N . LEU A 1 338 ? -32.428 -8.139 60.061 1.00 95.62 338 LEU A N 1
ATOM 2433 C CA . LEU A 1 338 ? -32.210 -9.016 58.919 1.00 95.62 338 LEU A CA 1
ATOM 2434 C C . LEU A 1 338 ? -33.139 -10.230 59.065 1.00 95.62 338 LEU A C 1
ATOM 2436 O O . LEU A 1 338 ? -33.021 -10.993 60.021 1.00 95.62 338 LEU A O 1
ATOM 2440 N N . SER A 1 339 ? -34.074 -10.401 58.135 1.00 95.75 339 SER A N 1
ATOM 2441 C CA . SER A 1 339 ? -34.985 -11.542 58.106 1.00 95.75 339 SER A CA 1
ATOM 2442 C C . SER A 1 339 ? -34.715 -12.395 56.871 1.00 95.75 339 SER A C 1
ATOM 2444 O O . SER A 1 339 ? -34.108 -11.935 55.896 1.00 95.75 339 SER A O 1
ATOM 2446 N N . ASP A 1 340 ? -35.216 -13.630 56.879 1.00 96.38 340 ASP A N 1
ATOM 2447 C CA . ASP A 1 340 ? -35.134 -14.529 55.722 1.00 96.38 340 ASP A CA 1
ATOM 2448 C C . ASP A 1 340 ? -35.793 -13.927 54.463 1.00 96.38 340 ASP A C 1
ATOM 2450 O O . ASP A 1 340 ? -35.438 -14.283 53.340 1.00 96.38 340 ASP A O 1
ATOM 2454 N N . GLU A 1 341 ? -36.716 -12.974 54.635 1.00 95.62 341 GLU A N 1
ATOM 2455 C CA . GLU A 1 341 ? -37.395 -12.272 53.542 1.00 95.62 341 GLU A CA 1
ATOM 2456 C C . GLU A 1 341 ? -36.590 -11.077 53.000 1.00 95.62 341 GLU A C 1
ATOM 2458 O O . GLU A 1 341 ? -36.627 -10.809 51.798 1.00 95.62 341 GLU A O 1
ATOM 2463 N N . THR A 1 342 ? -35.838 -10.356 53.844 1.00 96.31 342 THR A N 1
ATOM 2464 C CA . THR A 1 342 ? -35.091 -9.151 53.424 1.00 96.31 342 THR A CA 1
ATOM 2465 C C . THR A 1 342 ? -33.708 -9.468 52.863 1.00 96.31 342 THR A C 1
ATOM 2467 O O . THR A 1 342 ? -33.255 -8.800 51.928 1.00 96.31 342 THR A O 1
ATOM 2470 N N . LYS A 1 343 ? -33.059 -10.527 53.362 1.00 96.38 343 LYS A N 1
ATOM 2471 C CA . LYS A 1 343 ? -31.747 -10.998 52.894 1.00 96.38 343 LYS A CA 1
ATOM 2472 C C . LYS A 1 343 ? -31.653 -11.186 51.368 1.00 96.38 343 LYS A C 1
ATOM 2474 O O . LYS A 1 343 ? -30.722 -10.633 50.781 1.00 96.38 343 LYS A O 1
ATOM 2479 N N . PRO A 1 344 ? -32.586 -11.880 50.681 1.00 97.69 344 PRO A N 1
ATOM 2480 C CA . PRO A 1 344 ? -32.500 -12.049 49.229 1.00 97.69 344 PRO A CA 1
ATOM 2481 C C . PRO A 1 344 ? -32.649 -10.731 48.455 1.00 97.69 344 PRO A C 1
ATOM 2483 O O . PRO A 1 344 ? -32.044 -10.582 47.396 1.00 97.69 344 PRO A O 1
ATOM 2486 N N . VAL A 1 345 ? -33.403 -9.753 48.973 1.00 97.69 345 VAL A N 1
ATOM 2487 C CA . VAL A 1 345 ? -33.556 -8.435 48.328 1.00 97.69 345 VAL A CA 1
ATOM 2488 C C . VAL A 1 345 ? -32.245 -7.649 48.382 1.00 97.69 345 VAL A C 1
ATOM 2490 O O . VAL A 1 345 ? -31.832 -7.054 47.387 1.00 97.69 345 VAL A O 1
ATOM 2493 N N . LEU A 1 346 ? -31.568 -7.676 49.530 1.00 97.31 346 LEU A N 1
ATOM 2494 C CA . LEU A 1 346 ? -30.264 -7.041 49.710 1.00 97.31 346 LEU A CA 1
ATOM 2495 C C . LEU A 1 346 ? -29.168 -7.747 48.898 1.00 97.31 346 LEU A C 1
ATOM 2497 O O . LEU A 1 346 ? -28.372 -7.072 48.247 1.00 97.31 346 LEU A O 1
ATOM 2501 N N . GLN A 1 347 ? -29.165 -9.084 48.854 1.00 97.56 347 GLN A N 1
ATOM 2502 C CA . GLN A 1 347 ? -28.231 -9.840 48.015 1.00 97.56 347 GLN A CA 1
ATOM 2503 C C . GLN A 1 347 ? -28.430 -9.519 46.529 1.00 97.56 347 GLN A C 1
ATOM 2505 O O . GLN A 1 347 ? -27.460 -9.261 45.828 1.00 97.56 347 GLN A O 1
ATOM 2510 N N . ALA A 1 348 ? -29.678 -9.416 46.059 1.00 98.00 348 ALA A N 1
ATOM 2511 C CA . ALA A 1 348 ? -29.961 -9.029 44.678 1.00 98.00 348 ALA A CA 1
ATOM 2512 C C . ALA A 1 348 ? -29.432 -7.622 44.331 1.00 98.00 348 ALA A C 1
ATOM 2514 O O . ALA A 1 348 ? -29.024 -7.381 43.194 1.00 98.00 348 ALA A O 1
ATOM 2515 N N . TYR A 1 349 ? -29.414 -6.690 45.293 1.00 97.88 349 TYR A N 1
ATOM 2516 C CA . TYR A 1 349 ? -28.778 -5.383 45.102 1.00 97.88 349 TYR A CA 1
ATOM 2517 C C . TYR A 1 349 ? -27.257 -5.519 44.929 1.00 97.88 349 TYR A C 1
ATOM 2519 O O . TYR A 1 349 ? -26.693 -4.908 44.019 1.00 97.88 349 TYR A O 1
ATOM 2527 N N . VAL A 1 350 ? -26.604 -6.330 45.768 1.00 98.00 350 VAL A N 1
ATOM 2528 C CA . VAL A 1 350 ? -25.163 -6.619 45.669 1.00 98.00 350 VAL A CA 1
ATOM 2529 C C . VAL A 1 350 ? -24.840 -7.290 44.340 1.00 98.00 350 VAL A C 1
ATOM 2531 O O . VAL A 1 350 ? -23.962 -6.813 43.636 1.00 98.00 350 VAL A O 1
ATOM 2534 N N . ASP A 1 351 ? -25.579 -8.321 43.941 1.00 97.75 351 ASP A N 1
ATOM 2535 C CA . ASP A 1 351 ? -25.328 -9.049 42.692 1.00 97.75 351 ASP A CA 1
ATOM 2536 C C . ASP A 1 351 ? -25.496 -8.141 41.462 1.00 97.75 351 ASP A C 1
ATOM 2538 O O . ASP A 1 351 ? -24.762 -8.246 40.481 1.00 97.75 351 ASP A O 1
ATOM 2542 N N . LYS A 1 352 ? -26.455 -7.208 41.511 1.00 97.88 352 LYS A N 1
ATOM 2543 C CA . LYS A 1 352 ? -26.708 -6.259 40.421 1.00 97.88 352 LYS A CA 1
ATOM 2544 C C . LYS A 1 352 ? -25.609 -5.204 40.284 1.00 97.88 352 LYS A C 1
ATOM 2546 O O . LYS A 1 352 ? -25.297 -4.800 39.163 1.00 97.88 352 LYS A O 1
ATOM 2551 N N . TRP A 1 353 ? -25.085 -4.706 41.402 1.00 98.06 353 TRP A N 1
ATOM 2552 C CA . TRP A 1 353 ? -24.219 -3.523 41.427 1.00 98.06 353 TRP A CA 1
ATOM 2553 C C . TRP A 1 353 ? -22.763 -3.807 41.818 1.00 98.06 353 TRP A C 1
ATOM 2555 O O . TRP A 1 353 ? -21.927 -2.922 41.659 1.00 98.06 353 TRP A O 1
ATOM 2565 N N . GLY A 1 354 ? -22.450 -5.006 42.309 1.00 96.81 354 GLY A N 1
ATOM 2566 C CA . GLY A 1 354 ? -21.129 -5.386 42.815 1.00 96.81 354 GLY A CA 1
ATOM 2567 C C . GLY A 1 354 ? -20.060 -5.426 41.731 1.00 96.81 354 GLY A C 1
ATOM 2568 O O . GLY A 1 354 ? -18.977 -4.894 41.939 1.00 96.81 354 GLY A O 1
ATOM 2569 N N . ASP A 1 355 ? -20.412 -5.933 40.548 1.00 96.88 355 ASP A N 1
ATOM 2570 C CA . ASP A 1 355 ? -19.525 -6.009 39.380 1.00 96.88 355 ASP A CA 1
ATOM 2571 C C . ASP A 1 355 ? -19.932 -5.010 38.283 1.00 96.88 355 ASP A C 1
ATOM 2573 O O . ASP A 1 355 ? -19.856 -5.297 37.081 1.00 96.88 355 ASP A O 1
ATOM 2577 N N . ALA A 1 356 ? -20.440 -3.839 38.679 1.00 97.38 356 ALA A N 1
ATOM 2578 C CA . ALA A 1 356 ? -20.948 -2.857 37.732 1.00 97.38 356 ALA A CA 1
ATOM 2579 C C . ALA A 1 356 ? -19.838 -2.353 36.795 1.00 97.38 356 ALA A C 1
ATOM 2581 O O . ALA A 1 356 ? -18.802 -1.841 37.221 1.00 97.38 356 ALA A O 1
ATOM 2582 N N . LYS A 1 357 ? -20.082 -2.457 35.486 1.00 97.81 357 LYS A N 1
ATOM 2583 C CA . LYS A 1 357 ? -19.152 -2.023 34.438 1.00 97.81 357 LYS A CA 1
ATOM 2584 C C . LYS A 1 357 ? -19.825 -1.027 33.510 1.00 97.81 357 LYS A C 1
ATOM 2586 O O . LYS A 1 357 ? -20.977 -1.203 33.112 1.00 97.81 357 LYS A O 1
ATOM 2591 N N . VAL A 1 358 ? -19.086 0.007 33.136 1.00 97.75 358 VAL A N 1
ATOM 2592 C CA . VAL A 1 358 ? -19.469 0.958 32.096 1.00 97.75 358 VAL A CA 1
ATOM 2593 C C . VAL A 1 358 ? -18.729 0.586 30.826 1.00 97.75 358 VAL A C 1
ATOM 2595 O O . VAL A 1 358 ? -17.506 0.481 30.825 1.00 97.75 358 VAL A O 1
ATOM 2598 N N . ARG A 1 359 ? -19.475 0.404 29.736 1.00 96.62 359 ARG A N 1
ATOM 2599 C CA . ARG A 1 359 ? -18.910 0.201 28.405 1.00 96.62 359 ARG A CA 1
ATOM 2600 C C . ARG A 1 359 ? -19.238 1.394 27.523 1.00 96.62 359 ARG A C 1
ATOM 2602 O O . ARG A 1 359 ? -20.412 1.710 27.330 1.00 96.62 359 ARG A O 1
ATOM 2609 N N . VAL A 1 360 ? -18.204 2.023 26.982 1.00 96.56 360 VAL A N 1
ATOM 2610 C CA . VAL A 1 360 ? -18.319 3.049 25.945 1.00 96.56 360 VAL A CA 1
ATOM 2611 C C . VAL A 1 360 ? -17.381 2.646 24.825 1.00 96.56 360 VAL A C 1
ATOM 2613 O O . VAL A 1 360 ? -16.179 2.517 25.042 1.00 96.56 360 VAL A O 1
ATOM 2616 N N . ASP A 1 361 ? -17.944 2.435 23.639 1.00 93.31 361 ASP A N 1
ATOM 2617 C CA . ASP A 1 361 ? -17.223 1.882 22.496 1.00 93.31 361 ASP A CA 1
ATOM 2618 C C . ASP A 1 361 ? -16.581 0.521 22.879 1.00 93.31 361 ASP A C 1
ATOM 2620 O O . ASP A 1 361 ? -17.279 -0.405 23.326 1.00 93.31 361 ASP A O 1
ATOM 2624 N N . ASP A 1 362 ? -1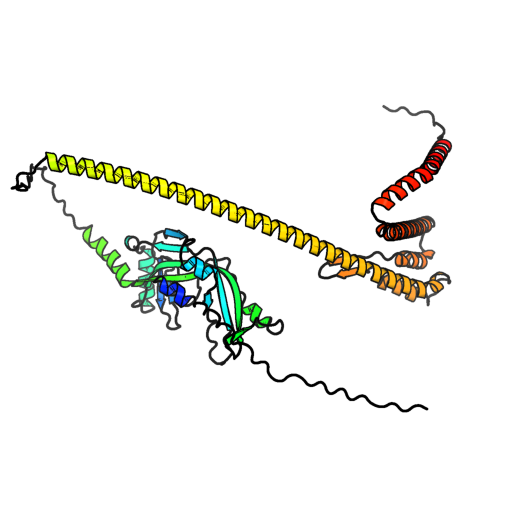5.258 0.414 22.762 1.00 92.88 362 ASP A N 1
ATOM 2625 C CA . ASP A 1 362 ? -14.482 -0.784 23.105 1.00 92.88 362 ASP A CA 1
ATOM 2626 C C . ASP A 1 362 ? -13.856 -0.740 24.506 1.00 92.88 362 ASP A C 1
ATOM 2628 O O . ASP A 1 362 ? -13.272 -1.728 24.953 1.00 92.88 362 ASP A O 1
ATOM 2632 N N . LEU A 1 363 ? -14.001 0.372 25.235 1.00 94.31 363 LEU A N 1
ATOM 2633 C CA . LEU A 1 363 ? -13.445 0.517 26.576 1.00 94.31 363 LEU A CA 1
ATOM 2634 C C . LEU A 1 363 ? -14.476 0.097 27.630 1.00 94.31 363 LEU A C 1
ATOM 2636 O O . LEU A 1 363 ? -15.620 0.562 27.640 1.00 94.31 363 LEU A O 1
ATOM 2640 N N . VAL A 1 364 ? -14.054 -0.797 28.525 1.00 97.06 364 VAL A N 1
ATOM 2641 C CA . VAL A 1 364 ? -14.838 -1.272 29.669 1.00 97.06 364 VAL A CA 1
ATOM 2642 C C . VAL A 1 364 ? -14.139 -0.817 30.945 1.00 97.06 364 VAL A C 1
ATOM 2644 O O . VAL A 1 364 ? -13.009 -1.223 31.201 1.00 97.06 364 VAL A O 1
ATOM 2647 N N . GLU A 1 365 ? -14.809 0.013 31.741 1.00 97.38 365 GLU A N 1
ATOM 2648 C CA . GLU A 1 365 ? -14.325 0.477 33.045 1.00 97.38 365 GLU A CA 1
ATOM 2649 C C . GLU A 1 365 ? -15.196 -0.115 34.157 1.00 97.38 365 GLU A C 1
ATOM 2651 O O . GLU A 1 365 ? -16.428 -0.069 34.098 1.00 97.38 365 GLU A O 1
ATOM 2656 N N . GLU A 1 366 ? -14.559 -0.691 35.171 1.00 97.50 366 GLU A N 1
ATOM 2657 C CA . GLU A 1 366 ? -15.232 -1.170 36.375 1.00 97.50 366 GLU A CA 1
ATOM 2658 C C . GLU A 1 366 ? -15.533 0.009 37.305 1.00 97.50 366 GLU A C 1
ATOM 2660 O O . GLU A 1 366 ? -14.663 0.833 37.592 1.00 97.50 366 GLU A O 1
ATOM 2665 N N . VAL A 1 367 ? -16.780 0.112 37.767 1.00 97.62 367 VAL A N 1
ATOM 2666 C CA . VAL A 1 367 ? -17.244 1.234 38.584 1.00 97.62 367 VAL A CA 1
ATOM 2667 C C . VAL A 1 367 ? -17.591 0.737 39.976 1.00 97.62 367 VAL A C 1
ATOM 2669 O O . VAL A 1 367 ? -18.569 0.023 40.170 1.00 97.62 367 VAL A O 1
ATOM 2672 N N . LYS A 1 368 ? -16.827 1.196 40.969 1.00 96.38 368 LYS A N 1
ATOM 2673 C CA . LYS A 1 368 ? -17.124 0.935 42.379 1.00 96.38 368 LYS A CA 1
ATOM 2674 C C . LYS A 1 368 ? -18.388 1.682 42.805 1.00 96.38 368 LYS A C 1
ATOM 2676 O O . LYS A 1 368 ? -18.451 2.907 42.691 1.00 96.38 368 LYS A O 1
ATOM 2681 N N . ILE A 1 369 ? -19.373 0.944 43.314 1.00 97.00 369 ILE A N 1
ATOM 2682 C CA . ILE A 1 369 ? -20.649 1.482 43.798 1.00 97.00 369 ILE A CA 1
ATOM 2683 C C . ILE A 1 369 ? -20.624 1.554 45.330 1.00 97.00 369 ILE A C 1
ATOM 2685 O O . ILE A 1 369 ? -20.716 0.510 45.975 1.00 97.00 369 ILE A O 1
ATOM 2689 N N . PRO A 1 370 ? -20.575 2.754 45.944 1.00 93.62 370 PRO A N 1
ATOM 2690 C CA . PRO A 1 370 ? -20.457 2.889 47.402 1.00 93.62 370 PRO A CA 1
ATOM 2691 C C . PRO A 1 370 ? -21.564 2.166 48.182 1.00 93.62 370 PRO A C 1
ATOM 2693 O O . PRO A 1 370 ? -21.317 1.560 49.221 1.00 93.62 370 PRO A O 1
ATOM 2696 N N . GLY A 1 371 ? -22.790 2.159 47.646 1.00 93.06 371 GLY A N 1
ATOM 2697 C CA . GLY A 1 371 ? -23.930 1.485 48.269 1.00 93.06 371 GLY A CA 1
ATOM 2698 C C . GLY A 1 371 ? -23.760 -0.026 48.441 1.00 93.06 371 GLY A C 1
ATOM 2699 O O . GLY A 1 371 ? -24.364 -0.594 49.342 1.00 93.06 371 GLY A O 1
ATOM 2700 N N . VAL A 1 372 ? -22.937 -0.683 47.616 1.00 96.56 372 VAL A N 1
ATOM 2701 C CA . VAL A 1 372 ? -22.708 -2.134 47.717 1.00 96.56 372 VAL A CA 1
ATOM 2702 C C . VAL A 1 372 ? -21.983 -2.481 49.015 1.00 96.56 372 VAL A C 1
ATOM 2704 O O . VAL A 1 372 ? -22.368 -3.441 49.672 1.00 96.56 372 VAL A O 1
ATOM 2707 N N . VAL A 1 373 ? -21.006 -1.670 49.434 1.00 93.44 373 VAL A N 1
ATOM 2708 C CA . VAL A 1 373 ? -20.260 -1.882 50.687 1.00 93.44 373 VAL A CA 1
ATOM 2709 C C . VAL A 1 373 ? -21.188 -1.780 51.898 1.00 93.44 373 VAL A C 1
ATOM 2711 O O . VAL A 1 373 ? -21.142 -2.631 52.781 1.00 93.44 373 VAL A O 1
ATOM 2714 N N . VAL A 1 374 ? -22.094 -0.794 51.903 1.00 93.19 374 VAL A N 1
ATOM 2715 C CA . VAL A 1 374 ? -23.101 -0.620 52.968 1.00 93.19 374 VAL A CA 1
ATOM 2716 C C . VAL A 1 374 ? -23.987 -1.860 53.091 1.00 93.19 374 VAL A C 1
ATOM 2718 O O . VAL A 1 374 ? -24.243 -2.345 54.193 1.00 93.19 374 VAL A O 1
ATOM 2721 N N . VAL A 1 375 ? -24.463 -2.376 51.955 1.00 95.81 375 VAL A N 1
ATOM 2722 C CA . VAL A 1 375 ? -25.367 -3.530 51.920 1.00 95.81 375 VAL A CA 1
ATOM 2723 C C . VAL A 1 375 ? -24.635 -4.814 52.312 1.00 95.81 375 VAL A C 1
ATOM 2725 O O . VAL A 1 375 ? -25.151 -5.569 53.131 1.00 95.81 375 VAL A O 1
ATOM 2728 N N . LEU A 1 376 ? -23.423 -5.036 51.793 1.00 95.38 376 LEU A N 1
ATOM 2729 C CA . LEU A 1 376 ? -22.569 -6.167 52.168 1.00 95.38 376 LEU A CA 1
ATOM 2730 C C . LEU A 1 376 ? -22.271 -6.181 53.668 1.00 95.38 376 LEU A C 1
ATOM 2732 O O . LEU A 1 376 ? -22.385 -7.221 54.308 1.00 95.38 376 LEU A O 1
ATOM 2736 N N . HIS A 1 377 ? -21.945 -5.025 54.244 1.00 91.94 377 HIS A N 1
ATOM 2737 C CA . HIS A 1 377 ? -21.718 -4.902 55.679 1.00 91.94 377 HIS A CA 1
ATOM 2738 C C . HIS A 1 377 ? -22.965 -5.290 56.486 1.00 91.94 377 HIS A C 1
ATOM 2740 O O . HIS A 1 377 ? -22.874 -6.018 57.469 1.00 91.94 377 HIS A O 1
ATOM 2746 N N . HIS A 1 378 ? -24.148 -4.833 56.064 1.00 93.56 378 HIS A N 1
ATOM 2747 C CA . HIS A 1 378 ? -25.400 -5.176 56.737 1.00 93.56 378 HIS A CA 1
ATOM 2748 C C . HIS A 1 378 ? -25.732 -6.674 56.627 1.00 93.56 378 HIS A C 1
ATOM 2750 O O . HIS A 1 378 ? -26.172 -7.273 57.605 1.00 93.56 378 HIS A O 1
ATOM 2756 N N . LEU A 1 379 ? -25.469 -7.289 55.469 1.00 94.88 379 LEU A N 1
ATOM 2757 C CA . LEU A 1 379 ? -25.644 -8.728 55.239 1.00 94.88 379 LEU A CA 1
ATOM 2758 C C . LEU A 1 379 ? -24.704 -9.595 56.091 1.00 94.88 379 LEU A C 1
ATOM 2760 O O . LEU A 1 379 ? -25.099 -10.689 56.490 1.00 94.88 379 LEU A O 1
ATOM 2764 N N . ASN A 1 380 ? -23.495 -9.104 56.375 1.00 93.25 380 ASN A N 1
ATOM 2765 C CA . ASN A 1 380 ? -22.439 -9.836 57.083 1.00 93.25 380 ASN A CA 1
ATOM 2766 C C . ASN A 1 380 ? -22.305 -9.443 58.565 1.00 93.25 380 ASN A C 1
ATOM 2768 O O . ASN A 1 380 ? -21.342 -9.833 59.222 1.00 93.25 380 ASN A O 1
ATOM 2772 N N . ARG A 1 381 ? -23.243 -8.658 59.109 1.00 86.00 381 ARG A N 1
ATOM 2773 C CA . ARG A 1 381 ? -23.158 -8.105 60.471 1.00 86.00 381 ARG A CA 1
ATOM 2774 C C . ARG A 1 381 ? -23.012 -9.173 61.565 1.00 86.00 381 ARG A C 1
ATOM 2776 O O . ARG A 1 381 ? -22.402 -8.896 62.591 1.00 86.00 381 ARG A O 1
ATOM 2783 N N . ASP A 1 382 ? -23.523 -10.379 61.331 1.00 78.19 382 ASP A N 1
ATOM 2784 C CA . ASP A 1 382 ? -23.423 -11.497 62.278 1.00 78.19 382 ASP A CA 1
ATOM 2785 C C . ASP A 1 382 ? -22.052 -12.206 62.250 1.00 78.19 382 ASP A C 1
ATOM 2787 O O . ASP A 1 382 ? -21.740 -12.978 63.156 1.00 78.19 382 ASP A O 1
ATOM 2791 N N . GLU A 1 383 ? -21.218 -11.942 61.237 1.00 75.88 383 GLU A N 1
ATOM 2792 C CA . GLU A 1 383 ? -19.912 -12.592 61.035 1.00 75.88 383 GLU A CA 1
ATOM 2793 C C . GLU A 1 383 ? -18.715 -11.647 61.235 1.00 75.88 383 GLU A C 1
ATOM 2795 O O . GLU A 1 383 ? -17.583 -12.111 61.395 1.00 75.88 383 GLU A O 1
ATOM 2800 N N . LEU A 1 384 ? -18.938 -10.330 61.234 1.00 64.75 384 LEU A N 1
ATOM 2801 C CA . LEU A 1 384 ? -17.869 -9.331 61.251 1.00 64.75 384 LEU A CA 1
ATOM 2802 C C . LEU A 1 384 ? -17.431 -8.960 62.672 1.00 64.75 384 LEU A C 1
ATOM 2804 O O . LEU A 1 384 ? -18.236 -8.774 63.586 1.00 64.75 384 LEU A O 1
ATOM 2808 N N . SER A 1 385 ? -16.117 -8.825 62.852 1.00 71.38 385 SER A N 1
ATOM 2809 C CA . SER A 1 385 ? -15.545 -8.329 64.100 1.00 71.38 385 SER A CA 1
ATOM 2810 C C . SER A 1 385 ? -15.754 -6.814 64.213 1.00 71.38 385 SER A C 1
ATOM 2812 O O . SER A 1 385 ? -15.853 -6.113 63.207 1.00 71.38 385 SER A O 1
ATOM 2814 N N . THR A 1 386 ? -15.743 -6.264 65.430 1.00 72.94 386 THR A N 1
ATOM 2815 C CA . THR A 1 386 ? -15.847 -4.808 65.666 1.00 72.94 386 THR A CA 1
ATOM 2816 C C . THR A 1 386 ? -14.787 -3.978 64.929 1.00 72.94 386 THR A C 1
ATOM 2818 O O . THR A 1 386 ? -14.981 -2.780 64.740 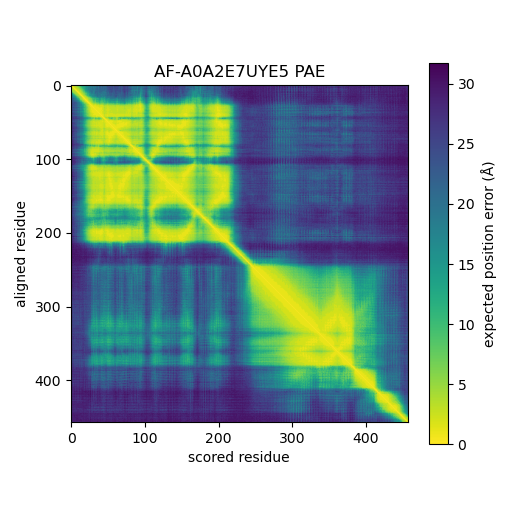1.00 72.94 386 THR A O 1
ATOM 2821 N N . ALA A 1 387 ? -13.672 -4.576 64.498 1.00 72.38 387 ALA A N 1
ATOM 2822 C CA . ALA A 1 387 ? -12.651 -3.891 63.708 1.00 72.38 387 ALA A CA 1
ATOM 2823 C C . ALA A 1 387 ? -13.104 -3.616 62.261 1.00 72.38 387 ALA A C 1
ATOM 2825 O O . ALA A 1 387 ? -12.783 -2.563 61.708 1.00 72.38 387 ALA A O 1
ATOM 2826 N N . ASP A 1 388 ? -13.890 -4.518 61.672 1.00 73.44 388 ASP A N 1
ATOM 2827 C CA . ASP A 1 388 ? -14.360 -4.399 60.289 1.00 73.44 388 ASP A CA 1
ATOM 2828 C C . ASP A 1 388 ? -15.478 -3.346 60.160 1.00 73.44 388 ASP A C 1
ATOM 2830 O O . ASP A 1 388 ? -15.557 -2.631 59.158 1.00 73.44 388 ASP A O 1
ATOM 2834 N N . GLU A 1 389 ? -16.270 -3.160 61.225 1.00 71.00 389 GLU A N 1
ATOM 2835 C CA . GLU A 1 389 ? -17.274 -2.089 61.344 1.00 71.00 389 GLU A CA 1
ATOM 2836 C C . GLU A 1 389 ? -16.648 -0.688 61.234 1.00 71.00 389 GLU A C 1
ATOM 2838 O O . GLU A 1 389 ? -17.175 0.202 60.557 1.00 71.00 389 GLU A O 1
ATOM 2843 N N . PHE A 1 390 ? -15.488 -0.482 61.867 1.00 74.94 390 PHE A N 1
ATOM 2844 C CA . PHE A 1 390 ? -14.776 0.795 61.806 1.00 74.94 390 PHE A CA 1
ATOM 2845 C C . PHE A 1 390 ? -14.173 1.062 60.425 1.00 74.94 390 PHE A C 1
ATOM 2847 O O . PHE A 1 390 ? -14.213 2.203 59.961 1.00 74.94 390 PHE A O 1
ATOM 2854 N N . ALA A 1 391 ? -13.651 0.031 59.756 1.00 75.31 391 ALA A N 1
ATOM 2855 C CA . ALA A 1 391 ? -13.094 0.165 58.413 1.00 75.31 391 ALA A CA 1
ATOM 2856 C C . ALA A 1 391 ? -14.173 0.570 57.393 1.00 75.31 391 ALA A C 1
ATOM 2858 O O . ALA A 1 391 ? -13.971 1.515 56.629 1.00 75.31 391 ALA A O 1
ATOM 2859 N N . ALA A 1 392 ? -15.351 -0.063 57.444 1.00 70.50 392 ALA A N 1
ATOM 2860 C CA . ALA A 1 392 ? -16.465 0.252 56.550 1.00 70.50 392 ALA A CA 1
ATOM 2861 C C . ALA A 1 392 ? -16.997 1.685 56.744 1.00 70.50 392 ALA A C 1
ATOM 2863 O O . ALA A 1 392 ? -17.256 2.394 55.768 1.00 70.50 392 ALA A O 1
ATOM 2864 N N . MET A 1 393 ? -17.116 2.153 57.994 1.00 75.62 393 MET A N 1
ATOM 2865 C CA . MET A 1 393 ? -17.488 3.548 58.269 1.00 75.62 393 MET A CA 1
ATOM 2866 C C . MET A 1 393 ? -16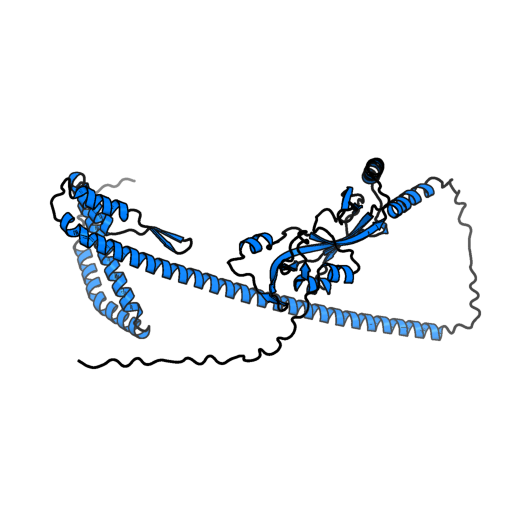.442 4.549 57.773 1.00 75.62 393 MET A C 1
ATOM 2868 O O . MET A 1 393 ? -16.804 5.634 57.314 1.00 75.62 393 MET A O 1
ATOM 2872 N N . PHE A 1 394 ? -15.154 4.215 57.875 1.00 76.81 394 PHE A N 1
ATOM 2873 C CA . PHE A 1 394 ? -14.084 5.102 57.428 1.00 76.81 394 PHE A CA 1
ATOM 2874 C C . PHE A 1 394 ? -14.073 5.251 55.902 1.00 76.81 394 PHE A C 1
ATOM 2876 O O . PHE A 1 394 ? -13.970 6.373 55.407 1.00 76.81 394 PHE A O 1
ATOM 2883 N N . GLU A 1 395 ? -14.272 4.158 55.157 1.00 74.94 395 GLU A N 1
ATOM 2884 C CA . GLU A 1 395 ? -14.390 4.217 53.693 1.00 74.94 395 GLU A CA 1
ATOM 2885 C C . GLU A 1 395 ? -15.611 5.023 53.231 1.00 74.94 395 GLU A C 1
ATOM 2887 O O . GLU A 1 395 ? -15.503 5.821 52.300 1.00 74.94 395 GLU A O 1
ATOM 2892 N N . LEU A 1 396 ? -16.758 4.884 53.905 1.00 75.88 396 LEU A N 1
ATOM 2893 C CA . LEU A 1 396 ? -17.948 5.693 53.614 1.00 75.88 396 LEU A CA 1
ATOM 2894 C C . LEU A 1 396 ? -17.697 7.185 53.822 1.00 75.88 396 LEU A C 1
ATOM 2896 O O . LEU A 1 396 ? -18.088 8.000 52.990 1.00 75.88 396 LEU A O 1
ATOM 2900 N N . ARG A 1 397 ? -17.017 7.538 54.913 1.00 78.12 397 ARG A N 1
ATOM 2901 C CA . ARG A 1 397 ? -16.709 8.933 55.228 1.00 78.12 397 ARG A CA 1
ATOM 2902 C C . ARG A 1 397 ? -15.736 9.544 54.224 1.00 78.12 397 ARG A C 1
ATOM 2904 O O . ARG A 1 397 ? -15.940 10.680 53.810 1.00 78.12 397 ARG A O 1
ATOM 2911 N N . LEU A 1 398 ? -14.726 8.784 53.799 1.00 77.00 398 LEU A N 1
ATOM 2912 C CA . LEU A 1 398 ? -13.815 9.197 52.730 1.00 77.00 398 LEU A CA 1
ATOM 2913 C C . LEU A 1 398 ? -14.557 9.401 51.405 1.00 77.00 398 LEU A C 1
ATOM 2915 O O . LEU A 1 398 ? -14.314 10.389 50.719 1.00 77.00 398 LEU A O 1
ATOM 2919 N N . ALA A 1 399 ? -15.496 8.514 51.066 1.00 71.12 399 ALA A N 1
ATOM 2920 C CA . ALA A 1 399 ? -16.300 8.650 49.855 1.00 71.12 399 ALA A CA 1
ATOM 2921 C C . ALA A 1 399 ? -17.213 9.892 49.889 1.00 71.12 399 ALA A C 1
ATOM 2923 O O . ALA A 1 399 ? -17.380 10.556 48.867 1.00 71.12 399 ALA A O 1
ATOM 2924 N N . GLU A 1 400 ? -17.787 10.234 51.047 1.00 76.62 400 GLU A N 1
ATOM 2925 C CA . GLU A 1 400 ? -18.559 11.474 51.226 1.00 76.62 400 GLU A CA 1
ATOM 2926 C C . GLU A 1 400 ? -17.678 12.726 51.111 1.00 76.62 400 GLU A C 1
ATOM 2928 O O . GLU A 1 400 ? -18.084 13.714 50.493 1.00 76.62 400 GLU A O 1
ATOM 2933 N N . GLU A 1 401 ? -16.465 12.684 51.665 1.00 78.69 401 GLU A N 1
ATOM 2934 C CA . GLU A 1 401 ? -15.509 13.789 51.587 1.00 78.69 401 GLU A CA 1
ATOM 2935 C C . GLU A 1 401 ? -15.029 14.007 50.141 1.00 78.69 401 GLU A C 1
ATOM 2937 O O . GLU A 1 401 ? -15.062 15.137 49.655 1.00 78.69 401 GLU A O 1
ATOM 2942 N N . GLU A 1 402 ? -14.715 12.935 49.400 1.00 74.94 402 GLU A N 1
ATOM 2943 C CA . GLU A 1 402 ? -14.375 12.996 47.969 1.00 74.94 402 GLU A CA 1
ATOM 2944 C C . GLU A 1 402 ? -15.524 13.524 47.097 1.00 74.94 402 GLU A C 1
ATOM 2946 O O . GLU A 1 402 ? -15.281 14.260 46.134 1.00 74.94 402 GLU A O 1
ATOM 2951 N N . LEU A 1 403 ? -16.776 13.174 47.417 1.00 69.88 403 LEU A N 1
ATOM 2952 C CA . LEU A 1 403 ? -17.950 13.665 46.693 1.00 69.88 403 LEU A CA 1
ATOM 2953 C C . LEU A 1 403 ? -18.137 15.177 46.906 1.00 69.88 403 LEU A C 1
ATOM 2955 O O . LEU A 1 403 ? -18.322 15.914 45.935 1.00 69.88 403 LEU A O 1
ATOM 2959 N N . CYS A 1 404 ? -18.009 15.646 48.152 1.00 68.00 404 CYS A N 1
ATOM 2960 C CA . CYS A 1 404 ? -18.011 17.073 48.493 1.00 68.00 404 CYS A CA 1
ATOM 2961 C C . CYS A 1 404 ? -16.904 17.836 47.749 1.00 68.00 404 CYS A C 1
ATOM 2963 O O . CYS A 1 404 ? -17.136 18.918 47.203 1.00 68.00 404 CYS A O 1
ATOM 2965 N N . ASP A 1 405 ? -15.710 17.252 47.671 1.00 69.50 405 ASP A N 1
ATOM 2966 C CA . ASP A 1 405 ? -14.566 17.825 46.967 1.00 69.50 405 ASP A CA 1
ATOM 2967 C C . ASP A 1 405 ? -14.791 17.898 45.444 1.00 69.50 405 ASP A C 1
ATOM 2969 O O . ASP A 1 405 ? -14.437 18.888 44.793 1.00 69.50 405 ASP A O 1
ATOM 2973 N N . GLN A 1 406 ? -15.417 16.874 44.851 1.00 67.56 406 GLN A N 1
ATOM 2974 C CA . GLN A 1 406 ? -15.807 16.882 43.438 1.00 67.56 406 GLN A CA 1
ATOM 2975 C C . GLN A 1 406 ? -16.868 17.940 43.131 1.00 67.56 406 GLN A C 1
ATOM 2977 O O . GLN A 1 406 ? -16.753 18.633 42.115 1.00 67.56 406 GLN A O 1
ATOM 2982 N N . GLU A 1 407 ? -17.882 18.092 43.984 1.00 70.31 407 GLU A N 1
ATOM 2983 C CA . GLU A 1 407 ? -18.906 19.127 43.825 1.00 70.31 407 GLU A CA 1
ATOM 2984 C C . GLU A 1 407 ? -18.305 20.534 43.940 1.00 70.31 407 GLU A C 1
ATOM 2986 O O . GLU A 1 407 ? -18.598 21.398 43.108 1.00 70.31 407 GLU A O 1
ATOM 2991 N N . ALA A 1 408 ? -17.380 20.748 44.881 1.00 69.12 408 ALA A N 1
ATOM 2992 C CA . ALA A 1 408 ? -16.646 22.005 45.010 1.00 69.12 408 ALA A CA 1
ATOM 2993 C C . ALA A 1 408 ? -15.804 22.319 43.757 1.00 69.12 408 ALA A C 1
ATOM 2995 O O . ALA A 1 408 ? -15.805 23.455 43.273 1.00 69.12 408 ALA A O 1
ATOM 2996 N N . ARG A 1 409 ? -15.136 21.316 43.165 1.00 70.75 409 ARG A N 1
ATOM 2997 C CA . ARG A 1 409 ? -14.380 21.480 41.905 1.00 70.75 409 ARG A CA 1
ATOM 2998 C C . ARG A 1 409 ? -15.289 21.754 40.708 1.00 70.75 409 ARG A C 1
ATOM 3000 O O . ARG A 1 409 ? -14.940 22.590 39.875 1.00 70.75 409 ARG A O 1
ATOM 3007 N N . ARG A 1 410 ? -16.455 21.104 40.626 1.00 63.12 410 ARG A N 1
ATOM 3008 C CA . ARG A 1 410 ? -17.467 21.380 39.590 1.00 63.12 410 ARG A CA 1
ATOM 3009 C C . ARG A 1 410 ? -18.004 22.808 39.701 1.00 63.12 410 ARG A C 1
ATOM 3011 O O . ARG A 1 410 ? -18.089 23.490 38.685 1.00 63.12 410 ARG A O 1
ATOM 3018 N N . ALA A 1 411 ? -18.281 23.288 40.914 1.00 63.34 411 ALA A N 1
ATOM 3019 C CA . ALA A 1 411 ? -18.712 24.667 41.153 1.00 63.34 411 ALA A CA 1
ATOM 3020 C C . ALA A 1 411 ? -17.601 25.698 40.853 1.00 63.34 411 ALA A C 1
ATOM 3022 O O . ALA A 1 411 ? -17.872 26.784 40.336 1.00 63.34 411 ALA A O 1
ATOM 3023 N N . GLY A 1 412 ? -16.339 25.347 41.126 1.00 54.06 412 GLY A N 1
ATOM 3024 C CA . GLY A 1 412 ? -15.168 26.183 40.842 1.00 54.06 412 GLY A CA 1
ATOM 3025 C C . GLY A 1 412 ? -14.788 26.281 39.358 1.00 54.06 412 GLY A C 1
ATOM 3026 O O . GLY A 1 412 ? -14.210 27.283 38.944 1.00 54.06 412 GLY A O 1
ATOM 3027 N N . ALA A 1 413 ? -15.142 25.292 38.529 1.00 51.03 413 ALA A N 1
ATOM 3028 C CA . ALA A 1 413 ? -14.802 25.266 37.100 1.00 51.03 413 ALA A CA 1
ATOM 3029 C C . ALA A 1 413 ? -15.546 26.321 36.249 1.00 51.03 413 ALA A C 1
ATOM 3031 O O . ALA A 1 413 ? -15.166 26.571 35.106 1.00 51.03 413 ALA A O 1
ATOM 3032 N N . THR A 1 414 ? -16.573 26.973 36.802 1.00 49.84 414 THR A N 1
ATOM 3033 C CA . THR A 1 414 ? -17.319 28.071 36.158 1.00 49.84 414 THR A CA 1
ATOM 3034 C C . THR A 1 414 ? -16.784 29.480 36.451 1.00 49.84 414 THR A C 1
ATOM 3036 O O . THR A 1 414 ? -17.280 30.445 35.869 1.00 49.84 414 THR A O 1
ATOM 3039 N N . LEU A 1 415 ? -15.775 29.633 37.314 1.00 45.41 415 LEU A N 1
ATOM 3040 C CA . LEU A 1 415 ? -15.176 30.933 37.642 1.00 45.41 415 LEU A CA 1
ATOM 3041 C C . LEU A 1 415 ? -14.010 31.253 36.694 1.00 45.41 415 LEU A C 1
ATOM 3043 O O . LEU A 1 415 ? -13.129 30.424 36.459 1.00 45.41 415 LEU A O 1
ATOM 3047 N N . ARG A 1 416 ? -14.010 32.466 36.120 1.00 50.81 416 ARG A N 1
ATOM 3048 C CA . ARG A 1 416 ? -12.930 32.942 35.237 1.00 50.81 416 ARG A CA 1
ATOM 3049 C C . ARG A 1 416 ? -11.611 32.916 36.014 1.00 50.81 416 ARG A C 1
ATOM 3051 O O . ARG A 1 416 ? -11.603 33.188 37.207 1.00 50.81 416 ARG A O 1
ATOM 3058 N N . MET A 1 417 ? -10.487 32.650 35.342 1.00 47.78 417 MET A N 1
ATOM 3059 C CA . MET A 1 417 ? -9.154 32.563 35.971 1.00 47.78 417 MET A CA 1
ATOM 3060 C C . MET A 1 417 ? -8.829 33.701 36.960 1.00 47.78 417 MET A C 1
ATOM 3062 O O . MET A 1 417 ? -8.200 33.442 37.979 1.00 47.78 417 MET A O 1
ATOM 3066 N N . ALA A 1 418 ? -9.290 34.928 36.696 1.00 51.38 418 ALA A N 1
ATOM 3067 C CA . ALA A 1 418 ? -9.087 36.077 37.583 1.00 51.38 418 ALA A CA 1
ATOM 3068 C C . ALA A 1 418 ? -9.798 35.942 38.946 1.00 51.38 418 ALA A C 1
ATOM 3070 O O . ALA A 1 418 ? -9.292 36.417 39.959 1.00 51.38 418 ALA A O 1
ATOM 3071 N N . ASP A 1 419 ? -10.938 35.251 38.996 1.00 58.34 419 ASP A N 1
ATOM 3072 C CA . ASP A 1 419 ? -11.663 34.997 40.242 1.00 58.34 419 ASP A CA 1
ATOM 3073 C C . ASP A 1 419 ? -11.033 33.840 41.036 1.00 58.34 419 ASP A C 1
ATOM 3075 O O . ASP A 1 419 ? -11.190 33.764 42.254 1.00 58.34 419 ASP A O 1
ATOM 3079 N N . ARG A 1 420 ? -10.276 32.960 40.365 1.00 56.84 420 ARG A N 1
ATOM 3080 C CA . ARG A 1 420 ? -9.581 31.827 40.991 1.00 56.84 420 ARG A CA 1
ATOM 3081 C C . ARG A 1 420 ? -8.378 32.279 41.821 1.00 56.84 420 ARG A C 1
ATOM 3083 O O . ARG A 1 420 ? -8.235 31.817 42.944 1.00 56.84 420 ARG A O 1
ATOM 3090 N N . GLU A 1 421 ? -7.588 33.240 41.339 1.00 68.62 421 GLU A N 1
ATOM 3091 C CA . GLU A 1 421 ? -6.499 33.838 42.136 1.00 68.62 421 GLU A CA 1
ATOM 3092 C C . GLU A 1 421 ? -7.026 34.611 43.353 1.00 68.62 421 GLU A C 1
ATOM 3094 O O . GLU A 1 421 ? -6.461 34.522 44.444 1.00 68.62 421 GLU A O 1
ATOM 3099 N N . ALA A 1 422 ? -8.141 35.333 43.200 1.00 69.81 422 ALA A N 1
ATOM 3100 C CA . ALA A 1 422 ? -8.770 36.048 44.308 1.00 69.81 422 ALA A CA 1
ATOM 3101 C C . ALA A 1 422 ? -9.345 35.087 45.365 1.00 69.81 422 ALA A C 1
ATOM 3103 O O . ALA A 1 422 ? -9.236 35.345 46.567 1.00 69.81 422 ALA A O 1
ATOM 3104 N N . LEU A 1 423 ? -9.926 33.964 44.927 1.00 65.50 423 LEU A N 1
ATOM 3105 C CA . LEU A 1 423 ? -10.438 32.922 45.812 1.00 65.50 423 LEU A CA 1
ATOM 3106 C C . LEU A 1 423 ? -9.302 32.174 46.524 1.00 65.50 423 LEU A C 1
ATOM 3108 O O . LEU A 1 423 ? -9.392 31.972 47.732 1.00 65.50 423 LEU A O 1
ATOM 3112 N N . ASP A 1 424 ? -8.218 31.832 45.823 1.00 68.38 424 ASP A N 1
ATOM 3113 C CA . ASP A 1 424 ? -7.050 31.165 46.412 1.00 68.38 424 ASP A CA 1
ATOM 3114 C C . ASP A 1 424 ? -6.346 32.064 47.441 1.00 68.38 424 ASP A C 1
ATOM 3116 O O . ASP A 1 424 ? -6.002 31.599 48.530 1.00 68.38 424 ASP A O 1
ATOM 3120 N N . ALA A 1 425 ? -6.222 33.369 47.172 1.00 73.44 425 ALA A N 1
ATOM 3121 C CA . ALA A 1 425 ? -5.692 34.333 48.138 1.00 73.44 425 ALA A CA 1
ATOM 3122 C C . ALA A 1 425 ? -6.595 34.470 49.382 1.00 73.44 425 ALA A C 1
ATOM 3124 O O . ALA A 1 425 ? -6.108 34.535 50.517 1.00 73.44 425 ALA A O 1
ATOM 3125 N N . ALA A 1 426 ? -7.919 34.467 49.195 1.00 70.25 426 ALA A N 1
ATOM 3126 C CA . ALA A 1 426 ? -8.881 34.517 50.294 1.00 70.25 426 ALA A CA 1
ATOM 3127 C C . ALA A 1 426 ? -8.890 33.219 51.123 1.00 70.25 426 ALA A C 1
ATOM 3129 O O . ALA A 1 426 ? -8.967 33.274 52.353 1.00 70.25 426 ALA A O 1
ATOM 3130 N N . LEU A 1 427 ? -8.769 32.055 50.477 1.00 69.88 427 LEU A N 1
ATOM 3131 C CA . LEU A 1 427 ? -8.677 30.756 51.142 1.00 69.88 427 LEU A CA 1
ATOM 3132 C C . LEU A 1 427 ? -7.354 30.621 51.902 1.00 69.88 427 LEU A C 1
ATOM 3134 O O . LEU A 1 427 ? -7.381 30.265 53.078 1.00 69.88 427 LEU A O 1
ATOM 3138 N N . GLN A 1 428 ? -6.215 30.995 51.313 1.00 75.94 428 GLN A N 1
ATOM 3139 C CA . GLN A 1 428 ? -4.935 31.017 52.029 1.00 75.94 428 GLN A CA 1
ATOM 3140 C C . GLN A 1 428 ? -4.993 31.909 53.271 1.00 75.94 428 GLN A C 1
ATOM 3142 O O . GLN A 1 428 ? -4.570 31.485 54.344 1.00 75.94 428 GLN A O 1
ATOM 3147 N N . SER A 1 429 ? -5.583 33.103 53.170 1.00 76.88 429 SER A N 1
ATOM 3148 C CA . SER A 1 429 ? -5.754 33.998 54.321 1.00 76.88 429 SER A CA 1
ATOM 3149 C C . SER A 1 429 ? -6.636 33.383 55.416 1.00 76.88 429 SER A C 1
ATOM 3151 O O . SER A 1 429 ? -6.300 33.446 56.601 1.00 76.88 429 SER A O 1
ATOM 3153 N N . LYS A 1 430 ? -7.743 32.739 55.032 1.00 74.25 430 LYS A N 1
ATOM 3154 C CA . LYS A 1 430 ? -8.703 32.157 55.978 1.00 74.25 430 LYS A CA 1
ATOM 3155 C C . LYS A 1 430 ? -8.151 30.906 56.666 1.00 74.25 430 LYS A C 1
ATOM 3157 O O . LYS A 1 430 ? -8.306 30.756 57.878 1.00 74.25 430 LYS A O 1
ATOM 3162 N N . TYR A 1 431 ? -7.466 30.043 55.917 1.00 69.06 431 TYR A N 1
ATOM 3163 C CA . TYR A 1 431 ? -6.963 28.759 56.405 1.00 69.06 431 TYR A CA 1
ATOM 3164 C C . TYR A 1 431 ? -5.564 28.828 57.026 1.00 69.06 431 TYR A C 1
ATOM 3166 O O . TYR A 1 431 ? -5.243 27.945 57.819 1.00 69.06 431 TYR A O 1
ATOM 3174 N N . ALA A 1 432 ? -4.764 29.873 56.781 1.00 74.62 432 ALA A N 1
ATOM 3175 C CA . ALA A 1 432 ? -3.466 30.049 57.447 1.00 74.62 432 ALA A CA 1
ATOM 3176 C C . ALA A 1 432 ? -3.600 30.035 58.982 1.00 74.62 432 ALA A C 1
ATOM 3178 O O . ALA A 1 432 ? -2.835 29.369 59.674 1.00 74.62 432 ALA A O 1
ATOM 3179 N N . SER A 1 433 ? -4.641 30.682 59.518 1.00 62.19 433 SER A N 1
ATOM 3180 C CA . SER A 1 433 ? -4.895 30.731 60.966 1.00 62.19 433 SER A CA 1
ATOM 3181 C C . SER A 1 433 ? -5.458 29.428 61.563 1.00 62.19 433 SER A C 1
ATOM 3183 O O . SER A 1 433 ? -5.377 29.215 62.776 1.00 62.19 433 SER A O 1
ATOM 3185 N N . SER A 1 434 ? -6.031 28.556 60.727 1.00 65.31 434 SER A N 1
ATOM 3186 C CA . SER A 1 434 ? -6.542 27.235 61.116 1.00 65.31 434 SER A CA 1
ATOM 3187 C C . SER A 1 434 ? -5.446 26.174 61.052 1.00 65.31 434 SER A C 1
ATOM 3189 O O . SER A 1 434 ? -5.346 25.353 61.959 1.00 65.31 434 SER A O 1
ATOM 3191 N N . TRP A 1 435 ? -4.581 26.238 60.035 1.00 59.94 435 TRP A N 1
ATOM 3192 C CA . TRP A 1 435 ? -3.401 25.383 59.913 1.00 59.94 435 TRP A CA 1
ATOM 3193 C C . TRP A 1 435 ? -2.400 25.627 61.037 1.00 59.94 435 TRP A C 1
ATOM 3195 O O . TRP A 1 435 ? -1.915 24.670 61.628 1.00 59.94 435 TRP A O 1
ATOM 3205 N N . GLN A 1 436 ? -2.166 26.889 61.402 1.00 65.31 436 GLN A N 1
ATOM 3206 C CA . GLN A 1 436 ? -1.269 27.236 62.504 1.00 65.31 436 GLN A CA 1
ATOM 3207 C C . GLN A 1 436 ? -1.794 26.721 63.859 1.00 65.31 436 GLN A C 1
ATOM 3209 O O . GLN A 1 436 ? -1.024 26.188 64.652 1.00 65.31 436 GLN A O 1
ATOM 3214 N N . ARG A 1 437 ? -3.120 26.751 64.076 1.00 61.31 437 ARG A N 1
ATOM 3215 C CA . ARG A 1 437 ? -3.765 26.150 65.259 1.00 61.31 437 ARG A CA 1
ATOM 3216 C C . ARG A 1 437 ? -3.702 24.622 65.266 1.00 61.31 437 ARG A C 1
ATOM 3218 O O . ARG A 1 437 ? -3.435 24.035 66.309 1.00 61.31 437 ARG A O 1
ATOM 3225 N N . LEU A 1 438 ? -3.899 23.965 64.123 1.00 50.28 438 LEU A N 1
ATOM 3226 C CA . LEU A 1 438 ? -3.732 22.511 63.999 1.00 50.28 438 LEU A CA 1
ATOM 3227 C C . LEU A 1 438 ? -2.283 22.081 64.274 1.00 50.28 438 LEU A C 1
ATOM 3229 O O . LEU A 1 438 ? -2.065 21.103 64.982 1.00 50.28 438 LEU A O 1
ATOM 3233 N N . GLN A 1 439 ? -1.296 22.846 63.801 1.00 55.91 439 GLN A N 1
ATOM 3234 C CA . GLN A 1 439 ? 0.123 22.590 64.066 1.00 55.91 439 GLN A CA 1
ATOM 3235 C C . GLN A 1 439 ? 0.500 22.775 65.543 1.00 55.91 439 GLN A C 1
ATOM 3237 O O . GLN A 1 439 ? 1.276 21.985 66.078 1.00 55.91 439 GLN A O 1
ATOM 3242 N N . GLU A 1 440 ? -0.064 23.778 66.219 1.00 59.09 440 GLU A N 1
ATOM 3243 C CA . GLU A 1 440 ? 0.116 23.969 67.665 1.00 59.09 440 GLU A CA 1
ATOM 3244 C C . GLU A 1 440 ? -0.551 22.855 68.485 1.00 59.09 440 GLU A C 1
ATOM 3246 O O . GLU A 1 440 ? 0.028 22.403 69.471 1.00 59.09 440 GLU A O 1
ATOM 3251 N N . THR A 1 441 ? -1.711 22.354 68.047 1.00 51.25 441 THR A N 1
ATOM 3252 C CA . THR A 1 441 ? -2.433 21.270 68.738 1.00 51.25 441 THR A CA 1
ATOM 3253 C C . THR A 1 441 ? -1.701 19.930 68.592 1.00 51.25 441 THR A C 1
ATOM 3255 O O . THR A 1 441 ? -1.486 19.223 69.572 1.00 51.25 441 THR A O 1
ATOM 3258 N N . VAL A 1 442 ? -1.209 19.609 67.389 1.00 50.44 442 VAL A N 1
ATOM 3259 C CA . VAL A 1 442 ? -0.442 18.373 67.137 1.00 50.44 442 VAL A CA 1
ATOM 3260 C C . VAL A 1 442 ? 0.903 18.368 67.879 1.00 50.44 442 VAL A C 1
ATOM 3262 O O . VAL A 1 442 ? 1.337 17.319 68.354 1.00 50.44 442 VAL A O 1
ATOM 3265 N N . ASN A 1 443 ? 1.545 19.529 68.047 1.00 49.00 443 ASN A N 1
ATOM 3266 C CA . ASN A 1 443 ? 2.789 19.638 68.817 1.00 49.00 443 ASN A CA 1
ATOM 3267 C C . ASN A 1 443 ? 2.587 19.616 70.343 1.00 49.00 443 ASN A C 1
ATOM 3269 O O . ASN A 1 443 ? 3.535 19.290 71.056 1.00 49.00 443 ASN A O 1
ATOM 3273 N N . GLN A 1 444 ? 1.397 19.944 70.859 1.00 49.22 444 GLN A N 1
ATOM 3274 C CA . GLN A 1 444 ? 1.104 19.867 72.297 1.00 49.22 444 GLN A CA 1
ATOM 3275 C C . GLN A 1 444 ? 0.763 18.444 72.764 1.00 49.22 444 GLN A C 1
ATOM 3277 O O . GLN A 1 444 ? 1.142 18.077 73.875 1.00 49.22 444 GLN A O 1
ATOM 3282 N N . ASP A 1 445 ? 0.149 17.623 71.906 1.00 44.94 445 ASP A N 1
ATOM 3283 C CA . ASP A 1 445 ? -0.283 16.264 72.271 1.00 44.94 445 ASP A CA 1
ATOM 3284 C C . ASP A 1 445 ? 0.746 15.160 71.946 1.00 44.94 445 ASP A C 1
ATOM 3286 O O . ASP A 1 445 ? 0.592 14.015 72.371 1.00 44.94 445 ASP A O 1
ATOM 3290 N N . CYS A 1 446 ? 1.847 15.486 71.257 1.00 37.72 446 CYS A N 1
ATOM 3291 C CA . CYS A 1 446 ? 2.933 14.546 70.944 1.00 37.72 446 CYS A CA 1
ATOM 3292 C C . CYS A 1 446 ? 4.163 14.702 71.861 1.00 37.72 446 CYS A C 1
ATOM 3294 O O . CYS A 1 446 ? 5.300 14.651 71.393 1.00 37.72 446 CYS A O 1
ATOM 3296 N N . VAL A 1 447 ? 3.977 14.855 73.176 1.00 40.56 447 VAL A N 1
ATOM 3297 C CA . VAL A 1 447 ? 5.063 14.639 74.153 1.00 40.56 447 VAL A CA 1
ATOM 3298 C C . VAL A 1 447 ? 5.009 13.183 74.615 1.00 40.56 447 VAL A C 1
ATOM 3300 O O . VAL A 1 447 ? 4.359 12.840 75.600 1.00 40.56 447 VAL A O 1
ATOM 3303 N N . TRP A 1 448 ? 5.691 12.304 73.882 1.00 39.22 448 TRP A N 1
ATOM 3304 C CA . TRP A 1 448 ? 5.918 10.928 74.325 1.00 39.22 448 TRP A CA 1
ATOM 3305 C C . TRP A 1 448 ? 6.831 10.921 75.564 1.00 39.22 448 TRP A C 1
ATOM 3307 O O . TRP A 1 448 ? 7.881 11.571 75.541 1.00 39.22 448 TRP A O 1
ATOM 3317 N N . PRO A 1 449 ? 6.499 10.184 76.643 1.00 38.69 449 PRO A N 1
ATOM 3318 C CA . PRO A 1 449 ? 7.421 10.012 77.754 1.00 38.69 449 PRO A CA 1
ATOM 3319 C C . PRO A 1 449 ? 8.623 9.191 77.275 1.00 38.69 449 PRO A C 1
ATOM 3321 O O . PRO A 1 449 ? 8.481 8.067 76.793 1.00 38.69 449 PRO A O 1
ATOM 3324 N N . ALA A 1 450 ? 9.817 9.771 77.395 1.00 37.34 450 ALA A N 1
ATOM 3325 C CA . ALA A 1 450 ? 11.073 9.110 77.078 1.00 37.34 450 ALA A CA 1
ATOM 3326 C C . ALA A 1 450 ? 11.232 7.833 77.921 1.00 37.34 450 ALA A C 1
ATOM 3328 O O . ALA A 1 450 ? 11.353 7.893 79.145 1.00 37.34 450 ALA A O 1
ATOM 3329 N N . VAL A 1 451 ? 11.256 6.675 77.260 1.00 39.25 451 VAL A N 1
ATOM 3330 C CA . VAL A 1 451 ? 11.653 5.401 77.870 1.00 39.25 451 VAL A CA 1
ATOM 3331 C C . VAL A 1 451 ? 13.186 5.344 77.885 1.00 39.25 451 VAL A C 1
ATOM 3333 O O . VAL A 1 451 ? 13.801 5.460 76.821 1.00 39.25 451 VAL A O 1
ATOM 3336 N N . PRO A 1 452 ? 13.843 5.184 79.048 1.00 47.09 452 PRO A N 1
ATOM 3337 C CA . PRO A 1 452 ? 15.292 5.128 79.099 1.00 47.09 452 PRO A CA 1
ATOM 3338 C C . PRO A 1 452 ? 15.793 3.710 78.806 1.00 47.09 452 PRO A C 1
ATOM 3340 O O . PRO A 1 452 ? 15.516 2.772 79.547 1.00 47.09 452 PRO A O 1
ATOM 3343 N N . GLY A 1 453 ? 16.629 3.608 77.774 1.00 43.97 453 GLY A N 1
ATOM 3344 C CA . GLY A 1 453 ? 17.717 2.636 77.716 1.00 43.97 453 GLY A CA 1
ATOM 3345 C C . GLY A 1 453 ? 17.414 1.318 77.013 1.00 43.97 453 GLY A C 1
ATOM 3346 O O . GLY A 1 453 ? 16.855 0.409 77.603 1.00 43.97 453 GLY A O 1
ATOM 3347 N N . HIS A 1 454 ? 17.960 1.165 75.808 1.00 33.88 454 HIS A N 1
ATOM 3348 C CA . HIS A 1 454 ? 18.800 0.011 75.490 1.00 33.88 454 HIS A CA 1
ATOM 3349 C C . HIS A 1 454 ? 19.732 0.366 74.330 1.00 33.88 454 HIS A C 1
ATOM 3351 O O . HIS A 1 454 ? 19.307 0.578 73.200 1.00 33.88 454 HIS A O 1
ATOM 3357 N N . ALA A 1 455 ? 21.023 0.445 74.643 1.00 43.50 455 ALA A N 1
ATOM 3358 C CA . ALA A 1 455 ? 22.088 0.405 73.659 1.00 43.50 455 ALA A CA 1
ATOM 3359 C C . ALA A 1 455 ? 22.347 -1.057 73.276 1.00 43.50 455 ALA A C 1
ATOM 3361 O O . ALA A 1 455 ? 22.615 -1.877 74.155 1.00 43.50 455 ALA A O 1
ATOM 3362 N N . VAL A 1 456 ? 22.323 -1.363 71.981 1.00 36.66 456 VAL A N 1
ATOM 3363 C CA . VAL A 1 456 ? 23.002 -2.526 71.398 1.00 36.66 456 VAL A CA 1
ATOM 3364 C C . VAL A 1 456 ? 23.662 -2.053 70.102 1.00 36.66 456 VAL A C 1
ATOM 3366 O O . VAL A 1 456 ? 23.088 -1.242 69.381 1.00 36.66 456 VAL A O 1
ATOM 3369 N N . ARG A 1 457 ? 24.911 -2.492 69.927 1.00 42.09 457 ARG A N 1
ATOM 3370 C CA . ARG A 1 457 ? 25.861 -2.143 68.862 1.00 42.09 457 ARG A CA 1
ATOM 3371 C C . ARG A 1 457 ? 25.346 -2.352 67.449 1.00 42.09 457 ARG A C 1
ATOM 3373 O O . ARG A 1 457 ? 24.638 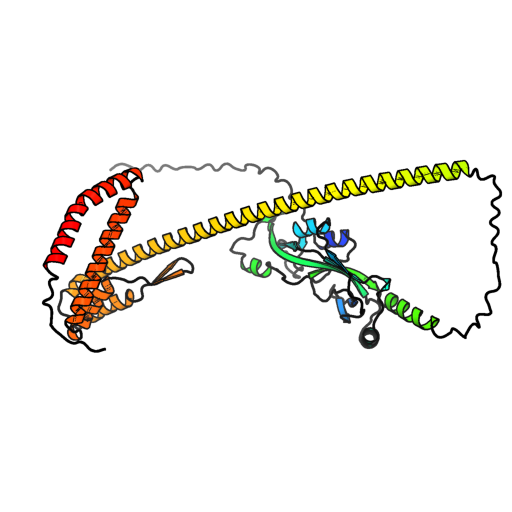-3.361 67.246 1.00 42.09 457 ARG A O 1
#

Foldseek 3Di:
DDDDDDDDDDDDDDPDDDDPDDPDPDDFAALQRLCVVVVFHFAPDLDPQQDAQWKWDDPVPPHTDTLDSHFFPDFWDKDFCCPPPSLVSLQVWHWDFDPPPPDDPDQGWTKTWRWPGKIKTFDDPVRLATDPVNVVSVVVVVVVDPLQRMWGFGIWIKTWTAFMAIFGQDPVRDTDRDDPVCVVVVVVGTDGGPDITTGGTDTDRPVVSVVVNVVVVVPPPDPPPPPPDDDDDDPPPPPPPPDPDPVVVVVVVVVVVVVVVVVVVVVVVVVVVVVVVVVVVVVVVVVVVVVVVVVVVVVVVVVVVVVQVVVQVVQLVVLQVVLVVLLVVLVVVLVDDDDPVSLVVLVVSLVVQVQDWDDDPHDIDTHDHLSNLSSVCSNCVVPDDPVVVVVNVVVVVVVVVVVVVVVVVVVVVPDDPVVVVVVVVVCCVVCVVVVVVVVVVVVVPPPDPDDDDDDDD